Protein AF-0000000082408372 (afdb_homodimer)

Radius of gyration: 22.06 Å; Cα contacts (8 Å, |Δi|>4): 467; chains: 2; bounding box: 66×59×43 Å

Foldseek 3Di:
DPPLVAPPDALLDDDDLPDQLLLVLLLVQCLVQNLVRDDLCSSCVSSVHDSVRSCVVPVDSLSSLLVLLCSLLSSLVNSLVRQQVVQPDQLLSNLLSNLLSLQSSCQRCLSSLCNSVVCLVVHDPVSSVVSVVSVVVSLVSLLVSLVVCVVVPVFDAPDSSVLSVVSSVVRSCCSVPPDCPDDDHSVRVSVVSSVVSRVSRRD/DPPQVAPPDALLDDDDLPDQLLLVLLLVQCLVQNLVRDDLCSSCVSSVHDSVRSCVVPVDSLSSLLVLLCSLLSSLVNSLVRQQVVQPDQLLSNLLSNLLSLQSSCQRCLSSLCNNVVCLVVHDPVSSVVSVVSVVVSLVSLLVSLVVCVVVPVFDAPDSSVLSVVSSVVRSCCSVPPDCPDDDHSVRVSVVSSVVSRVSRRD

Organism: Rhodococcus erythropolis (NCBI:txid1833)

InterPro domains:
  IPR001647 DNA-binding HTH domain, TetR-type [PF00440] (23-66)
  IPR001647 DNA-binding HTH domain, TetR-type [PR00455] (22-35)
  IPR001647 DNA-binding HTH domain, TetR-type [PR00455] (43-66)
  IPR001647 DNA-binding HTH domain, TetR-type [PS50977] (16-76)
  IPR009057 Homedomain-like superfamily [SSF46689] (23-88)
  IPR036271 Tetracyclin repressor-like, C-terminal domain superfamily [SSF48498] (90-202)
  IPR041490 HTH-type transcriptional repressor KstR2, C-terminal [PF17932] (89-201)
  IPR050109 HTH-type, TetR-like transcriptional regulator [PTHR30055] (23-202)

Solvent-accessible surface area (backbone atoms only — not comparable to full-atom values): 21621 Å² total; per-residue (Å²): 131,84,82,62,80,68,75,79,70,55,69,82,61,81,68,84,84,73,62,55,54,60,48,46,21,39,50,55,41,32,70,68,49,32,68,66,58,44,49,67,62,56,29,13,60,66,39,75,39,51,60,70,58,41,39,73,80,33,81,40,69,65,47,44,54,52,52,50,36,47,54,50,49,50,50,51,52,50,33,31,51,50,27,28,62,73,40,54,84,48,38,68,46,23,46,53,32,28,53,43,35,44,38,50,45,19,60,77,36,16,67,59,51,43,50,45,65,72,43,46,80,75,41,54,70,69,60,33,51,54,52,51,50,51,54,48,50,55,51,48,54,49,32,50,37,45,48,51,18,40,77,71,62,62,21,62,42,96,51,41,61,59,33,32,51,45,43,51,49,43,27,58,49,37,25,74,72,64,50,94,85,46,92,59,52,72,69,56,47,44,54,55,51,47,53,36,43,34,30,32,34,39,86,130,83,82,62,79,68,75,78,70,55,69,84,60,81,69,83,85,74,63,55,54,60,48,46,21,38,49,55,42,32,70,68,50,32,68,67,57,43,49,68,63,56,29,14,59,67,40,76,38,51,59,71,58,40,39,73,79,34,80,39,70,64,47,45,53,50,51,48,33,47,54,51,50,50,50,52,52,52,32,31,50,49,27,29,62,74,40,55,83,48,38,68,44,22,45,53,32,29,52,45,36,44,37,49,45,19,60,78,37,16,70,60,50,42,50,44,66,72,44,46,78,77,41,54,70,71,60,33,52,53,52,50,50,50,53,48,50,54,50,47,54,48,31,51,36,44,48,50,16,40,75,72,63,63,21,63,41,94,51,41,61,60,34,33,50,45,44,51,48,43,27,58,50,36,27,75,71,64,49,93,84,47,91,60,52,72,69,56,47,44,56,56,51,49,54,36,44,33,30,32,36,38,85

Nearest PDB structures (foldseek):
  3him-assembly1_A  TM=9.476E-01  e=1.225E-09  Rhodococcus jostii
  5k7z-assembly2_C  TM=8.650E-01  e=1.843E-07  Myxococcus xanthus DK 1622
  3br5-assembly2_E  TM=7.770E-01  e=9.562E-06  Staphylococcus aureus
  1jt0-assembly1_A  TM=7.512E-01  e=3.783E-05  Staphylococcus aureus
  3bqz-assembly1_A  TM=6.783E-01  e=8.408E-05  Staphylococcus aureus

pLDDT: mean 93.51, std 11.53, range [26.06, 98.94]

Sequence (406 aa):
MTNELPVRGSWRDYEDLGLPKPLAAALEAFVEQGYHGTSIRDVASRSGLSVPGLYHHYPSKQALLIGLATVVMTELLERSRAAELDAGDDPSDRFDAVIESLLRFHMFRREQSFVASSEIRSMEPDSRAGYIAQRDEQQKQVDRIVLDGVASGVFDADHPEDASRAVVTMCVAVAVWYRPDGELSPDELVERYLEIARRMVGAMTNELPVRGSWRDYEDLGLPKPLAAALEAFVEQGYHGTSIRDVASRSGLSVPGLYHHYPSKQALLIGLATVVMTELLERSRAAELDAGDDPSDRFDAVIESLLRFHMFRREQSFVASSEIRSMEPDSRAGYIAQRDEQQKQVDRIVLDGVASGVFDADHPEDASRAVVTMCVAVAVWYRPDGELSPDELVERYLEIARRMVGA

Structure (mmCIF, N/CA/C/O backbone):
data_AF-0000000082408372-model_v1
#
loop_
_entity.id
_entity.type
_entity.pdbx_description
1 polymer 'TetR family transcriptional regulator'
#
loop_
_atom_site.group_PDB
_atom_site.id
_atom_site.type_symbol
_atom_site.label_atom_id
_atom_site.label_alt_id
_atom_site.label_comp_id
_atom_site.label_asym_id
_atom_site.label_entity_id
_atom_site.label_seq_id
_atom_site.pdbx_PDB_ins_code
_atom_site.Cartn_x
_atom_site.Cartn_y
_atom_site.Cartn_z
_atom_site.occupancy
_atom_site.B_iso_or_equiv
_atom_site.auth_seq_id
_atom_site.auth_comp_id
_atom_site.auth_asym_id
_atom_site.auth_atom_id
_atom_site.pdbx_PDB_model_num
ATOM 1 N N . MET A 1 1 ? -32.719 -1.641 14.367 1 26.06 1 MET A N 1
ATOM 2 C CA . MET A 1 1 ? -32.938 -1.71 12.93 1 26.06 1 MET A CA 1
ATOM 3 C C . MET A 1 1 ? -31.656 -1.478 12.156 1 26.06 1 MET A C 1
ATOM 5 O O . MET A 1 1 ? -31.062 -0.403 12.25 1 26.06 1 MET A O 1
ATOM 9 N N . THR A 1 2 ? -30.656 -2.391 12.023 1 32.66 2 THR A N 1
ATOM 10 C CA . THR A 1 2 ? -29.25 -2.328 11.617 1 32.66 2 THR A CA 1
ATOM 11 C C . THR A 1 2 ? -29.125 -1.729 10.219 1 32.66 2 THR A C 1
ATOM 13 O O . THR A 1 2 ? -29.688 -2.252 9.258 1 32.66 2 THR A O 1
ATOM 16 N N . ASN A 1 3 ? -29.312 -0.48 10.062 1 32.44 3 ASN A N 1
ATOM 17 C CA . ASN A 1 3 ? -29.391 0.326 8.844 1 32.44 3 ASN A CA 1
ATOM 18 C C . ASN A 1 3 ? -28.266 -0.008 7.875 1 32.44 3 ASN A C 1
ATOM 20 O O . ASN A 1 3 ? -27.188 0.6 7.93 1 32.44 3 ASN A O 1
ATOM 24 N N . GLU A 1 4 ? -28.047 -1.264 7.68 1 37.91 4 GLU A N 1
ATOM 25 C CA . GLU A 1 4 ? -27.141 -1.878 6.723 1 37.91 4 GLU A CA 1
ATOM 26 C C . GLU A 1 4 ? -27.359 -1.33 5.316 1 37.91 4 GLU A C 1
ATOM 28 O O . GLU A 1 4 ? -28.484 -1.265 4.84 1 37.91 4 GLU A O 1
ATOM 33 N N . LEU A 1 5 ? -26.859 -0.272 4.902 1 41.62 5 LEU A N 1
ATOM 34 C CA . LEU A 1 5 ? -27.016 0.112 3.504 1 41.62 5 LEU A CA 1
ATOM 35 C C . LEU A 1 5 ? -26.906 -1.105 2.592 1 41.62 5 LEU A C 1
ATOM 37 O O . LEU A 1 5 ? -25.875 -1.758 2.527 1 41.62 5 LEU A O 1
ATOM 41 N N . PRO A 1 6 ? -28.062 -1.708 2.25 1 48.16 6 PRO A N 1
ATOM 42 C CA . PRO A 1 6 ? -28.031 -2.908 1.41 1 48.16 6 PRO A CA 1
ATOM 43 C C . PRO A 1 6 ? -27.391 -2.664 0.05 1 48.16 6 PRO A C 1
ATOM 45 O O . PRO A 1 6 ? -27.391 -1.536 -0.448 1 48.16 6 PRO A O 1
ATOM 48 N N . VAL A 1 7 ? -26.266 -3.23 -0.247 1 53.41 7 VAL A N 1
ATOM 49 C CA . VAL A 1 7 ? -25.812 -3.291 -1.633 1 53.41 7 VAL A CA 1
ATOM 50 C C . VAL A 1 7 ? -27 -3.543 -2.555 1 53.41 7 VAL A C 1
ATOM 52 O O . VAL A 1 7 ? -27.641 -4.594 -2.475 1 53.41 7 VAL A O 1
ATOM 55 N N . ARG A 1 8 ? -27.75 -2.436 -2.9 1 50.69 8 ARG A N 1
ATOM 56 C CA . ARG A 1 8 ? -28.844 -2.502 -3.861 1 50.69 8 ARG A CA 1
ATOM 57 C C . ARG A 1 8 ? -28.359 -3.023 -5.211 1 50.69 8 ARG A C 1
ATOM 59 O O . ARG A 1 8 ? -27.516 -2.402 -5.852 1 50.69 8 ARG A O 1
ATOM 66 N N . GLY A 1 9 ? -28.656 -4.262 -5.5 1 67.81 9 GLY A N 1
ATOM 67 C CA . GLY A 1 9 ? -28.312 -4.953 -6.734 1 67.81 9 GLY A CA 1
ATOM 68 C C . GLY A 1 9 ? -27.062 -5.793 -6.621 1 67.81 9 GLY A C 1
ATOM 69 O O . GLY A 1 9 ? -26.75 -6.309 -5.547 1 67.81 9 GLY A O 1
ATOM 70 N N . SER A 1 10 ? -26.281 -5.992 -7.688 1 85.88 10 SER A N 1
ATOM 71 C CA . SER A 1 10 ? -25.078 -6.816 -7.723 1 85.88 10 SER A CA 1
ATOM 72 C C . SER A 1 10 ? -23.906 -6.121 -7.035 1 85.88 10 SER A C 1
ATOM 74 O O . SER A 1 10 ? -23.766 -4.902 -7.129 1 85.88 10 SER A O 1
ATOM 76 N N . TRP A 1 11 ? -23.203 -6.875 -6.129 1 94.12 11 TRP A N 1
ATOM 77 C CA . TRP A 1 11 ? -21.984 -6.359 -5.527 1 94.12 11 TRP A CA 1
ATOM 78 C C . TRP A 1 11 ? -21.016 -5.84 -6.594 1 94.12 11 TRP A C 1
ATOM 80 O O . TRP A 1 11 ? -20.047 -5.145 -6.285 1 94.12 11 TRP A O 1
ATOM 90 N N . ARG A 1 12 ? -21.328 -6.031 -7.836 1 95.62 12 ARG A N 1
ATOM 91 C CA . ARG A 1 12 ? -20.5 -5.566 -8.945 1 95.62 12 ARG A CA 1
ATOM 92 C C . ARG A 1 12 ? -20.906 -4.164 -9.383 1 95.62 12 ARG A C 1
ATOM 94 O O . ARG A 1 12 ? -20.188 -3.514 -10.141 1 95.62 12 ARG A O 1
ATOM 101 N N . ASP A 1 13 ? -22.031 -3.736 -8.945 1 94.31 13 ASP A N 1
ATOM 102 C CA . ASP A 1 13 ? -22.562 -2.453 -9.398 1 94.31 13 ASP A CA 1
ATOM 103 C C . ASP A 1 13 ? -22.172 -1.331 -8.438 1 94.31 13 ASP A C 1
ATOM 105 O O . ASP A 1 13 ? -22.438 -1.408 -7.238 1 94.31 13 ASP A O 1
ATOM 109 N N . TYR A 1 14 ? -21.547 -0.344 -9.016 1 94.25 14 TYR A N 1
ATOM 110 C CA . TYR A 1 14 ? -21.109 0.776 -8.18 1 94.25 14 TYR A CA 1
ATOM 111 C C . TYR A 1 14 ? -21.828 2.061 -8.586 1 94.25 14 TYR A C 1
ATOM 113 O O . TYR A 1 14 ? -21.766 2.482 -9.742 1 94.25 14 TYR A O 1
ATOM 121 N N . GLU A 1 15 ? -22.516 2.539 -7.68 1 90.56 15 GLU A N 1
ATOM 122 C CA . GLU A 1 15 ? -23.109 3.865 -7.793 1 90.56 15 GLU A CA 1
ATOM 123 C C . GLU A 1 15 ? -22.422 4.863 -6.859 1 90.56 15 GLU A C 1
ATOM 125 O O . GLU A 1 15 ? -21.531 4.496 -6.105 1 90.56 15 GLU A O 1
ATOM 130 N N . ASP A 1 16 ? -22.828 6.109 -7.043 1 90.19 16 ASP A N 1
ATOM 131 C CA . ASP A 1 16 ? -22.312 7.105 -6.105 1 90.19 16 ASP A CA 1
ATOM 132 C C . ASP A 1 16 ? -22.578 6.684 -4.66 1 90.19 16 ASP A C 1
ATOM 134 O O . ASP A 1 16 ? -23.656 6.176 -4.34 1 90.19 16 ASP A O 1
ATOM 138 N N . LEU A 1 17 ? -21.578 6.727 -3.902 1 87.31 17 LEU A N 1
ATOM 139 C CA . LEU A 1 17 ? -21.656 6.266 -2.521 1 87.31 17 LEU A CA 1
ATOM 140 C C . LEU A 1 17 ? -22.719 7.047 -1.743 1 87.31 17 LEU A C 1
ATOM 142 O O . LEU A 1 17 ? -23.188 6.598 -0.696 1 87.31 17 LEU A O 1
ATOM 146 N N . GLY A 1 18 ? -23.078 8.141 -2.199 1 89.94 18 GLY A N 1
ATOM 147 C CA . GLY A 1 18 ? -24.109 8.93 -1.56 1 89.94 18 GLY A CA 1
ATOM 148 C C . GLY A 1 18 ? -23.672 9.523 -0.229 1 89.94 18 GLY A C 1
ATOM 149 O O . GLY A 1 18 ? -24.453 9.539 0.729 1 89.94 18 GLY A O 1
ATOM 150 N N . LEU A 1 19 ? -22.438 9.961 -0.172 1 93.62 19 LEU A N 1
ATOM 151 C CA . LEU A 1 19 ? -21.953 10.578 1.057 1 93.62 19 LEU A CA 1
ATOM 152 C C . LEU A 1 19 ? -22.703 11.867 1.354 1 93.62 19 LEU A C 1
ATOM 154 O O . LEU A 1 19 ? -23 12.648 0.443 1 93.62 19 LEU A O 1
ATOM 158 N N . PRO A 1 20 ? -22.984 12.062 2.639 1 94.94 20 PRO A N 1
ATOM 159 C CA . PRO A 1 20 ? -23.484 13.398 2.988 1 94.94 20 PRO A CA 1
ATOM 160 C C . PRO A 1 20 ? -22.531 14.508 2.57 1 94.94 20 PRO A C 1
ATOM 162 O O . PRO A 1 20 ? -21.312 14.289 2.492 1 94.94 20 PRO A O 1
ATOM 165 N N . LYS A 1 21 ? -23.016 15.688 2.398 1 94.31 21 LYS A N 1
ATOM 166 C CA . LYS A 1 21 ? -22.25 16.812 1.87 1 94.31 21 LYS A CA 1
ATOM 167 C C . LYS A 1 21 ? -20.984 17.062 2.699 1 94.31 21 LYS A C 1
ATOM 169 O O . LYS A 1 21 ? -19.906 17.234 2.148 1 94.31 21 LYS A O 1
ATOM 174 N N . PRO A 1 22 ? -21.125 17.031 4.027 1 95.94 22 PRO A N 1
ATOM 175 C CA . PRO A 1 22 ? -19.922 17.281 4.82 1 95.94 22 PRO A CA 1
ATOM 176 C C . PRO A 1 22 ? -18.844 16.203 4.605 1 95.94 22 PRO A C 1
ATOM 178 O O . PRO A 1 22 ? -17.656 16.531 4.523 1 95.94 22 PRO A O 1
ATOM 181 N N . LEU A 1 23 ? -19.281 14.992 4.469 1 96.69 23 LEU A N 1
ATOM 182 C CA . LEU A 1 23 ? -18.312 13.914 4.289 1 96.69 23 LEU A CA 1
ATOM 183 C C . LEU A 1 23 ? -17.703 13.953 2.891 1 96.69 23 LEU A C 1
ATOM 185 O O . LEU A 1 23 ? -16.516 13.68 2.717 1 96.69 23 LEU A O 1
ATOM 189 N N . ALA A 1 24 ? -18.562 14.273 1.938 1 97.12 24 ALA A N 1
ATOM 190 C CA . ALA A 1 24 ? -18.047 14.414 0.578 1 97.12 24 ALA A CA 1
ATOM 191 C C . ALA A 1 24 ? -17.016 15.531 0.496 1 97.12 24 ALA A C 1
ATOM 193 O O . ALA A 1 24 ? -15.977 15.375 -0.144 1 97.12 24 ALA A O 1
ATOM 194 N N . ALA A 1 25 ? -17.297 16.594 1.142 1 97.38 25 ALA A N 1
ATOM 195 C CA . ALA A 1 25 ? -16.375 17.734 1.191 1 97.38 25 ALA A CA 1
ATOM 196 C C . ALA A 1 25 ? -15.086 17.359 1.919 1 97.38 25 ALA A C 1
ATOM 198 O O . ALA A 1 25 ? -13.992 17.719 1.484 1 97.38 25 ALA A O 1
ATOM 199 N N . ALA A 1 26 ? -15.25 16.672 3.02 1 97.25 26 ALA A N 1
ATOM 200 C CA . ALA A 1 26 ? -14.078 16.203 3.773 1 97.25 26 ALA A CA 1
ATOM 201 C C . ALA A 1 26 ? -13.203 15.297 2.924 1 97.25 26 ALA A C 1
ATOM 203 O O . ALA A 1 26 ? -11.977 15.438 2.92 1 97.25 26 ALA A O 1
ATOM 204 N N . LEU A 1 27 ? -13.812 14.375 2.219 1 96.94 27 LEU A N 1
ATOM 205 C CA . LEU A 1 27 ? -13.07 13.469 1.342 1 96.94 27 LEU A CA 1
ATOM 206 C C . LEU A 1 27 ? -12.242 14.258 0.329 1 96.94 27 LEU A C 1
ATOM 208 O O . LEU A 1 27 ? -11.047 14.008 0.178 1 96.94 27 LEU A O 1
ATOM 212 N N . GLU A 1 28 ? -12.867 15.18 -0.313 1 96.06 28 GLU A N 1
ATOM 213 C CA . GLU A 1 28 ? -12.172 16 -1.302 1 96.06 28 GLU A CA 1
ATOM 214 C C . GLU A 1 28 ? -10.977 16.719 -0.684 1 96.06 28 GLU A C 1
ATOM 216 O O . GLU A 1 28 ? -9.891 16.719 -1.259 1 96.06 28 GLU A O 1
ATOM 221 N N . ALA A 1 29 ? -11.195 17.281 0.452 1 94.69 29 ALA A N 1
ATOM 222 C CA . ALA A 1 29 ? -10.141 18.031 1.143 1 94.69 29 ALA A CA 1
ATOM 223 C C . ALA A 1 29 ? -9.008 17.094 1.578 1 94.69 29 ALA A C 1
ATOM 225 O O . ALA A 1 29 ? -7.832 17.422 1.397 1 94.69 29 ALA A O 1
ATOM 226 N N . PHE A 1 30 ? -9.391 15.938 2.137 1 93.69 30 PHE A N 1
ATOM 227 C CA . PHE A 1 30 ? -8.406 14.984 2.619 1 93.69 30 PHE A CA 1
ATOM 228 C C . PHE A 1 30 ? -7.578 14.43 1.464 1 93.69 30 PHE A C 1
ATOM 230 O O . PHE A 1 30 ? -6.379 14.18 1.611 1 93.69 30 PHE A O 1
ATOM 237 N N . VAL A 1 31 ? -8.18 14.188 0.364 1 92.25 31 VAL A N 1
ATOM 238 C CA . VAL A 1 31 ? -7.473 13.695 -0.811 1 92.25 31 VAL A CA 1
ATOM 239 C C . VAL A 1 31 ? -6.465 14.734 -1.285 1 92.25 31 VAL A C 1
ATOM 241 O O . VAL A 1 31 ? -5.324 14.398 -1.615 1 92.25 31 VAL A O 1
ATOM 244 N N . GLU A 1 32 ? -6.816 15.93 -1.265 1 88.12 32 GLU A N 1
ATOM 245 C CA . GLU A 1 32 ? -6.016 17.016 -1.832 1 88.12 32 GLU A CA 1
ATOM 246 C C . GLU A 1 32 ? -4.883 17.406 -0.893 1 88.12 32 GLU A C 1
ATOM 248 O O . GLU A 1 32 ? -3.746 17.609 -1.33 1 88.12 32 GLU A O 1
ATOM 253 N N . GLN A 1 33 ? -5.18 17.438 0.472 1 84.44 33 GLN A N 1
ATOM 254 C CA . GLN A 1 33 ? -4.223 18.094 1.361 1 84.44 33 GLN A CA 1
ATOM 255 C C . GLN A 1 33 ? -3.846 17.188 2.525 1 84.44 33 GLN A C 1
ATOM 257 O O . GLN A 1 33 ? -3.027 17.547 3.371 1 84.44 33 GLN A O 1
ATOM 262 N N . GLY A 1 34 ? -4.477 16.047 2.564 1 86.94 34 GLY A N 1
ATOM 263 C CA . GLY A 1 34 ? -4.281 15.203 3.732 1 86.94 34 GLY A CA 1
ATOM 264 C C . GLY A 1 34 ? -5.105 15.641 4.93 1 86.94 34 GLY A C 1
ATOM 265 O O . GLY A 1 34 ? -5.625 16.75 4.957 1 86.94 34 GLY A O 1
ATOM 266 N N . TYR A 1 35 ? -5.191 14.828 5.883 1 90.88 35 TYR A N 1
ATOM 267 C CA . TYR A 1 35 ? -6 15.07 7.074 1 90.88 35 TYR A CA 1
ATOM 268 C C . TYR A 1 35 ? -5.48 16.266 7.855 1 90.88 35 TYR A C 1
ATOM 270 O O . TYR A 1 35 ? -6.242 17.188 8.18 1 90.88 35 TYR A O 1
ATOM 278 N N . HIS A 1 36 ? -4.266 16.281 8.117 1 85.94 36 HIS A N 1
ATOM 279 C CA . HIS A 1 36 ? -3.711 17.344 8.945 1 85.94 36 HIS A CA 1
ATOM 280 C C . HIS A 1 36 ? -3.686 18.672 8.195 1 85.94 36 HIS A C 1
ATOM 282 O O . HIS A 1 36 ? -3.805 19.734 8.805 1 85.94 36 HIS A O 1
ATOM 288 N N . GLY A 1 37 ? -3.598 18.578 6.906 1 84.62 37 GLY A N 1
ATOM 289 C CA . GLY A 1 37 ? -3.57 19.797 6.102 1 84.62 37 GLY A CA 1
ATOM 290 C C . GLY A 1 37 ? -4.945 20.406 5.898 1 84.62 37 GLY A C 1
ATOM 291 O O . GLY A 1 37 ? -5.062 21.5 5.363 1 84.62 37 GLY A O 1
ATOM 292 N N . THR A 1 38 ? -5.902 19.688 6.301 1 92.25 38 THR A N 1
ATOM 293 C CA . THR A 1 38 ? -7.285 20.125 6.129 1 92.25 38 THR A CA 1
ATOM 294 C C . THR A 1 38 ? -7.805 20.797 7.398 1 92.25 38 THR A C 1
ATOM 296 O O . THR A 1 38 ? -7.555 20.312 8.508 1 92.25 38 THR A O 1
ATOM 299 N N . SER A 1 39 ? -8.477 21.922 7.23 1 93.38 39 SER A N 1
ATOM 300 C CA . SER A 1 39 ? -9.117 22.594 8.359 1 93.38 39 SER A CA 1
ATOM 301 C C . SER A 1 39 ? -10.633 22.438 8.305 1 93.38 39 SER A C 1
ATOM 303 O O . SER A 1 39 ? -11.195 22.141 7.246 1 93.38 39 SER A O 1
ATOM 305 N N . ILE A 1 40 ? -11.211 22.641 9.43 1 94.94 40 ILE A N 1
ATOM 306 C CA . ILE A 1 40 ? -12.664 22.594 9.5 1 94.94 40 ILE A CA 1
ATOM 307 C C . ILE A 1 40 ? -13.266 23.688 8.625 1 94.94 40 ILE A C 1
ATOM 309 O O . ILE A 1 40 ? -14.328 23.516 8.031 1 94.94 40 ILE A O 1
ATOM 313 N N . ARG A 1 41 ? -12.648 24.812 8.562 1 95.62 41 ARG A N 1
ATOM 314 C CA . ARG A 1 41 ? -13.117 25.922 7.734 1 95.62 41 ARG A CA 1
ATOM 315 C C . ARG A 1 41 ? -13.109 25.531 6.258 1 95.62 41 ARG A C 1
ATOM 317 O O . ARG A 1 41 ? -14.031 25.875 5.516 1 95.62 41 ARG A O 1
ATOM 324 N N . ASP A 1 42 ? -12.109 24.859 5.859 1 95.31 42 ASP A N 1
ATOM 325 C CA . ASP A 1 42 ? -12.008 24.375 4.484 1 95.31 42 ASP A CA 1
ATOM 326 C C . ASP A 1 42 ? -13.156 23.438 4.145 1 95.31 42 ASP A C 1
ATOM 328 O O . ASP A 1 42 ? -13.789 23.562 3.096 1 95.31 42 ASP A O 1
ATOM 332 N N . VAL A 1 43 ? -13.43 22.469 5.027 1 97.5 43 VAL A N 1
ATOM 333 C CA . VAL A 1 43 ? -14.492 21.5 4.816 1 97.5 43 VAL A CA 1
ATOM 334 C C . VAL A 1 43 ? -15.844 22.203 4.781 1 97.5 43 VAL A C 1
ATOM 336 O O . VAL A 1 43 ? -16.688 21.906 3.938 1 97.5 43 VAL A O 1
ATOM 339 N N . ALA A 1 44 ? -16.016 23.141 5.727 1 97.25 44 ALA A N 1
ATOM 340 C CA . ALA A 1 44 ? -17.25 23.906 5.762 1 97.25 44 ALA A CA 1
ATOM 341 C C . ALA A 1 44 ? -17.484 24.656 4.449 1 97.25 44 ALA A C 1
ATOM 343 O O . ALA A 1 44 ? -18.562 24.562 3.857 1 97.25 44 ALA A O 1
ATOM 344 N N . SER A 1 45 ? -16.5 25.328 3.977 1 96.81 45 SER A N 1
ATOM 345 C CA . SER A 1 45 ? -16.578 26.094 2.732 1 96.81 45 SER A CA 1
ATOM 346 C C . SER A 1 45 ? -16.922 25.188 1.555 1 96.81 45 SER A C 1
ATOM 348 O O . SER A 1 45 ? -17.797 25.5 0.757 1 96.81 45 SER A O 1
ATOM 350 N N . ARG A 1 46 ? -16.312 24.031 1.489 1 96.06 46 ARG A N 1
ATOM 351 C CA . ARG A 1 46 ? -16.516 23.094 0.397 1 96.06 46 ARG A CA 1
ATOM 352 C C . ARG A 1 46 ? -17.922 22.469 0.468 1 96.06 46 ARG A C 1
ATOM 354 O O . ARG A 1 46 ? -18.469 22.062 -0.553 1 96.06 46 ARG A O 1
ATOM 361 N N . SER A 1 47 ? -18.438 22.391 1.663 1 96.69 47 SER A N 1
ATOM 362 C CA . SER A 1 47 ? -19.719 21.734 1.856 1 96.69 47 SER A CA 1
ATOM 363 C C . SER A 1 47 ? -20.875 22.719 1.736 1 96.69 47 SER A C 1
ATOM 365 O O . SER A 1 47 ? -22.031 22.328 1.768 1 96.69 47 SER A O 1
ATOM 367 N N . GLY A 1 48 ? -20.547 23.953 1.67 1 96.38 48 GLY A N 1
ATOM 368 C CA . GLY A 1 48 ? -21.578 24.984 1.612 1 96.38 48 GLY A CA 1
ATOM 369 C C . GLY A 1 48 ? -22.234 25.234 2.955 1 96.38 48 GLY A C 1
ATOM 370 O O . GLY A 1 48 ? -23.375 25.719 3.014 1 96.38 48 GLY A O 1
ATOM 371 N N . LEU A 1 49 ? -21.609 24.859 3.971 1 96 49 LEU A N 1
ATOM 372 C CA . LEU A 1 49 ? -22.109 25.062 5.324 1 96 49 LEU A CA 1
ATOM 373 C C . LEU A 1 49 ? -21.25 26.078 6.07 1 96 49 LEU A C 1
ATOM 375 O O . LEU A 1 49 ? -20.094 26.312 5.707 1 96 49 LEU A O 1
ATOM 379 N N . SER A 1 50 ? -21.938 26.719 7.098 1 95.38 50 SER A N 1
ATOM 380 C CA . SER A 1 50 ? -21.141 27.453 8.07 1 95.38 50 SER A CA 1
ATOM 381 C C . SER A 1 50 ? -20.391 26.516 9.008 1 95.38 50 SER A C 1
ATOM 383 O O . SER A 1 50 ? -20.734 25.328 9.109 1 95.38 50 SER A O 1
ATOM 385 N N . VAL A 1 51 ? -19.359 27.031 9.586 1 95.31 51 VAL A N 1
ATOM 386 C CA . VAL A 1 51 ? -18.594 26.25 10.539 1 95.31 51 VAL A CA 1
ATOM 387 C C . VAL A 1 51 ? -19.516 25.719 11.641 1 95.31 51 VAL A C 1
ATOM 389 O O . VAL A 1 51 ? -19.516 24.516 11.922 1 95.31 51 VAL A O 1
ATOM 392 N N . PRO A 1 52 ? -20.422 26.531 12.234 1 95.06 52 PRO A N 1
ATOM 393 C CA . PRO A 1 52 ? -21.344 25.984 13.227 1 95.06 52 PRO A CA 1
ATOM 394 C C . PRO A 1 52 ? -22.297 24.938 12.641 1 95.06 52 PRO A C 1
ATOM 396 O O . PRO A 1 52 ? -22.609 23.953 13.305 1 95.06 52 PRO A O 1
ATOM 399 N N . GLY A 1 53 ? -22.656 25.156 11.461 1 94.75 53 GLY A N 1
ATOM 400 C CA . GLY A 1 53 ? -23.5 24.188 10.781 1 94.75 53 GLY A CA 1
ATOM 401 C C . GLY A 1 53 ? -22.828 22.828 10.609 1 94.75 53 GLY A C 1
ATOM 402 O O . GLY A 1 53 ? -23.484 21.797 10.742 1 94.75 53 GLY A O 1
ATOM 403 N N . LEU A 1 54 ? -21.578 22.828 10.242 1 95.81 54 LEU A N 1
ATOM 404 C CA . LEU A 1 54 ? -20.812 21.594 10.094 1 95.81 54 LEU A CA 1
ATOM 405 C C . LEU A 1 54 ? -20.703 20.859 11.43 1 95.81 54 LEU A C 1
ATOM 407 O O . LEU A 1 54 ? -20.859 19.641 11.484 1 95.81 54 LEU A O 1
ATOM 411 N N . TYR A 1 55 ? -20.484 21.594 12.461 1 93.94 55 TYR A N 1
ATOM 412 C CA . TYR A 1 55 ? -20.297 21.016 13.789 1 93.94 55 TYR A CA 1
ATOM 413 C C . TYR A 1 55 ? -21.594 20.391 14.297 1 93.94 55 TYR A C 1
ATOM 415 O O . TYR A 1 55 ? -21.562 19.516 15.164 1 93.94 55 TYR A O 1
ATOM 423 N N . HIS A 1 56 ? -22.672 20.875 13.805 1 93.81 56 HIS A N 1
ATOM 424 C CA . HIS A 1 56 ? -23.953 20.266 14.148 1 93.81 56 HIS A CA 1
ATOM 425 C C . HIS A 1 56 ? -24.016 18.812 13.711 1 93.81 56 HIS A C 1
ATOM 427 O O . HIS A 1 56 ? -24.594 17.969 14.398 1 93.81 56 HIS A O 1
ATOM 433 N N . HIS A 1 57 ? -23.344 18.5 12.641 1 93.56 57 HIS A N 1
ATOM 434 C CA . HIS A 1 57 ? -23.359 17.141 12.086 1 93.56 57 HIS A CA 1
ATOM 435 C C . HIS A 1 57 ? -22.156 16.344 12.555 1 93.56 57 HIS A C 1
ATOM 437 O O . HIS A 1 57 ? -22.266 15.148 12.844 1 93.56 57 HIS A O 1
ATOM 443 N N . TYR A 1 58 ? -21.016 17.031 12.586 1 96.44 58 TYR A N 1
ATOM 444 C CA . TYR A 1 58 ? -19.734 16.422 12.969 1 96.44 58 TYR A CA 1
ATOM 445 C C . TYR A 1 58 ? -18.984 17.312 13.938 1 96.44 58 TYR A C 1
ATOM 447 O O . TYR A 1 58 ? -18.375 18.297 13.531 1 96.44 58 TYR A O 1
ATOM 455 N N . PRO A 1 59 ? -18.906 16.859 15.102 1 94.69 59 PRO A N 1
ATOM 456 C CA . PRO A 1 59 ? -18.438 17.734 16.172 1 94.69 59 PRO A CA 1
ATOM 457 C C . PRO A 1 59 ? -16.938 18.031 16.078 1 94.69 59 PRO A C 1
ATOM 459 O O . PRO A 1 59 ? -16.422 18.906 16.781 1 94.69 59 PRO A O 1
ATOM 462 N N . SER A 1 60 ? -16.25 17.281 15.25 1 94.81 60 SER A N 1
ATOM 463 C CA . SER A 1 60 ? -14.82 17.484 15.109 1 94.81 60 SER A CA 1
ATOM 464 C C . SER A 1 60 ? -14.312 16.984 13.773 1 94.81 60 SER A C 1
ATOM 466 O O . SER A 1 60 ? -15.016 16.25 13.07 1 94.81 60 SER A O 1
ATOM 468 N N . LYS A 1 61 ? -13.141 17.344 13.461 1 94.69 61 LYS A N 1
ATOM 469 C CA . LYS A 1 61 ? -12.469 16.797 12.289 1 94.69 61 LYS A CA 1
ATOM 470 C C . LYS A 1 61 ? -12.297 15.289 12.398 1 94.69 61 LYS A C 1
ATOM 472 O O . LYS A 1 61 ? -12.406 14.57 11.406 1 94.69 61 LYS A O 1
ATOM 477 N N . GLN A 1 62 ? -12.008 14.836 13.594 1 95.94 62 GLN A N 1
ATOM 478 C CA . GLN A 1 62 ? -11.891 13.406 13.859 1 95.94 62 GLN A CA 1
ATOM 479 C C . GLN A 1 62 ? -13.188 12.68 13.523 1 95.94 62 GLN A C 1
ATOM 481 O O . GLN A 1 62 ? -13.164 11.594 12.945 1 95.94 62 GLN A O 1
ATOM 486 N N . ALA A 1 63 ? -14.211 13.289 13.859 1 96.75 63 ALA A N 1
ATOM 487 C CA . ALA A 1 63 ? -15.508 12.688 13.57 1 96.75 63 ALA A CA 1
ATOM 488 C C . ALA A 1 63 ? -15.727 12.539 12.07 1 96.75 63 ALA A C 1
ATOM 490 O O . ALA A 1 63 ? -16.328 11.57 11.609 1 96.75 63 ALA A O 1
ATOM 491 N N . LEU A 1 64 ? -15.281 13.508 11.297 1 97.12 64 LEU A N 1
ATOM 492 C CA . LEU A 1 64 ? -15.367 13.445 9.844 1 97.12 64 LEU A CA 1
ATOM 493 C C . LEU A 1 64 ? -14.523 12.289 9.305 1 97.12 64 LEU A C 1
ATOM 495 O O . LEU A 1 64 ? -14.984 11.523 8.461 1 97.12 64 LEU A O 1
ATOM 499 N N . LEU A 1 65 ? -13.32 12.172 9.82 1 96.81 65 LEU A N 1
ATOM 500 C CA . LEU A 1 65 ? -12.414 11.125 9.383 1 96.81 65 LEU A CA 1
ATOM 501 C C . LEU A 1 65 ? -12.984 9.742 9.695 1 96.81 65 LEU A C 1
ATOM 503 O O . LEU A 1 65 ? -13.016 8.867 8.828 1 96.81 65 LEU A O 1
ATOM 507 N N . ILE A 1 66 ? -13.477 9.594 10.898 1 96.56 66 ILE A N 1
ATOM 508 C CA . ILE A 1 66 ? -14 8.305 11.336 1 96.56 66 ILE A CA 1
ATOM 509 C C . ILE A 1 66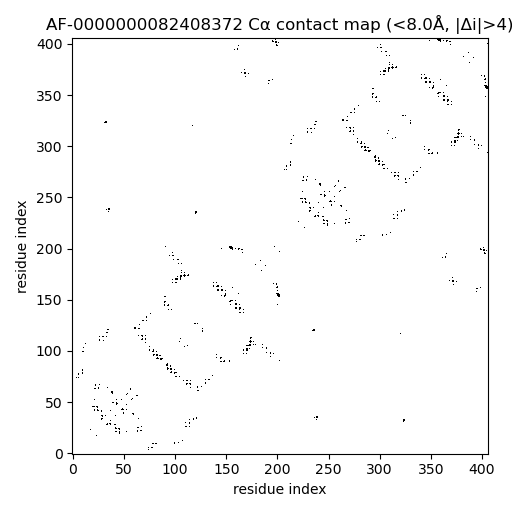 ? -15.289 7.984 10.586 1 96.56 66 ILE A C 1
ATOM 511 O O . ILE A 1 66 ? -15.531 6.836 10.211 1 96.56 66 ILE A O 1
ATOM 515 N N . GLY A 1 67 ? -16.078 9.016 10.445 1 95.62 67 GLY A N 1
ATOM 516 C CA . GLY A 1 67 ? -17.297 8.828 9.656 1 95.62 67 GLY A CA 1
ATOM 517 C C . GLY A 1 67 ? -17.016 8.336 8.25 1 95.62 67 GLY A C 1
ATOM 518 O O . GLY A 1 67 ? -17.656 7.395 7.777 1 95.62 67 GLY A O 1
ATOM 519 N N . LEU A 1 68 ? -16.078 8.922 7.562 1 96.44 68 LEU A N 1
ATOM 520 C CA . LEU A 1 68 ? -15.68 8.516 6.219 1 96.44 68 LEU A CA 1
ATOM 521 C C . LEU A 1 68 ? -15.125 7.102 6.219 1 96.44 68 LEU A C 1
ATOM 523 O O . LEU A 1 68 ? -15.539 6.266 5.414 1 96.44 68 LEU A O 1
ATOM 527 N N . ALA A 1 69 ? -14.195 6.797 7.125 1 96.62 69 ALA A N 1
ATOM 528 C CA . ALA A 1 69 ? -13.555 5.48 7.203 1 96.62 69 ALA A CA 1
ATOM 529 C C . ALA A 1 69 ? -14.586 4.391 7.469 1 96.62 69 ALA A C 1
ATOM 531 O O . ALA A 1 69 ? -14.516 3.303 6.891 1 96.62 69 ALA A O 1
ATOM 532 N N . THR A 1 70 ? -15.516 4.715 8.305 1 95.12 70 THR A N 1
ATOM 533 C CA . THR A 1 70 ? -16.547 3.754 8.672 1 95.12 70 THR A CA 1
ATOM 534 C C . THR A 1 70 ? -17.438 3.428 7.473 1 95.12 70 THR A C 1
ATOM 536 O O . THR A 1 70 ? -17.719 2.258 7.199 1 95.12 70 THR A O 1
ATOM 539 N N . VAL A 1 71 ? -17.844 4.43 6.766 1 95.5 71 VAL A N 1
ATOM 540 C CA . VAL A 1 71 ? -18.688 4.23 5.594 1 95.5 71 VAL A CA 1
ATOM 541 C C . VAL A 1 71 ? -17.953 3.371 4.566 1 95.5 71 VAL A C 1
ATOM 543 O O . VAL A 1 71 ? -18.531 2.426 4.02 1 95.5 71 VAL A O 1
ATOM 546 N N . VAL A 1 72 ? -16.75 3.668 4.344 1 96.5 72 VAL A N 1
ATOM 547 C CA . VAL A 1 72 ? -15.945 2.996 3.328 1 96.5 72 VAL A CA 1
ATOM 548 C C . VAL A 1 72 ? -15.734 1.535 3.719 1 96.5 72 VAL A C 1
ATOM 550 O O . VAL A 1 72 ? -15.969 0.631 2.912 1 96.5 72 VAL A O 1
ATOM 553 N N . MET A 1 73 ? -15.352 1.291 4.953 1 96.81 73 MET A N 1
ATOM 554 C CA . MET A 1 73 ? -15.062 -0.06 5.426 1 96.81 73 MET A CA 1
ATOM 555 C C . MET A 1 73 ? -16.328 -0.9 5.48 1 96.81 73 MET A C 1
ATOM 557 O O . MET A 1 73 ? -16.312 -2.088 5.156 1 96.81 73 MET A O 1
ATOM 561 N N . THR A 1 74 ? -17.359 -0.268 5.918 1 96.44 74 THR A N 1
ATOM 562 C CA . THR A 1 74 ? -18.641 -0.977 5.965 1 96.44 74 THR A CA 1
ATOM 563 C C . THR A 1 74 ? -19.047 -1.457 4.574 1 96.44 74 THR A C 1
ATOM 565 O O . THR A 1 74 ? -19.422 -2.617 4.398 1 96.44 74 THR A O 1
ATOM 568 N N . GLU A 1 75 ? -18.953 -0.576 3.6 1 97.12 75 GLU A N 1
ATOM 569 C CA . GLU A 1 75 ? -19.297 -0.978 2.238 1 97.12 75 GLU A CA 1
ATOM 570 C C . GLU A 1 75 ? -18.391 -2.092 1.742 1 97.12 75 GLU A C 1
ATOM 572 O O . GLU A 1 75 ? -18.844 -3.051 1.119 1 97.12 75 GLU A O 1
ATOM 577 N N . LEU A 1 76 ? -17.109 -1.965 1.991 1 97.94 76 LEU A N 1
ATOM 578 C CA . LEU A 1 76 ? -16.141 -2.979 1.584 1 97.94 76 LEU A CA 1
ATOM 579 C C . LEU A 1 76 ? -16.531 -4.348 2.131 1 97.94 76 LEU A C 1
ATOM 581 O O . LEU A 1 76 ? -16.578 -5.328 1.384 1 97.94 76 LEU A O 1
ATOM 585 N N . LEU A 1 77 ? -16.797 -4.383 3.422 1 98.06 77 LEU A N 1
ATOM 586 C CA . LEU A 1 77 ? -17.109 -5.645 4.082 1 98.06 77 LEU A CA 1
ATOM 587 C C . LEU A 1 77 ? -18.438 -6.215 3.564 1 98.06 77 LEU A C 1
ATOM 589 O O . LEU A 1 77 ? -18.547 -7.426 3.352 1 98.06 77 LEU A O 1
ATOM 593 N N . GLU A 1 78 ? -19.359 -5.34 3.355 1 97.25 78 GLU A N 1
ATOM 594 C CA . GLU A 1 78 ? -20.656 -5.785 2.855 1 97.25 78 GLU A CA 1
ATOM 595 C C . GLU A 1 78 ? -20.531 -6.379 1.455 1 97.25 78 GLU A C 1
ATOM 597 O O . GLU A 1 78 ? -21.094 -7.445 1.177 1 97.25 78 GLU A O 1
ATOM 602 N N . ARG A 1 79 ? -19.875 -5.734 0.607 1 97.88 79 ARG A N 1
ATOM 603 C CA . ARG A 1 79 ? -19.703 -6.215 -0.762 1 97.88 79 ARG A CA 1
ATOM 604 C C . ARG A 1 79 ? -18.906 -7.512 -0.796 1 97.88 79 ARG A C 1
ATOM 606 O O . ARG A 1 79 ? -19.25 -8.43 -1.551 1 97.88 79 ARG A O 1
ATOM 613 N N . SER A 1 80 ? -17.859 -7.605 -0.028 1 98.31 80 SER A N 1
ATOM 614 C CA . SER A 1 80 ? -17.047 -8.82 0.018 1 98.31 80 SER A CA 1
ATOM 615 C C . SER A 1 80 ? -17.859 -10 0.547 1 98.31 80 SER A C 1
ATOM 617 O O . SER A 1 80 ? -17.734 -11.117 0.036 1 98.31 80 SER A O 1
ATOM 619 N N . ARG A 1 81 ? -18.609 -9.719 1.558 1 97.94 81 ARG A N 1
ATOM 620 C CA . ARG A 1 81 ? -19.469 -10.766 2.107 1 97.94 81 ARG A CA 1
ATOM 621 C C . ARG A 1 81 ? -20.5 -11.227 1.078 1 97.94 81 ARG A C 1
ATOM 623 O O . ARG A 1 81 ? -20.734 -12.422 0.919 1 97.94 81 ARG A O 1
ATOM 630 N N . ALA A 1 82 ? -21.125 -10.273 0.43 1 98.12 82 ALA A N 1
ATOM 631 C CA . ALA A 1 82 ? -22.109 -10.586 -0.601 1 98.12 82 ALA A CA 1
ATOM 632 C C . ALA A 1 82 ? -21.484 -11.414 -1.721 1 98.12 82 ALA A C 1
ATOM 634 O O . ALA A 1 82 ? -22.109 -12.367 -2.217 1 98.12 82 ALA A O 1
ATOM 635 N N . ALA A 1 83 ? -20.328 -11.047 -2.129 1 98.56 83 ALA A N 1
ATOM 636 C CA . ALA A 1 83 ? -19.609 -11.773 -3.174 1 98.56 83 ALA A CA 1
ATOM 637 C C . ALA A 1 83 ? -19.359 -13.227 -2.766 1 98.56 83 ALA A C 1
ATOM 639 O O . ALA A 1 83 ? -19.562 -14.141 -3.564 1 98.56 83 ALA A O 1
ATOM 640 N N . GLU A 1 84 ? -18.906 -13.383 -1.535 1 98.38 84 GLU A N 1
ATOM 641 C CA . GLU A 1 84 ? -18.641 -14.734 -1.048 1 98.38 84 GLU A CA 1
ATOM 642 C C . GLU A 1 84 ? -19.922 -15.57 -1.02 1 98.38 84 GLU A C 1
ATOM 644 O O . GLU A 1 84 ? -19.922 -16.734 -1.445 1 98.38 84 GLU A O 1
ATOM 649 N N . LEU A 1 85 ? -20.953 -14.992 -0.531 1 97.25 85 LEU A N 1
ATOM 650 C CA . LEU A 1 85 ? -22.234 -15.68 -0.442 1 97.25 85 LEU A CA 1
ATOM 651 C C . LEU A 1 85 ? -22.734 -16.078 -1.826 1 97.25 85 LEU A C 1
ATOM 653 O O . LEU A 1 85 ? -23.219 -17.203 -2.02 1 97.25 85 LEU A O 1
ATOM 657 N N . ASP A 1 86 ? -22.594 -15.203 -2.748 1 97.25 86 ASP A N 1
ATOM 658 C CA . ASP A 1 86 ? -23.062 -15.422 -4.113 1 97.25 86 ASP A CA 1
ATOM 659 C C . ASP A 1 86 ? -22.281 -16.547 -4.785 1 97.25 86 ASP A C 1
ATOM 661 O O . ASP A 1 86 ? -22.781 -17.219 -5.684 1 97.25 86 ASP A O 1
ATOM 665 N N . ALA A 1 87 ? -21.047 -16.828 -4.379 1 97.62 87 ALA A N 1
ATOM 666 C CA . ALA A 1 87 ? -20.141 -17.766 -5.031 1 97.62 87 ALA A CA 1
ATOM 667 C C . ALA A 1 87 ? -20.453 -19.203 -4.613 1 97.62 87 ALA A C 1
ATOM 669 O O . ALA A 1 87 ? -20.047 -20.156 -5.289 1 97.62 87 ALA A O 1
ATOM 670 N N . GLY A 1 88 ? -21.156 -19.422 -3.428 1 95.69 88 GLY A N 1
ATOM 671 C CA . GLY A 1 88 ? -21.469 -20.766 -2.951 1 95.69 88 GLY A CA 1
ATOM 672 C C . GLY A 1 88 ? -20.344 -21.375 -2.117 1 95.69 88 GLY A C 1
ATOM 673 O O . GLY A 1 88 ? -19.641 -20.656 -1.402 1 95.69 88 GLY A O 1
ATOM 674 N N . ASP A 1 89 ? -20.125 -22.75 -2.203 1 95.44 89 ASP A N 1
ATOM 675 C CA . ASP A 1 89 ? -19.312 -23.406 -1.189 1 95.44 89 ASP A CA 1
ATOM 676 C C . ASP A 1 89 ? -17.922 -23.734 -1.73 1 95.44 89 ASP A C 1
ATOM 678 O O . ASP A 1 89 ? -17 -24 -0.96 1 95.44 89 ASP A O 1
ATOM 682 N N . ASP A 1 90 ? -17.75 -23.703 -3.023 1 97.81 90 ASP A N 1
ATOM 683 C CA . ASP A 1 90 ? -16.453 -24.062 -3.619 1 97.81 90 ASP A CA 1
ATOM 684 C C . ASP A 1 90 ? -15.398 -23.016 -3.303 1 97.81 90 ASP A C 1
ATOM 686 O O . ASP A 1 90 ? -15.57 -21.828 -3.613 1 97.81 90 ASP A O 1
ATOM 690 N N . PRO A 1 91 ? -14.312 -23.438 -2.666 1 98.38 91 PRO A N 1
ATOM 691 C CA . PRO A 1 91 ? -13.305 -22.453 -2.246 1 98.38 91 PRO A CA 1
ATOM 692 C C . PRO A 1 91 ? -12.734 -21.656 -3.416 1 98.38 91 PRO A C 1
ATOM 694 O O . PRO A 1 91 ? -12.43 -20.484 -3.268 1 98.38 91 PRO A O 1
ATOM 697 N N . SER A 1 92 ? -12.57 -22.281 -4.535 1 98.56 92 SER A N 1
ATOM 698 C CA . SER A 1 92 ? -12.047 -21.578 -5.703 1 98.56 92 SER A CA 1
ATOM 699 C C . SER A 1 92 ? -13.008 -20.484 -6.164 1 98.56 92 SER A C 1
ATOM 701 O O . SER A 1 92 ? -12.578 -19.359 -6.477 1 98.56 92 SER A O 1
ATOM 703 N N . ASP A 1 93 ? -14.297 -20.797 -6.223 1 98.62 93 ASP A N 1
ATOM 704 C CA . ASP A 1 93 ? -15.305 -19.812 -6.613 1 98.62 93 ASP A CA 1
ATOM 705 C C . ASP A 1 93 ? -15.391 -18.688 -5.594 1 98.62 93 ASP A C 1
ATOM 707 O O . ASP A 1 93 ? -15.508 -17.516 -5.961 1 98.62 93 ASP A O 1
ATOM 711 N N . ARG A 1 94 ? -15.352 -19.016 -4.305 1 98.75 94 ARG A N 1
ATOM 712 C CA . ARG A 1 94 ? -15.359 -18.016 -3.248 1 98.75 94 ARG A CA 1
ATOM 713 C C . ARG A 1 94 ? -14.156 -17.078 -3.363 1 98.75 94 ARG A C 1
ATOM 715 O O . ARG A 1 94 ? -14.289 -15.867 -3.221 1 98.75 94 ARG A O 1
ATOM 722 N N . PHE A 1 95 ? -13 -17.719 -3.609 1 98.88 95 PHE A N 1
ATOM 723 C CA . PHE A 1 95 ? -11.766 -16.969 -3.768 1 98.88 95 PHE A CA 1
ATOM 724 C C . PHE A 1 95 ? -11.891 -15.953 -4.902 1 98.88 95 PHE A C 1
ATOM 726 O O . PHE A 1 95 ? -11.672 -14.758 -4.707 1 98.88 95 PHE A O 1
ATOM 733 N N . ASP A 1 96 ? -12.32 -16.422 -6.039 1 98.88 96 ASP A N 1
ATOM 734 C CA . ASP A 1 96 ? -12.438 -15.555 -7.211 1 98.88 96 ASP A CA 1
ATOM 735 C C . ASP A 1 96 ? -13.43 -14.422 -6.957 1 98.88 96 ASP A C 1
ATOM 737 O O . ASP A 1 96 ? -13.156 -13.266 -7.297 1 98.88 96 ASP A O 1
ATOM 741 N N . ALA A 1 97 ? -14.531 -14.703 -6.336 1 98.81 97 ALA A N 1
ATOM 742 C CA . ALA A 1 97 ? -15.586 -13.711 -6.113 1 98.81 97 ALA A CA 1
ATOM 743 C C . ALA A 1 97 ? -15.117 -12.633 -5.141 1 98.81 97 ALA A C 1
ATOM 745 O O . ALA A 1 97 ? -15.312 -11.438 -5.387 1 98.81 97 ALA A O 1
ATOM 746 N N . VAL A 1 98 ? -14.523 -13.016 -4.09 1 98.88 98 VAL A N 1
ATOM 747 C CA . VAL A 1 98 ? -14.102 -12.07 -3.064 1 98.88 98 VAL A CA 1
ATOM 748 C C . VAL A 1 98 ? -12.938 -11.227 -3.584 1 98.88 98 VAL A C 1
ATOM 750 O O . VAL A 1 98 ? -12.891 -10.016 -3.363 1 98.88 98 VAL A O 1
ATOM 753 N N . ILE A 1 99 ? -11.992 -11.836 -4.316 1 98.94 99 ILE A N 1
ATOM 754 C CA . ILE A 1 99 ? -10.875 -11.086 -4.871 1 98.94 99 ILE A CA 1
ATOM 755 C C . ILE A 1 99 ? -11.383 -10.102 -5.918 1 98.94 99 ILE A C 1
ATOM 757 O O . ILE A 1 99 ? -10.953 -8.945 -5.953 1 98.94 99 ILE A O 1
ATOM 761 N N . GLU A 1 100 ? -12.297 -10.547 -6.75 1 98.88 100 GLU A N 1
ATOM 762 C CA . GLU A 1 100 ? -12.914 -9.609 -7.68 1 98.88 100 GLU A CA 1
ATOM 763 C C . GLU A 1 100 ? -13.562 -8.438 -6.938 1 98.88 100 GLU A C 1
ATOM 765 O O . GLU A 1 100 ? -13.406 -7.285 -7.336 1 98.88 100 GLU A O 1
ATOM 770 N N . SER A 1 101 ? -14.289 -8.742 -5.906 1 98.81 101 SER A N 1
ATOM 771 C CA . SER A 1 101 ? -14.945 -7.711 -5.113 1 98.81 101 SER A CA 1
ATOM 772 C C . SER A 1 101 ? -13.938 -6.707 -4.562 1 98.81 101 SER A C 1
ATOM 774 O O . SER A 1 101 ? -14.156 -5.496 -4.641 1 98.81 101 SER A O 1
ATOM 776 N N . LEU A 1 102 ? -12.844 -7.215 -4.02 1 98.75 102 LEU A N 1
ATOM 777 C CA . LEU A 1 102 ? -11.805 -6.352 -3.467 1 98.75 102 LEU A CA 1
ATOM 778 C C . LEU A 1 102 ? -11.18 -5.484 -4.555 1 98.75 102 LEU A C 1
ATOM 780 O O . LEU A 1 102 ? -10.984 -4.281 -4.359 1 98.75 102 LEU A O 1
ATOM 784 N N . LEU A 1 103 ? -10.922 -6.047 -5.695 1 98.75 103 LEU A N 1
ATOM 785 C CA . LEU A 1 103 ? -10.336 -5.309 -6.809 1 98.75 103 LEU A CA 1
ATOM 786 C C . LEU A 1 103 ? -11.273 -4.207 -7.281 1 98.75 103 LEU A C 1
ATOM 788 O O . LEU A 1 103 ? -10.867 -3.047 -7.402 1 98.75 103 LEU A O 1
ATOM 792 N N . ARG A 1 104 ? -12.492 -4.527 -7.504 1 98.56 104 ARG A N 1
ATOM 793 C CA . ARG A 1 104 ? -13.469 -3.545 -7.973 1 98.56 104 ARG A CA 1
ATOM 794 C C . ARG A 1 104 ? -13.648 -2.424 -6.953 1 98.56 104 ARG A C 1
ATOM 796 O O . ARG A 1 104 ? -13.695 -1.248 -7.32 1 98.56 104 ARG A O 1
ATOM 803 N N . PHE A 1 105 ? -13.742 -2.816 -5.773 1 98.5 105 PHE A N 1
ATOM 804 C CA . PHE A 1 105 ? -13.93 -1.818 -4.727 1 98.5 105 PHE A CA 1
ATOM 805 C C . PHE A 1 105 ? -12.797 -0.795 -4.746 1 98.5 105 PHE A C 1
ATOM 807 O O . PHE A 1 105 ? -13.047 0.411 -4.707 1 98.5 105 PHE A O 1
ATOM 814 N N . HIS A 1 106 ? -11.594 -1.242 -4.836 1 98.12 106 HIS A N 1
ATOM 815 C CA . HIS A 1 106 ? -10.445 -0.356 -4.746 1 98.12 106 HIS A CA 1
ATOM 816 C C . HIS A 1 106 ? -10.211 0.389 -6.055 1 98.12 106 HIS A C 1
ATOM 818 O O . HIS A 1 106 ? -9.422 1.332 -6.109 1 98.12 106 HIS A O 1
ATOM 824 N N . MET A 1 107 ? -10.906 -0.031 -7.082 1 97.75 107 MET A N 1
ATOM 825 C CA . MET A 1 107 ? -10.945 0.763 -8.305 1 97.75 107 MET A CA 1
ATOM 826 C C . MET A 1 107 ? -12 1.862 -8.203 1 97.75 107 MET A C 1
ATOM 828 O O . MET A 1 107 ? -11.711 3.031 -8.469 1 97.75 107 MET A O 1
ATOM 832 N N . PHE A 1 108 ? -13.172 1.521 -7.742 1 97.31 108 PHE A N 1
ATOM 833 C CA . PHE A 1 108 ? -14.328 2.408 -7.824 1 97.31 108 PHE A CA 1
ATOM 834 C C . PHE A 1 108 ? -14.406 3.305 -6.594 1 97.31 108 PHE A C 1
ATOM 836 O O . PHE A 1 108 ? -15.039 4.363 -6.633 1 97.31 108 PHE A O 1
ATOM 843 N N . ARG A 1 109 ? -13.828 2.846 -5.516 1 97.69 109 ARG A N 1
ATOM 844 C CA . ARG A 1 109 ? -13.75 3.633 -4.289 1 97.69 109 ARG A CA 1
ATOM 845 C C . ARG A 1 109 ? -12.312 4.039 -3.988 1 97.69 109 ARG A C 1
ATOM 847 O O . ARG A 1 109 ? -11.906 4.09 -2.824 1 97.69 109 ARG A O 1
ATOM 854 N N . ARG A 1 110 ? -11.609 4.297 -4.984 1 96.12 110 ARG A N 1
ATOM 855 C CA . ARG A 1 110 ? -10.172 4.492 -4.895 1 96.12 110 ARG A CA 1
ATOM 856 C C . ARG A 1 110 ? -9.828 5.625 -3.93 1 96.12 110 ARG A C 1
ATOM 858 O O . ARG A 1 110 ? -9 5.457 -3.033 1 96.12 110 ARG A O 1
ATOM 865 N N . GLU A 1 111 ? -10.5 6.805 -4.027 1 94.62 111 GLU A N 1
ATOM 866 C CA . GLU A 1 111 ? -10.188 7.957 -3.186 1 94.62 111 GLU A CA 1
ATOM 867 C C . GLU A 1 111 ? -10.617 7.715 -1.741 1 94.62 111 GLU A C 1
ATOM 869 O O . GLU A 1 111 ? -9.875 8.039 -0.807 1 94.62 111 GLU A O 1
ATOM 874 N N . GLN A 1 112 ? -11.797 7.129 -1.642 1 95.88 112 GLN A N 1
ATOM 875 C CA . GLN A 1 112 ? -12.328 6.828 -0.314 1 95.88 112 GLN A CA 1
ATOM 876 C C . GLN A 1 112 ? -11.43 5.84 0.424 1 95.88 112 GLN A C 1
ATOM 878 O O . GLN A 1 112 ? -11.086 6.055 1.588 1 95.88 112 GLN A O 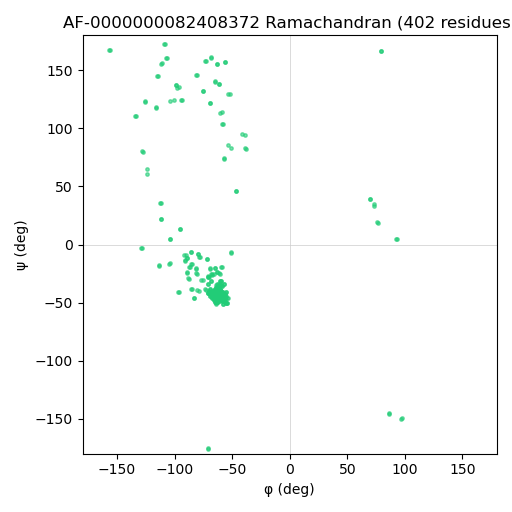1
ATOM 883 N N . SER A 1 113 ? -11.055 4.836 -0.325 1 95.69 113 SER A N 1
ATOM 884 C CA . SER A 1 113 ? -10.211 3.797 0.258 1 95.69 113 SER A CA 1
ATOM 885 C C . SER A 1 113 ? -8.82 4.332 0.589 1 95.69 113 SER A C 1
ATOM 887 O O . SER A 1 113 ? -8.266 4.016 1.641 1 95.69 113 SER A O 1
ATOM 889 N N . PHE A 1 114 ? -8.328 5.105 -0.275 1 91.75 114 PHE A N 1
ATOM 890 C CA . PHE A 1 114 ? -7.004 5.684 -0.083 1 91.75 114 PHE A CA 1
ATOM 891 C C . PHE A 1 114 ? -6.965 6.539 1.179 1 91.75 114 PHE A C 1
ATOM 893 O O . PHE A 1 114 ? -6.062 6.391 2.008 1 91.75 114 PHE A O 1
ATOM 900 N N . VAL A 1 115 ? -7.91 7.379 1.376 1 92.06 115 VAL A N 1
ATOM 901 C CA . VAL A 1 115 ? -7.957 8.258 2.539 1 92.06 115 VAL A CA 1
ATOM 902 C C . VAL A 1 115 ? -8.086 7.43 3.812 1 92.06 115 VAL A C 1
ATOM 904 O O . VAL A 1 115 ? -7.375 7.668 4.793 1 92.06 115 VAL A O 1
ATOM 907 N N . ALA A 1 116 ? -8.953 6.469 3.777 1 92.12 116 ALA A N 1
ATOM 908 C CA . ALA A 1 116 ? -9.188 5.641 4.957 1 92.12 116 ALA A CA 1
ATOM 909 C C . ALA A 1 116 ? -7.914 4.898 5.363 1 92.12 116 ALA A C 1
ATOM 911 O O . ALA A 1 116 ? -7.605 4.785 6.551 1 92.12 116 ALA A O 1
ATOM 912 N N . SER A 1 117 ? -7.137 4.492 4.379 1 89.12 117 SER A N 1
ATOM 913 C CA . SER A 1 117 ? -5.969 3.666 4.66 1 89.12 117 SER A CA 1
ATOM 914 C C . SER A 1 117 ? -4.742 4.523 4.961 1 89.12 117 SER A C 1
ATOM 916 O O . SER A 1 117 ? -3.867 4.117 5.73 1 89.12 117 SER A O 1
ATOM 918 N N . SER A 1 118 ? -4.668 5.684 4.406 1 87.25 118 SER A N 1
ATOM 919 C CA . SER A 1 118 ? -3.482 6.516 4.551 1 87.25 118 SER A CA 1
ATOM 920 C C . SER A 1 118 ? -3.537 7.34 5.836 1 87.25 118 SER A C 1
ATOM 922 O O . SER A 1 118 ? -2.504 7.781 6.34 1 87.25 118 SER A O 1
ATOM 924 N N . GLU A 1 119 ? -4.75 7.457 6.434 1 88.94 119 GLU A N 1
ATOM 925 C CA . GLU A 1 119 ? -4.879 8.383 7.555 1 88.94 119 GLU A CA 1
ATOM 926 C C . GLU A 1 119 ? -5.113 7.637 8.859 1 88.94 119 GLU A C 1
ATOM 928 O O . GLU A 1 119 ? -5.609 8.211 9.836 1 88.94 119 GLU A O 1
ATOM 933 N N . ILE A 1 120 ? -4.75 6.434 8.914 1 89.06 120 ILE A N 1
ATOM 934 C CA . ILE A 1 120 ? -4.965 5.598 10.086 1 89.06 120 ILE A CA 1
ATOM 935 C C . ILE A 1 120 ? -4.211 6.184 11.281 1 89.06 120 ILE A C 1
ATOM 937 O O . ILE A 1 120 ? -4.746 6.242 12.391 1 89.06 120 ILE A O 1
ATOM 941 N N . ARG A 1 121 ? -3.066 6.711 11.109 1 83.62 121 ARG A N 1
ATOM 942 C CA . ARG A 1 121 ? -2.238 7.242 12.188 1 83.62 121 ARG A CA 1
ATOM 943 C C . ARG A 1 121 ? -2.848 8.508 12.773 1 83.62 121 ARG A C 1
ATOM 945 O O . ARG A 1 121 ? -2.471 8.938 13.867 1 83.62 121 ARG A O 1
ATOM 952 N N . SER A 1 122 ? -3.686 9.102 12.008 1 89.69 122 SER A N 1
ATOM 953 C CA . SER A 1 122 ? -4.309 10.344 12.445 1 89.69 122 SER A CA 1
ATOM 954 C C . SER A 1 122 ? -5.547 10.07 13.297 1 89.69 122 SER A C 1
ATOM 956 O O . SER A 1 122 ? -6.113 10.984 13.891 1 89.69 122 SER A O 1
ATOM 958 N N . MET A 1 123 ? -5.934 8.836 13.391 1 93.25 123 MET A N 1
ATOM 959 C CA . MET A 1 123 ? -7.129 8.469 14.141 1 93.25 123 MET A CA 1
ATOM 960 C C . MET A 1 123 ? -6.828 8.398 15.641 1 93.25 123 MET A C 1
ATOM 962 O O . MET A 1 123 ? -5.75 7.961 16.047 1 93.25 123 MET A O 1
ATOM 966 N N . GLU A 1 124 ? -7.816 8.773 16.344 1 93.75 124 GLU A N 1
ATOM 967 C CA . GLU A 1 124 ? -7.727 8.555 17.781 1 93.75 124 GLU A CA 1
ATOM 968 C C . GLU A 1 124 ? -7.645 7.066 18.109 1 93.75 124 GLU A C 1
ATOM 970 O O . GLU A 1 124 ? -8.156 6.23 17.359 1 93.75 124 GLU A O 1
ATOM 975 N N . PRO A 1 125 ? -7.086 6.727 19.25 1 94 125 PRO A N 1
ATOM 976 C CA . PRO A 1 125 ? -6.738 5.336 19.562 1 94 125 PRO A CA 1
ATOM 977 C C . PRO A 1 125 ? -7.938 4.395 19.469 1 94 125 PRO A C 1
ATOM 979 O O . PRO A 1 125 ? -7.852 3.336 18.844 1 94 125 PRO A O 1
ATOM 982 N N . ASP A 1 126 ? -9.031 4.781 20.016 1 94.31 126 ASP A N 1
ATOM 983 C CA . ASP A 1 126 ? -10.195 3.896 20.016 1 94.31 126 ASP A CA 1
ATOM 984 C C . ASP A 1 126 ? -10.75 3.717 18.609 1 94.31 126 ASP A C 1
ATOM 986 O O . ASP A 1 126 ? -11.094 2.605 18.203 1 94.31 126 ASP A O 1
ATOM 990 N N . SER A 1 127 ? -10.836 4.82 17.891 1 94.62 127 SER A N 1
ATOM 991 C CA . SER A 1 127 ? -11.305 4.766 16.5 1 94.62 127 SER A CA 1
ATOM 992 C C . SER A 1 127 ? -10.344 3.973 15.625 1 94.62 127 SER A C 1
ATOM 994 O O . SER A 1 127 ? -10.781 3.197 14.766 1 94.62 127 SER A O 1
ATOM 996 N N . ARG A 1 128 ? -9.109 4.172 15.875 1 95.19 128 ARG A N 1
ATOM 997 C CA . ARG A 1 128 ? -8.078 3.432 15.156 1 95.19 128 ARG A CA 1
ATOM 998 C C . ARG A 1 128 ? -8.211 1.931 15.398 1 95.19 128 ARG A C 1
ATOM 1000 O O . ARG A 1 128 ? -8.148 1.14 14.453 1 95.19 128 ARG A O 1
ATOM 1007 N N . ALA A 1 129 ? -8.438 1.51 16.609 1 95.94 129 ALA A N 1
ATOM 1008 C CA . ALA A 1 129 ? -8.594 0.099 16.969 1 95.94 129 ALA A CA 1
ATOM 1009 C C . ALA A 1 129 ? -9.797 -0.515 16.25 1 95.94 129 ALA A C 1
ATOM 1011 O O . ALA A 1 129 ? -9.727 -1.646 15.766 1 95.94 129 ALA A O 1
ATOM 1012 N N . GLY A 1 130 ? -10.859 0.269 16.25 1 95.88 130 GLY A N 1
ATOM 1013 C CA . GLY A 1 130 ? -12.047 -0.191 15.547 1 95.88 130 GLY A CA 1
ATOM 1014 C C . GLY A 1 130 ? -11.82 -0.376 14.055 1 95.88 130 GLY A C 1
ATOM 1015 O O . GLY A 1 130 ? -12.242 -1.377 13.477 1 95.88 130 GLY A O 1
ATOM 1016 N N . TYR A 1 131 ? -11.156 0.538 13.477 1 95.56 131 TYR A N 1
ATOM 1017 C CA . TYR A 1 131 ? -10.844 0.469 12.055 1 95.56 131 TYR A CA 1
ATOM 1018 C C . TYR A 1 131 ? -9.938 -0.72 11.75 1 95.56 131 TYR A C 1
ATOM 1020 O O . TYR A 1 131 ? -10.195 -1.475 10.805 1 95.56 131 TYR A O 1
ATOM 1028 N N . ILE A 1 132 ? -8.961 -0.924 12.555 1 94.69 132 ILE A N 1
ATOM 1029 C CA . ILE A 1 132 ? -8.016 -2.023 12.398 1 94.69 132 ILE A CA 1
ATOM 1030 C C . ILE A 1 132 ? -8.742 -3.357 12.539 1 94.69 132 ILE A C 1
ATOM 1032 O O . ILE A 1 132 ? -8.469 -4.305 11.797 1 94.69 132 ILE A O 1
ATOM 1036 N N . ALA A 1 133 ? -9.641 -3.414 13.422 1 96.56 133 ALA A N 1
ATOM 1037 C CA . ALA A 1 133 ? -10.422 -4.637 13.625 1 96.56 133 ALA A CA 1
ATOM 1038 C C . ALA A 1 133 ? -11.219 -4.988 12.375 1 96.56 133 ALA A C 1
ATOM 1040 O O . ALA A 1 133 ? -11.352 -6.164 12.023 1 96.56 133 ALA A O 1
ATOM 1041 N N . GLN A 1 134 ? -11.719 -3.979 11.719 1 96.75 134 GLN A N 1
ATOM 1042 C CA . GLN A 1 134 ? -12.469 -4.207 10.492 1 96.75 134 GLN A CA 1
ATOM 1043 C C . GLN A 1 134 ? -11.547 -4.656 9.359 1 96.75 134 GLN A C 1
ATOM 1045 O O . GLN A 1 134 ? -11.906 -5.531 8.57 1 96.75 134 GLN A O 1
ATOM 1050 N N . ARG A 1 135 ? -10.445 -4.059 9.266 1 95.94 135 ARG A N 1
ATOM 1051 C CA . ARG A 1 135 ? -9.445 -4.488 8.297 1 95.94 135 ARG A CA 1
ATOM 1052 C C . ARG A 1 135 ? -9.031 -5.938 8.531 1 95.94 135 ARG A C 1
ATOM 1054 O O . ARG A 1 135 ? -8.906 -6.719 7.59 1 95.94 135 ARG A O 1
ATOM 1061 N N . ASP A 1 136 ? -8.875 -6.293 9.789 1 96.88 136 ASP A N 1
ATOM 1062 C CA . ASP A 1 136 ? -8.539 -7.664 10.156 1 96.88 136 ASP A CA 1
ATOM 1063 C C . ASP A 1 136 ? -9.656 -8.633 9.758 1 96.88 136 ASP A C 1
ATOM 1065 O O . ASP A 1 136 ? -9.383 -9.75 9.312 1 96.88 136 ASP A O 1
ATOM 1069 N N . GLU A 1 137 ? -10.812 -8.141 9.977 1 97.69 137 GLU A N 1
ATOM 1070 C CA . GLU A 1 137 ? -11.953 -8.953 9.578 1 97.69 137 GLU A CA 1
ATOM 1071 C C . GLU A 1 137 ? -11.922 -9.258 8.078 1 97.69 137 GLU A C 1
ATOM 1073 O O . GLU A 1 137 ? -12.164 -10.391 7.664 1 97.69 137 GLU A O 1
ATOM 1078 N N . GLN A 1 138 ? -11.68 -8.281 7.352 1 97.94 138 GLN A N 1
ATOM 1079 C CA . GLN A 1 138 ? -11.586 -8.453 5.906 1 97.94 138 GLN A CA 1
ATOM 1080 C C . GLN A 1 138 ? -10.453 -9.422 5.543 1 97.94 138 GLN A C 1
ATOM 1082 O O . GLN A 1 138 ? -10.641 -10.32 4.727 1 97.94 138 GLN A O 1
ATOM 1087 N N . GLN A 1 139 ? -9.297 -9.297 6.129 1 98.06 139 GLN A N 1
ATOM 1088 C CA . GLN A 1 139 ? -8.172 -10.203 5.918 1 98.06 139 GLN A CA 1
ATOM 1089 C C . GLN A 1 139 ? -8.539 -11.633 6.305 1 98.06 139 GLN A C 1
ATOM 1091 O O . GLN A 1 139 ? -8.219 -12.578 5.578 1 98.06 139 GLN A O 1
ATOM 1096 N N . LYS A 1 140 ? -9.172 -11.797 7.406 1 98.5 140 LYS A N 1
ATOM 1097 C CA . LYS A 1 140 ? -9.531 -13.117 7.914 1 98.5 140 LYS A CA 1
ATOM 1098 C C . LYS A 1 140 ? -10.492 -13.828 6.961 1 98.5 140 LYS A C 1
ATOM 1100 O O . LYS A 1 140 ? -10.461 -15.055 6.844 1 98.5 140 LYS A O 1
ATOM 1105 N N . GLN A 1 141 ? -11.344 -13.055 6.316 1 98.69 141 GLN A N 1
ATOM 1106 C CA . GLN A 1 141 ? -12.219 -13.641 5.309 1 98.69 141 GLN A CA 1
ATOM 1107 C C . GLN A 1 141 ? -11.414 -14.328 4.211 1 98.69 141 GLN A C 1
ATOM 1109 O O . GLN A 1 141 ? -11.664 -15.484 3.873 1 98.69 141 GLN A O 1
ATOM 1114 N N . VAL A 1 142 ? -10.43 -13.672 3.668 1 98.81 142 VAL A N 1
ATOM 1115 C CA . VAL A 1 142 ? -9.609 -14.242 2.605 1 98.81 142 VAL A CA 1
ATOM 1116 C C . VAL A 1 142 ? -8.75 -15.375 3.168 1 98.81 142 VAL A C 1
ATOM 1118 O O . VAL A 1 142 ? -8.562 -16.406 2.516 1 98.81 142 VAL A O 1
ATOM 1121 N N . ASP A 1 143 ? -8.242 -15.18 4.422 1 98.75 143 ASP A N 1
ATOM 1122 C CA . ASP A 1 143 ? -7.484 -16.234 5.074 1 98.75 143 ASP A CA 1
ATOM 1123 C C . ASP A 1 143 ? -8.289 -17.531 5.121 1 98.75 143 ASP A C 1
ATOM 1125 O O . ASP A 1 143 ? -7.785 -18.594 4.742 1 98.75 143 ASP A O 1
ATOM 1129 N N . ARG A 1 144 ? -9.469 -17.406 5.57 1 98.69 144 ARG A N 1
ATOM 1130 C CA . ARG A 1 144 ? -10.32 -18.594 5.707 1 98.69 144 ARG A CA 1
ATOM 1131 C C . ARG A 1 144 ? -10.547 -19.266 4.359 1 98.69 144 ARG A C 1
ATOM 1133 O O . ARG A 1 144 ? -10.477 -20.5 4.258 1 98.69 144 ARG A O 1
ATOM 1140 N N . ILE A 1 145 ? -10.789 -18.547 3.377 1 98.81 145 ILE A N 1
ATOM 1141 C CA . ILE A 1 145 ? -11.039 -19.078 2.043 1 98.81 145 ILE A CA 1
ATOM 1142 C C . ILE A 1 145 ? -9.797 -19.797 1.532 1 98.81 145 ILE A C 1
ATOM 1144 O O . ILE A 1 145 ? -9.898 -20.906 0.993 1 98.81 145 ILE A O 1
ATOM 1148 N N . VAL A 1 146 ? -8.633 -19.188 1.679 1 98.88 146 VAL A N 1
ATOM 1149 C CA . VAL A 1 146 ? -7.387 -19.781 1.202 1 98.88 146 VAL A CA 1
ATOM 1150 C C . VAL A 1 146 ? -7.082 -21.047 1.979 1 98.88 146 VAL A C 1
ATOM 1152 O O . VAL A 1 146 ? -6.691 -22.062 1.394 1 98.88 146 VAL A O 1
ATOM 1155 N N . LEU A 1 147 ? -7.285 -21 3.309 1 98.75 147 LEU A N 1
ATOM 1156 C CA . LEU A 1 147 ? -7.066 -22.188 4.137 1 98.75 147 LEU A CA 1
ATOM 1157 C C . LEU A 1 147 ? -8.008 -23.312 3.736 1 98.75 147 LEU A C 1
ATOM 1159 O O . LEU A 1 147 ? -7.605 -24.469 3.67 1 98.75 147 LEU A O 1
ATOM 1163 N N . ASP A 1 148 ? -9.266 -23.016 3.475 1 98.62 148 ASP A N 1
ATOM 1164 C CA . ASP A 1 148 ? -10.227 -24 2.984 1 98.62 148 ASP A CA 1
ATOM 1165 C C . ASP A 1 148 ? -9.758 -24.609 1.666 1 98.62 148 ASP A C 1
ATOM 1167 O O . ASP A 1 148 ? -9.898 -25.812 1.449 1 98.62 148 ASP A O 1
ATOM 1171 N N . GLY A 1 149 ? -9.281 -23.734 0.771 1 98.75 149 GLY A N 1
ATOM 1172 C CA . GLY A 1 149 ? -8.766 -24.219 -0.502 1 98.75 149 GLY A CA 1
ATOM 1173 C C . GLY A 1 149 ? -7.586 -25.156 -0.351 1 98.75 149 GLY A C 1
ATOM 1174 O O . GLY A 1 149 ? -7.488 -26.156 -1.064 1 98.75 149 GLY A O 1
ATOM 1175 N N . VAL A 1 150 ? -6.684 -24.891 0.547 1 98.69 150 VAL A N 1
ATOM 1176 C CA . VAL A 1 150 ? -5.539 -25.75 0.808 1 98.69 150 VAL A CA 1
ATOM 1177 C C . VAL A 1 150 ? -6.012 -27.078 1.41 1 98.69 150 VAL A C 1
ATOM 1179 O O . VAL A 1 150 ? -5.574 -28.141 0.994 1 98.69 150 VAL A O 1
ATOM 1182 N N . ALA A 1 151 ? -6.914 -26.984 2.357 1 98.31 151 ALA A N 1
ATOM 1183 C CA . ALA A 1 151 ? -7.441 -28.172 3.025 1 98.31 151 ALA A CA 1
ATOM 1184 C C . ALA A 1 151 ? -8.125 -29.094 2.031 1 98.31 151 ALA A C 1
ATOM 1186 O O . ALA A 1 151 ? -8.039 -30.328 2.154 1 98.31 151 ALA A O 1
ATOM 1187 N N . SER A 1 152 ? -8.766 -28.547 1.039 1 97.94 152 SER A N 1
ATOM 1188 C CA . SER A 1 152 ? -9.508 -29.344 0.065 1 97.94 152 SER A CA 1
ATOM 1189 C C . SER A 1 152 ? -8.625 -29.75 -1.103 1 97.94 152 SER A C 1
ATOM 1191 O O . SER A 1 152 ? -9.047 -30.531 -1.966 1 97.94 152 SER A O 1
ATOM 1193 N N . GLY A 1 153 ? -7.438 -29.172 -1.223 1 98.06 153 GLY A N 1
ATOM 1194 C CA . GLY A 1 153 ? -6.461 -29.594 -2.221 1 98.06 153 GLY A CA 1
ATOM 1195 C C . GLY A 1 153 ? -6.555 -28.797 -3.508 1 98.06 153 GLY A C 1
ATOM 1196 O O . GLY A 1 153 ? -5.797 -29.031 -4.449 1 98.06 153 GLY A O 1
ATOM 1197 N N . VAL A 1 154 ? -7.426 -27.766 -3.541 1 98.25 154 VAL A N 1
ATOM 1198 C CA . VAL A 1 154 ? -7.586 -27 -4.773 1 98.25 154 VAL A CA 1
ATOM 1199 C C . VAL A 1 154 ? -6.559 -25.875 -4.816 1 98.25 154 VAL A C 1
ATOM 1201 O O . VAL A 1 154 ? -6.324 -25.281 -5.871 1 98.25 154 VAL A O 1
ATOM 1204 N N . PHE A 1 155 ? -6.016 -25.531 -3.691 1 98.56 155 PHE A N 1
ATOM 1205 C CA . PHE A 1 155 ? -4.887 -24.609 -3.611 1 98.56 155 PHE A CA 1
ATOM 1206 C C . PHE A 1 155 ? -3.648 -25.312 -3.07 1 98.56 155 PHE A C 1
ATOM 1208 O O . PHE A 1 155 ? -3.758 -26.219 -2.24 1 98.56 155 PHE A O 1
ATOM 1215 N N . ASP A 1 156 ? -2.461 -24.906 -3.582 1 98.06 156 ASP A N 1
ATOM 1216 C CA . ASP A 1 156 ? -1.188 -25.484 -3.176 1 98.06 156 ASP A CA 1
ATOM 1217 C C . ASP A 1 156 ? -0.228 -24.422 -2.664 1 98.06 156 ASP A C 1
ATOM 1219 O O . ASP A 1 156 ? 0.865 -24.25 -3.207 1 98.06 156 ASP A O 1
ATOM 1223 N N . ALA A 1 157 ? -0.645 -23.766 -1.629 1 97.06 157 ALA A N 1
ATOM 1224 C CA . ALA A 1 157 ? 0.201 -22.75 -1.01 1 97.06 157 ALA A CA 1
ATOM 1225 C C . ALA A 1 157 ? 0.884 -23.297 0.242 1 97.06 157 ALA A C 1
ATOM 1227 O O . ALA A 1 157 ? 0.216 -23.734 1.18 1 97.06 157 ALA A O 1
ATOM 1228 N N . ASP A 1 158 ? 2.256 -23.219 0.287 1 96.38 158 ASP A N 1
ATOM 1229 C CA . ASP A 1 158 ? 3.018 -23.703 1.436 1 96.38 158 ASP A CA 1
ATOM 1230 C C . ASP A 1 158 ? 2.775 -22.828 2.662 1 96.38 158 ASP A C 1
ATOM 1232 O O . ASP A 1 158 ? 2.824 -23.312 3.795 1 96.38 158 ASP A O 1
ATOM 1236 N N . HIS A 1 159 ? 2.533 -21.594 2.461 1 97.69 159 HIS A N 1
ATOM 1237 C CA . HIS A 1 159 ? 2.248 -20.625 3.508 1 97.69 159 HIS A CA 1
ATOM 1238 C C . HIS A 1 159 ? 0.966 -19.844 3.211 1 97.69 159 HIS A C 1
ATOM 1240 O O . HIS A 1 159 ? 1.015 -18.688 2.801 1 97.69 159 HIS A O 1
ATOM 1246 N N . PRO A 1 160 ? -0.176 -20.469 3.506 1 98.25 160 PRO A N 1
ATOM 1247 C CA . PRO A 1 160 ? -1.468 -19.953 3.045 1 98.25 160 PRO A CA 1
ATOM 1248 C C . PRO A 1 160 ? -1.771 -18.562 3.582 1 98.25 160 PRO A C 1
ATOM 1250 O O . PRO A 1 160 ? -2.311 -17.719 2.857 1 98.25 160 PRO A O 1
ATOM 1253 N N . GLU A 1 161 ? -1.439 -18.281 4.812 1 97.44 161 GLU A N 1
ATOM 1254 C CA . GLU A 1 161 ? -1.757 -16.984 5.383 1 97.44 161 GLU A CA 1
ATOM 1255 C C . GLU A 1 161 ? -0.889 -15.883 4.77 1 97.44 161 GLU A C 1
ATOM 1257 O O . GLU A 1 161 ? -1.343 -14.75 4.59 1 97.44 161 GLU A O 1
ATOM 1262 N N . ASP A 1 162 ? 0.371 -16.203 4.434 1 97.75 162 ASP A N 1
ATOM 1263 C CA . ASP A 1 162 ? 1.229 -15.25 3.738 1 97.75 162 ASP A CA 1
ATOM 1264 C C . ASP A 1 162 ? 0.719 -14.977 2.326 1 97.75 162 ASP A C 1
ATOM 1266 O O . ASP A 1 162 ? 0.693 -13.828 1.882 1 97.75 162 ASP A O 1
ATOM 1270 N N . ALA A 1 163 ? 0.365 -16.062 1.671 1 98.56 163 ALA A N 1
ATOM 1271 C CA . ALA A 1 163 ? -0.205 -15.906 0.336 1 98.56 163 ALA A CA 1
ATOM 1272 C C . ALA A 1 163 ? -1.475 -15.062 0.38 1 98.56 163 ALA A C 1
ATOM 1274 O O . ALA A 1 163 ? -1.667 -14.172 -0.456 1 98.56 163 ALA A O 1
ATOM 1275 N N . SER A 1 164 ? -2.311 -15.352 1.394 1 98.75 164 SER A N 1
ATOM 1276 C CA . SER A 1 164 ? -3.543 -14.594 1.591 1 98.75 164 SER A CA 1
ATOM 1277 C C . SER A 1 164 ? -3.254 -13.109 1.808 1 98.75 164 SER A C 1
ATOM 1279 O O . SER A 1 164 ? -3.883 -12.258 1.188 1 98.75 164 SER A O 1
ATOM 1281 N N . ARG A 1 165 ? -2.311 -12.773 2.604 1 98 165 ARG A N 1
ATOM 1282 C CA . ARG A 1 165 ? -1.923 -11.391 2.863 1 98 165 ARG A CA 1
ATOM 1283 C C . ARG A 1 165 ? -1.421 -10.711 1.592 1 98 165 ARG A C 1
ATOM 1285 O O . ARG A 1 165 ? -1.769 -9.562 1.314 1 98 165 ARG A O 1
ATOM 1292 N N . ALA A 1 166 ? -0.59 -11.438 0.875 1 98.31 166 ALA A N 1
ATOM 1293 C CA . ALA A 1 166 ? -0.049 -10.898 -0.371 1 98.31 166 ALA A CA 1
ATOM 1294 C C . ALA A 1 166 ? -1.166 -10.578 -1.359 1 98.31 166 ALA A C 1
ATOM 1296 O O . ALA A 1 166 ? -1.13 -9.539 -2.029 1 98.31 166 ALA A O 1
ATOM 1297 N N . VAL A 1 167 ? -2.15 -11.43 -1.427 1 98.81 167 VAL A N 1
ATOM 1298 C CA . VAL A 1 167 ? -3.279 -11.234 -2.332 1 98.81 167 VAL A CA 1
ATOM 1299 C C . VAL A 1 167 ? -4.059 -9.984 -1.926 1 98.81 167 VAL A C 1
ATOM 1301 O O . VAL A 1 167 ? -4.352 -9.125 -2.764 1 98.81 167 VAL A O 1
ATOM 1304 N N . VAL A 1 168 ? -4.379 -9.883 -0.666 1 98.5 168 VAL A N 1
ATOM 1305 C CA . VAL A 1 168 ? -5.16 -8.75 -0.186 1 98.5 168 VAL A CA 1
ATOM 1306 C C . VAL A 1 168 ? -4.375 -7.457 -0.396 1 98.5 168 VAL A C 1
ATOM 13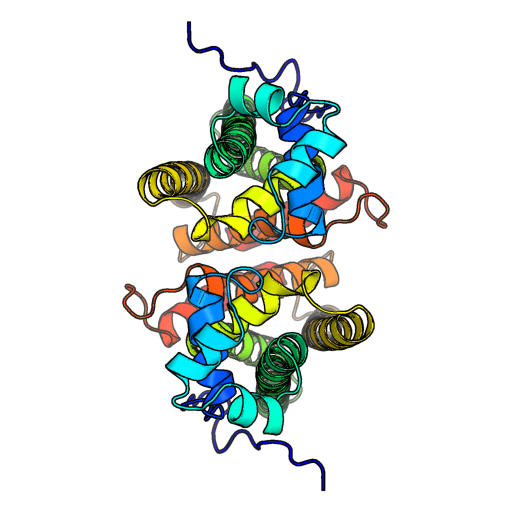08 O O . VAL A 1 168 ? -4.93 -6.457 -0.859 1 98.5 168 VAL A O 1
ATOM 1311 N N . THR A 1 169 ? -3.145 -7.539 -0.095 1 96.88 169 THR A N 1
ATOM 1312 C CA . THR A 1 169 ? -2.275 -6.383 -0.283 1 96.88 169 THR A CA 1
ATOM 1313 C C . THR A 1 169 ? -2.287 -5.93 -1.74 1 96.88 169 THR A C 1
ATOM 1315 O O . THR A 1 169 ? -2.396 -4.734 -2.021 1 96.88 169 THR A O 1
ATOM 1318 N N . MET A 1 170 ? -2.148 -6.84 -2.596 1 97.62 170 MET A N 1
ATOM 1319 C CA . MET A 1 170 ? -2.197 -6.555 -4.027 1 97.62 170 MET A CA 1
ATOM 1320 C C . MET A 1 170 ? -3.5 -5.855 -4.398 1 97.62 170 MET A C 1
ATOM 1322 O O . MET A 1 170 ? -3.494 -4.887 -5.164 1 97.62 170 MET A O 1
ATOM 1326 N N . CYS A 1 171 ? -4.602 -6.27 -3.877 1 98.31 171 CYS A N 1
ATOM 1327 C CA . CYS A 1 171 ? -5.902 -5.691 -4.195 1 98.31 171 CYS A CA 1
ATOM 1328 C C . CYS A 1 171 ? -6.027 -4.281 -3.639 1 98.31 171 CYS A C 1
ATOM 1330 O O . CYS A 1 171 ? -6.5 -3.375 -4.328 1 98.31 171 CYS A O 1
ATOM 1332 N N . VAL A 1 172 ? -5.609 -4.102 -2.432 1 96.81 172 VAL A N 1
ATOM 1333 C CA . VAL A 1 172 ? -5.715 -2.809 -1.765 1 96.81 172 VAL A CA 1
ATOM 1334 C C . VAL A 1 172 ? -4.859 -1.777 -2.498 1 96.81 172 VAL A C 1
ATOM 1336 O O . VAL A 1 172 ? -5.262 -0.621 -2.646 1 96.81 172 VAL A O 1
ATOM 1339 N N . ALA A 1 173 ? -3.74 -2.201 -2.986 1 95.62 173 ALA A N 1
ATOM 1340 C CA . ALA A 1 173 ? -2.793 -1.299 -3.635 1 95.62 173 ALA A CA 1
ATOM 1341 C C . ALA A 1 173 ? -3.379 -0.713 -4.914 1 95.62 173 ALA A C 1
ATOM 1343 O O . ALA A 1 173 ? -2.887 0.295 -5.426 1 95.62 173 ALA A O 1
ATOM 1344 N N . VAL A 1 174 ? -4.363 -1.322 -5.469 1 96.94 174 VAL A N 1
ATOM 1345 C CA . VAL A 1 174 ? -5 -0.854 -6.699 1 96.94 174 VAL A CA 1
ATOM 1346 C C . VAL A 1 174 ? -5.504 0.574 -6.508 1 96.94 174 VAL A C 1
ATOM 1348 O O . VAL A 1 174 ? -5.445 1.389 -7.43 1 96.94 174 VAL A O 1
ATOM 1351 N N . ALA A 1 175 ? -5.934 0.9 -5.316 1 95.81 175 ALA A N 1
ATOM 1352 C CA . ALA A 1 175 ? -6.469 2.23 -5.031 1 95.81 175 ALA A CA 1
ATOM 1353 C C . ALA A 1 175 ? -5.402 3.303 -5.23 1 95.81 175 ALA A C 1
ATOM 1355 O O . ALA A 1 175 ? -5.723 4.473 -5.461 1 95.81 175 ALA A O 1
ATOM 1356 N N . VAL A 1 176 ? -4.176 2.912 -5.129 1 91.88 176 VAL A N 1
ATOM 1357 C CA . VAL A 1 176 ? -3.066 3.859 -5.168 1 91.88 176 VAL A CA 1
ATOM 1358 C C . VAL A 1 176 ? -2.678 4.145 -6.617 1 91.88 176 VAL A C 1
ATOM 1360 O O . VAL A 1 176 ? -2.424 5.293 -6.984 1 91.88 176 VAL A O 1
ATOM 1363 N N . TRP A 1 177 ? -2.682 3.18 -7.527 1 92.19 177 TRP A N 1
ATOM 1364 C CA . TRP A 1 177 ? -2.07 3.383 -8.836 1 92.19 177 TRP A CA 1
ATOM 1365 C C . TRP A 1 177 ? -3.125 3.369 -9.938 1 92.19 177 TRP A C 1
ATOM 1367 O O . TRP A 1 177 ? -2.857 3.789 -11.062 1 92.19 177 TRP A O 1
ATOM 1377 N N . TYR A 1 178 ? -4.254 2.844 -9.672 1 95.38 178 TYR A N 1
ATOM 1378 C CA . TYR A 1 178 ? -5.281 2.697 -10.695 1 95.38 178 TYR A CA 1
ATOM 1379 C C . TYR A 1 178 ? -5.707 4.055 -11.242 1 95.38 178 TYR A C 1
ATOM 1381 O O . TYR A 1 178 ? -5.883 5.008 -10.477 1 95.38 178 TYR A O 1
ATOM 1389 N N . ARG A 1 179 ? -5.863 4.07 -12.492 1 93.5 179 ARG A N 1
ATOM 1390 C CA . ARG A 1 179 ? -6.387 5.23 -13.203 1 93.5 179 ARG A CA 1
ATOM 1391 C C . ARG A 1 179 ? -7.586 4.852 -14.07 1 93.5 179 ARG A C 1
ATOM 1393 O O . ARG A 1 179 ? -7.465 4.031 -14.984 1 93.5 179 ARG A O 1
ATOM 1400 N N . PRO A 1 180 ? -8.703 5.539 -13.828 1 92.94 180 PRO A N 1
ATOM 1401 C CA . PRO A 1 180 ? -9.906 5.207 -14.594 1 92.94 180 PRO A CA 1
ATOM 1402 C C . PRO A 1 180 ? -9.727 5.418 -16.094 1 92.94 180 PRO A C 1
ATOM 1404 O O . PRO A 1 180 ? -10.391 4.758 -16.906 1 92.94 180 PRO A O 1
ATOM 1407 N N . ASP A 1 181 ? -8.82 6.281 -16.422 1 92.31 181 ASP A N 1
ATOM 1408 C CA . ASP A 1 181 ? -8.586 6.586 -17.828 1 92.31 181 ASP A CA 1
ATOM 1409 C C . ASP A 1 181 ? -7.43 5.754 -18.391 1 92.31 181 ASP A C 1
ATOM 1411 O O . ASP A 1 181 ? -6.93 6.035 -19.484 1 92.31 181 ASP A O 1
ATOM 1415 N N . GLY A 1 182 ? -7.078 4.789 -17.625 1 92 182 GLY A N 1
ATOM 1416 C CA . GLY A 1 182 ? -5.996 3.926 -18.078 1 92 182 GLY A CA 1
ATOM 1417 C C . GLY A 1 182 ? -6.395 3.027 -19.234 1 92 182 GLY A C 1
ATOM 1418 O O . GLY A 1 182 ? -7.527 3.084 -19.703 1 92 182 GLY A O 1
ATOM 1419 N N . GLU A 1 183 ? -5.48 2.197 -19.609 1 90.75 183 GLU A N 1
ATOM 1420 C CA . GLU A 1 183 ? -5.621 1.398 -20.812 1 90.75 183 GLU A CA 1
ATOM 1421 C C . GLU A 1 183 ? -6.598 0.243 -20.609 1 90.75 183 GLU A C 1
ATOM 1423 O O . GLU A 1 183 ? -7.324 -0.137 -21.531 1 90.75 183 GLU A O 1
ATOM 1428 N N . LEU A 1 184 ? -6.66 -0.236 -19.406 1 95 184 LEU A N 1
ATOM 1429 C CA . LEU A 1 184 ? -7.469 -1.422 -19.141 1 95 184 LEU A CA 1
ATOM 1430 C C . LEU A 1 184 ? -8.828 -1.039 -18.562 1 95 184 LEU A C 1
ATOM 1432 O O . LEU A 1 184 ? -8.914 -0.162 -17.703 1 95 184 LEU A O 1
ATOM 1436 N N . SER A 1 185 ? -9.859 -1.719 -19.078 1 96.81 185 SER A N 1
ATOM 1437 C CA . SER A 1 185 ? -11.156 -1.635 -18.406 1 96.81 185 SER A CA 1
ATOM 1438 C C . SER A 1 185 ? -11.117 -2.33 -17.047 1 96.81 185 SER A C 1
ATOM 1440 O O . SER A 1 185 ? -10.242 -3.16 -16.797 1 96.81 185 SER A O 1
ATOM 1442 N N . PRO A 1 186 ? -12.086 -1.99 -16.172 1 97.12 186 PRO A N 1
ATOM 1443 C CA . PRO A 1 186 ? -12.156 -2.695 -14.891 1 97.12 186 PRO A CA 1
ATOM 1444 C C . PRO A 1 186 ? -12.25 -4.211 -15.055 1 97.12 186 PRO A C 1
ATOM 1446 O O . PRO A 1 186 ? -11.594 -4.953 -14.32 1 97.12 186 PRO A O 1
ATOM 1449 N N . ASP A 1 187 ? -13.039 -4.684 -16.031 1 97.62 187 ASP A N 1
ATOM 1450 C CA . ASP A 1 187 ? -13.188 -6.117 -16.25 1 97.62 187 ASP A CA 1
ATOM 1451 C C . ASP A 1 187 ? -11.875 -6.754 -16.672 1 97.62 187 ASP A C 1
ATOM 1453 O O . ASP A 1 187 ? -11.523 -7.848 -16.219 1 97.62 187 ASP A O 1
ATOM 1457 N N . GLU A 1 188 ? -11.164 -6.078 -17.516 1 97.69 188 GLU A N 1
ATOM 1458 C CA . GLU A 1 188 ? -9.875 -6.586 -17.969 1 97.69 188 GLU A CA 1
ATOM 1459 C C . GLU A 1 188 ? -8.875 -6.648 -16.828 1 97.69 188 GLU A C 1
ATOM 1461 O O . GLU A 1 188 ? -8.133 -7.629 -16.688 1 97.69 188 GLU A O 1
ATOM 1466 N N . LEU A 1 189 ? -8.859 -5.617 -16.016 1 97.94 189 LEU A N 1
ATOM 1467 C CA . LEU A 1 189 ? -7.949 -5.59 -14.867 1 97.94 189 LEU A CA 1
ATOM 1468 C C . LEU A 1 189 ? -8.273 -6.715 -13.891 1 97.94 189 LEU A C 1
ATOM 1470 O O . LEU A 1 189 ? -7.371 -7.398 -13.398 1 97.94 189 LEU A O 1
ATOM 1474 N N . VAL A 1 190 ? -9.547 -6.871 -13.648 1 98.44 190 VAL A N 1
ATOM 1475 C CA . VAL A 1 190 ? -9.977 -7.93 -12.742 1 98.44 190 VAL A CA 1
ATOM 1476 C C . VAL A 1 190 ? -9.508 -9.281 -13.266 1 98.44 190 VAL A C 1
ATOM 1478 O O . VAL A 1 190 ? -8.961 -10.094 -12.516 1 98.44 190 VAL A O 1
ATOM 1481 N N . GLU A 1 191 ? -9.68 -9.531 -14.523 1 98.25 191 GLU A N 1
ATOM 1482 C CA . GLU A 1 191 ? -9.281 -10.805 -15.117 1 98.25 191 GLU A CA 1
ATOM 1483 C C . GLU A 1 191 ? -7.785 -11.047 -14.961 1 98.25 191 GLU A C 1
ATOM 1485 O O . GLU A 1 191 ? -7.367 -12.133 -14.547 1 98.25 191 GLU A O 1
ATOM 1490 N N . ARG A 1 192 ? -7.004 -10.062 -15.219 1 98.06 192 ARG A N 1
ATOM 1491 C CA . ARG A 1 192 ? -5.551 -10.195 -15.141 1 98.06 192 ARG A CA 1
ATOM 1492 C C . ARG A 1 192 ? -5.102 -10.414 -13.695 1 98.06 192 ARG A C 1
ATOM 1494 O O . ARG A 1 192 ? -4.262 -11.273 -13.43 1 98.06 192 ARG A O 1
ATOM 1501 N N . TYR A 1 193 ? -5.676 -9.719 -12.766 1 98.56 193 TYR A N 1
ATOM 1502 C CA . TYR A 1 193 ? -5.215 -9.781 -11.383 1 98.56 193 TYR A CA 1
ATOM 1503 C C . TYR A 1 193 ? -5.773 -11.016 -10.68 1 98.56 193 TYR A C 1
ATOM 1505 O O . TYR A 1 193 ? -5.172 -11.523 -9.734 1 98.56 193 TYR A O 1
ATOM 1513 N N . LEU A 1 194 ? -6.918 -11.508 -11.172 1 98.69 194 LEU A N 1
ATOM 1514 C CA . LEU A 1 194 ? -7.379 -12.805 -10.68 1 98.69 194 LEU A CA 1
ATOM 1515 C C . LEU A 1 194 ? -6.402 -13.906 -11.055 1 98.69 194 LEU A C 1
ATOM 1517 O O . LEU A 1 194 ? -6.133 -14.812 -10.258 1 98.69 194 LEU A O 1
ATOM 1521 N N . GLU A 1 195 ? -5.91 -13.859 -12.273 1 98.25 195 GLU A N 1
ATOM 1522 C CA . GLU A 1 195 ? -4.918 -14.836 -12.703 1 98.25 195 GLU A CA 1
ATOM 1523 C C . GLU A 1 195 ? -3.678 -14.797 -11.812 1 98.25 195 GLU A C 1
ATOM 1525 O O . GLU A 1 195 ? -3.174 -15.844 -11.398 1 98.25 195 GLU A O 1
ATOM 1530 N N . ILE A 1 196 ? -3.219 -13.617 -11.5 1 98.56 196 ILE A N 1
ATOM 1531 C CA . ILE A 1 196 ? -2.051 -13.43 -10.648 1 98.56 196 ILE A CA 1
ATOM 1532 C C . ILE A 1 196 ? -2.357 -13.945 -9.242 1 98.56 196 ILE A C 1
ATOM 1534 O O . ILE A 1 196 ? -1.542 -14.648 -8.641 1 98.56 196 ILE A O 1
ATOM 1538 N N . ALA A 1 197 ? -3.521 -13.602 -8.711 1 98.81 197 ALA A N 1
ATOM 1539 C CA . ALA A 1 197 ? -3.922 -14.039 -7.375 1 98.81 197 ALA A CA 1
ATOM 1540 C C . ALA A 1 197 ? -3.998 -15.555 -7.293 1 98.81 197 ALA A C 1
ATOM 1542 O O . ALA A 1 197 ? -3.568 -16.156 -6.301 1 98.81 197 ALA A O 1
ATOM 1543 N N . ARG A 1 198 ? -4.562 -16.203 -8.328 1 98.69 198 ARG A N 1
ATOM 1544 C CA . ARG A 1 198 ? -4.656 -17.656 -8.375 1 98.69 198 ARG A CA 1
ATOM 1545 C C . ARG A 1 198 ? -3.271 -18.297 -8.312 1 98.69 198 ARG A C 1
ATOM 1547 O O . ARG A 1 198 ? -3.072 -19.297 -7.613 1 98.69 198 ARG A O 1
ATOM 1554 N N . ARG A 1 199 ? -2.354 -17.703 -8.984 1 98.12 199 ARG A N 1
ATOM 1555 C CA . ARG A 1 199 ? -0.986 -18.219 -8.945 1 98.12 199 ARG A CA 1
ATOM 1556 C C . ARG A 1 199 ? -0.402 -18.125 -7.543 1 98.12 199 ARG A C 1
ATOM 1558 O O . ARG A 1 199 ? 0.295 -19.031 -7.094 1 98.12 199 ARG A O 1
ATOM 1565 N N . MET A 1 200 ? -0.67 -17.047 -6.805 1 98.38 200 MET A N 1
ATOM 1566 C CA . MET A 1 200 ? -0.135 -16.828 -5.461 1 98.38 200 MET A CA 1
ATOM 1567 C C . MET A 1 200 ? -0.569 -17.938 -4.516 1 98.38 200 MET A C 1
ATOM 1569 O O . MET A 1 200 ? 0.179 -18.328 -3.613 1 98.38 200 MET A O 1
ATOM 1573 N N . VAL A 1 201 ? -1.767 -18.469 -4.797 1 98.38 201 VAL A N 1
ATOM 1574 C CA . VAL A 1 201 ? -2.283 -19.469 -3.855 1 98.38 201 VAL A CA 1
ATOM 1575 C C . VAL A 1 201 ? -2.141 -20.859 -4.449 1 98.38 201 VAL A C 1
ATOM 1577 O O . VAL A 1 201 ? -2.604 -21.844 -3.859 1 98.38 201 VAL A O 1
ATOM 1580 N N . GLY A 1 202 ? -1.534 -21 -5.578 1 97.06 202 GLY A N 1
ATOM 1581 C CA . GLY A 1 202 ? -1.282 -22.297 -6.184 1 97.06 202 GLY A CA 1
ATOM 1582 C C . GLY A 1 202 ? -2.529 -22.938 -6.762 1 97.06 202 GLY A C 1
ATOM 1583 O O . GLY A 1 202 ? -2.736 -24.141 -6.621 1 97.06 202 GLY A O 1
ATOM 1584 N N . ALA A 1 203 ? -3.432 -22.094 -7.27 1 94.44 203 ALA A N 1
ATOM 1585 C CA . ALA A 1 203 ? -4.645 -22.578 -7.918 1 94.44 203 ALA A CA 1
ATOM 1586 C C . ALA A 1 203 ? -4.391 -22.922 -9.383 1 94.44 203 ALA A C 1
ATOM 1588 O O . ALA A 1 203 ? -3.521 -22.312 -10.023 1 94.44 203 ALA A O 1
ATOM 1589 N N . MET B 1 1 ? 32.219 14.367 -8.383 1 26.62 1 MET B N 1
ATOM 1590 C CA . MET B 1 1 ? 32.562 13.25 -7.504 1 26.62 1 MET B CA 1
ATOM 1591 C C . MET B 1 1 ? 31.297 12.656 -6.887 1 26.62 1 MET B C 1
ATOM 1593 O O . MET B 1 1 ? 30.578 13.336 -6.141 1 26.62 1 MET B O 1
ATOM 1597 N N . THR B 1 2 ? 30.422 11.852 -7.562 1 32.41 2 THR B N 1
ATOM 1598 C CA . THR B 1 2 ? 29.062 11.406 -7.332 1 32.41 2 THR B CA 1
ATOM 1599 C C . THR B 1 2 ? 28.938 10.688 -5.992 1 32.41 2 THR B C 1
ATOM 1601 O O . THR B 1 2 ? 29.641 9.703 -5.75 1 32.41 2 THR B O 1
ATOM 1604 N N . ASN B 1 3 ? 28.953 11.367 -4.922 1 32.41 3 ASN B N 1
ATOM 1605 C CA . ASN B 1 3 ? 29.016 10.953 -3.525 1 32.41 3 ASN B CA 1
ATOM 1606 C C . ASN B 1 3 ? 28.016 9.828 -3.236 1 32.41 3 ASN B C 1
ATOM 1608 O O . ASN B 1 3 ? 26.875 10.094 -2.85 1 32.41 3 ASN B O 1
ATOM 1612 N N . GLU B 1 4 ? 28 8.875 -4.082 1 37.84 4 GLU B N 1
ATOM 1613 C CA . GLU B 1 4 ? 27.234 7.629 -4 1 37.84 4 GLU B CA 1
ATOM 1614 C C . GLU B 1 4 ? 27.5 6.914 -2.68 1 37.84 4 GLU B C 1
ATOM 1616 O O . GLU B 1 4 ? 28.641 6.715 -2.289 1 37.84 4 GLU B O 1
ATOM 1621 N N . LEU B 1 5 ? 26.875 7.18 -1.633 1 40.5 5 LEU B N 1
ATOM 1622 C CA . LEU B 1 5 ? 27.109 6.344 -0.457 1 40.5 5 LEU B CA 1
ATOM 1623 C C . LEU B 1 5 ? 27.203 4.871 -0.847 1 40.5 5 LEU B C 1
ATOM 1625 O O . LEU B 1 5 ? 26.25 4.289 -1.347 1 40.5 5 LEU B O 1
ATOM 1629 N N . PRO B 1 6 ? 28.453 4.391 -1.058 1 47.97 6 PRO B N 1
ATOM 1630 C CA . PRO B 1 6 ? 28.625 3 -1.475 1 47.97 6 PRO B CA 1
ATOM 1631 C C . PRO B 1 6 ? 28.047 2.006 -0.472 1 47.97 6 PRO B C 1
ATOM 1633 O O . PRO B 1 6 ? 27.938 2.312 0.718 1 47.97 6 PRO B O 1
ATOM 1636 N N . VAL B 1 7 ? 27.031 1.263 -0.803 1 53.34 7 VAL B N 1
ATOM 1637 C CA . VAL B 1 7 ? 26.688 0.094 -0.003 1 53.34 7 VAL B CA 1
ATOM 1638 C C . VAL B 1 7 ? 27.953 -0.615 0.463 1 53.34 7 VAL B C 1
ATOM 1640 O O . VAL B 1 7 ? 28.719 -1.122 -0.355 1 53.34 7 VAL B O 1
ATOM 1643 N N . ARG B 1 8 ? 28.547 -0.107 1.584 1 50.62 8 ARG B N 1
ATOM 1644 C CA . ARG B 1 8 ? 29.703 -0.751 2.203 1 50.62 8 ARG B CA 1
ATOM 1645 C C . ARG B 1 8 ? 29.375 -2.184 2.611 1 50.62 8 ARG B C 1
ATOM 1647 O O . ARG B 1 8 ? 28.5 -2.412 3.445 1 50.62 8 ARG B O 1
ATOM 1654 N N . GLY B 1 9 ? 29.828 -3.123 1.86 1 67.81 9 GLY B N 1
ATOM 1655 C CA . GLY B 1 9 ? 29.672 -4.551 2.078 1 67.81 9 GLY B CA 1
ATOM 1656 C C . GLY B 1 9 ? 28.516 -5.145 1.279 1 67.81 9 GLY B C 1
ATOM 1657 O O . GLY B 1 9 ? 28.234 -4.691 0.171 1 67.81 9 GLY B O 1
ATOM 1658 N N . SER B 1 10 ? 27.844 -6.18 1.753 1 86 10 SER B N 1
ATOM 1659 C CA . SER B 1 10 ? 26.766 -6.875 1.062 1 86 10 SER B CA 1
ATOM 1660 C C . SER B 1 10 ? 25.469 -6.066 1.092 1 86 10 SER B C 1
ATOM 1662 O O . SER B 1 10 ? 25.172 -5.402 2.086 1 86 10 SER B O 1
ATOM 1664 N N . TRP B 1 11 ? 24.812 -5.934 -0.101 1 94 11 TRP B N 1
ATOM 1665 C CA . TRP B 1 11 ? 23.484 -5.309 -0.16 1 94 11 TRP B CA 1
ATOM 1666 C C . TRP B 1 11 ? 22.547 -5.934 0.858 1 94 11 TRP B C 1
ATOM 1668 O O . TRP B 1 11 ? 21.469 -5.391 1.139 1 94 11 TRP B O 1
ATOM 1678 N N . ARG B 1 12 ? 22.953 -6.973 1.516 1 95.62 12 ARG B N 1
ATOM 1679 C CA . ARG B 1 12 ? 22.141 -7.648 2.521 1 95.62 12 ARG B CA 1
ATOM 1680 C C . ARG B 1 12 ? 22.391 -7.066 3.908 1 95.62 12 ARG B C 1
ATOM 1682 O O . ARG B 1 12 ? 21.641 -7.34 4.844 1 95.62 12 ARG B O 1
ATOM 1689 N N . ASP B 1 13 ? 23.406 -6.312 4.035 1 94.25 13 ASP B N 1
ATOM 1690 C CA . ASP B 1 13 ? 23.797 -5.793 5.344 1 94.25 13 ASP B CA 1
ATOM 1691 C C . ASP B 1 13 ? 23.203 -4.406 5.582 1 94.25 13 ASP B C 1
ATOM 1693 O O . ASP B 1 13 ? 23.406 -3.49 4.781 1 94.25 13 ASP B O 1
ATOM 1697 N N . TYR B 1 14 ? 22.5 -4.32 6.672 1 94.25 14 TYR B N 1
ATOM 1698 C CA . TYR B 1 14 ? 21.875 -3.039 6.984 1 94.25 14 TYR B CA 1
ATOM 1699 C C . TYR B 1 14 ? 22.438 -2.459 8.273 1 94.25 14 TYR B C 1
ATOM 1701 O O . TYR B 1 14 ? 22.375 -3.092 9.336 1 94.25 14 TYR B O 1
ATOM 1709 N N . GLU B 1 15 ? 23.016 -1.38 8.102 1 90.56 15 GLU B N 1
ATOM 1710 C CA . GLU B 1 15 ? 23.438 -0.568 9.242 1 90.56 15 GLU B CA 1
ATOM 1711 C C . GLU B 1 15 ? 22.578 0.682 9.383 1 90.56 15 GLU B C 1
ATOM 1713 O O . GLU B 1 15 ? 21.672 0.917 8.57 1 90.56 15 GLU B O 1
ATOM 1718 N N . ASP B 1 16 ? 22.812 1.363 10.492 1 90.25 16 ASP B N 1
ATOM 1719 C CA . ASP B 1 16 ? 22.125 2.639 10.641 1 90.25 16 ASP B CA 1
ATOM 1720 C C . A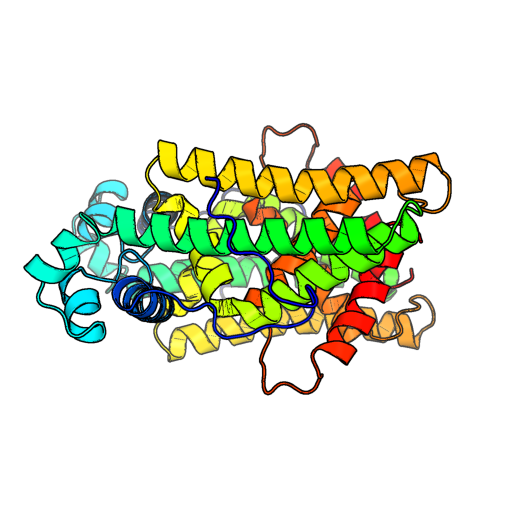SP B 1 16 ? 22.344 3.531 9.422 1 90.25 16 ASP B C 1
ATOM 1722 O O . ASP B 1 16 ? 23.453 3.609 8.891 1 90.25 16 ASP B O 1
ATOM 1726 N N . LEU B 1 17 ? 21.312 4.02 8.922 1 87.31 17 LEU B N 1
ATOM 1727 C CA . LEU B 1 17 ? 21.359 4.812 7.695 1 87.31 17 LEU B CA 1
ATOM 1728 C C . LEU B 1 17 ? 22.25 6.039 7.875 1 87.31 17 LEU B C 1
ATOM 1730 O O . LEU B 1 17 ? 22.703 6.633 6.891 1 87.31 17 LEU B O 1
ATOM 1734 N N . GLY B 1 18 ? 22.5 6.406 9.023 1 89.94 18 GLY B N 1
ATOM 1735 C CA . GLY B 1 18 ? 23.391 7.531 9.297 1 89.94 18 GLY B CA 1
ATOM 1736 C C . GLY B 1 18 ? 22.797 8.867 8.883 1 89.94 18 GLY B C 1
A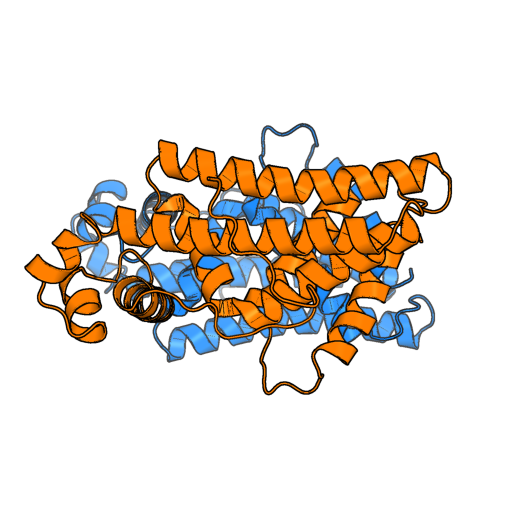TOM 1737 O O . GLY B 1 18 ? 23.5 9.719 8.344 1 89.94 18 GLY B O 1
ATOM 1738 N N . LEU B 1 19 ? 21.516 9.023 9.117 1 93.56 19 LEU B N 1
ATOM 1739 C CA . LEU B 1 19 ? 20.875 10.289 8.789 1 93.56 19 LEU B CA 1
ATOM 1740 C C . LEU B 1 19 ? 21.438 11.422 9.648 1 93.56 19 LEU B C 1
ATOM 1742 O O . LEU B 1 19 ? 21.672 11.234 10.844 1 93.56 19 LEU B O 1
ATOM 1746 N N . PRO B 1 20 ? 21.625 12.562 8.992 1 94.88 20 PRO B N 1
ATOM 1747 C CA . PRO B 1 20 ? 21.922 13.727 9.836 1 94.88 20 PRO B CA 1
ATOM 1748 C C . PRO B 1 20 ? 20.844 13.977 10.898 1 94.88 20 PRO B C 1
ATOM 1750 O O . PRO B 1 20 ? 19.688 13.625 10.695 1 94.88 20 PRO B O 1
ATOM 1753 N N . LYS B 1 21 ? 21.172 14.633 11.938 1 94.25 21 LYS B N 1
ATOM 1754 C CA . LYS B 1 21 ? 20.312 14.828 13.102 1 94.25 21 LYS B CA 1
ATOM 1755 C C . LYS B 1 21 ? 18.984 15.469 12.688 1 94.25 21 LYS B C 1
ATOM 1757 O O . LYS B 1 21 ? 17.922 15.016 13.109 1 94.25 21 LYS B O 1
ATOM 1762 N N . PRO B 1 22 ? 19.047 16.484 11.828 1 95.88 22 PRO B N 1
ATOM 1763 C CA . PRO B 1 22 ? 17.766 17.094 11.438 1 95.88 22 PRO B CA 1
ATOM 1764 C C . PRO B 1 22 ? 16.859 16.125 10.688 1 95.88 22 PRO B C 1
ATOM 1766 O O . PRO B 1 22 ? 15.648 16.109 10.914 1 95.88 22 PRO B O 1
ATOM 1769 N N . LEU B 1 23 ? 17.438 15.328 9.867 1 96.69 23 LEU B N 1
ATOM 1770 C CA . LEU B 1 23 ? 16.641 14.391 9.086 1 96.69 23 LEU B CA 1
ATOM 1771 C C . LEU B 1 23 ? 16.125 13.266 9.969 1 96.69 23 LEU B C 1
ATOM 1773 O O . LEU B 1 23 ? 14.984 12.805 9.789 1 96.69 23 LEU B O 1
ATOM 1777 N N . ALA B 1 24 ? 16.984 12.836 10.859 1 97.06 24 ALA B N 1
ATOM 1778 C CA . ALA B 1 24 ? 16.547 11.812 11.805 1 97.06 24 ALA B CA 1
ATOM 1779 C C . ALA B 1 24 ? 15.383 12.305 12.656 1 97.06 24 ALA B C 1
ATOM 1781 O O . ALA B 1 24 ? 14.406 11.586 12.867 1 97.06 24 ALA B O 1
ATOM 1782 N N . ALA B 1 25 ? 15.477 13.508 13.078 1 97.31 25 ALA B N 1
ATOM 1783 C CA . ALA B 1 25 ? 14.422 14.133 13.867 1 97.31 25 ALA B CA 1
ATOM 1784 C C . ALA B 1 25 ? 13.148 14.297 13.039 1 97.31 25 ALA B C 1
ATOM 1786 O O . ALA B 1 25 ? 12.047 14.047 13.531 1 97.31 25 ALA B O 1
ATOM 1787 N N . ALA B 1 26 ? 13.328 14.727 11.82 1 97.31 26 ALA B N 1
ATOM 1788 C CA . ALA B 1 26 ? 12.188 14.875 10.914 1 97.31 26 ALA B CA 1
ATOM 1789 C C . ALA B 1 26 ? 11.484 13.539 10.695 1 97.31 26 ALA B C 1
ATOM 1791 O O . ALA B 1 26 ? 10.258 13.469 10.727 1 97.31 26 ALA B O 1
ATOM 1792 N N . LEU B 1 27 ? 12.25 12.508 10.469 1 96.88 27 LEU B N 1
ATOM 1793 C CA . LEU B 1 27 ? 11.688 11.172 10.281 1 96.88 27 LEU B CA 1
ATOM 1794 C C . LEU B 1 27 ? 10.828 10.766 11.477 1 96.88 27 LEU B C 1
ATOM 1796 O O . LEU B 1 27 ? 9.688 10.344 11.305 1 96.88 27 LEU B O 1
ATOM 1800 N N . GLU B 1 28 ? 11.367 10.93 12.625 1 96.06 28 GLU B N 1
ATOM 1801 C CA . GLU B 1 28 ? 10.633 10.586 13.844 1 96.06 28 GLU B CA 1
ATOM 1802 C C . GLU B 1 28 ? 9.32 11.352 13.938 1 96.06 28 GLU B C 1
ATOM 1804 O O . GLU B 1 28 ? 8.273 10.773 14.234 1 96.06 28 GLU B O 1
ATOM 1809 N N . ALA B 1 29 ? 9.391 12.617 13.664 1 94.62 29 ALA B N 1
ATOM 1810 C CA . ALA B 1 29 ? 8.211 13.477 13.742 1 94.62 29 ALA B CA 1
ATOM 1811 C C . ALA B 1 29 ? 7.188 13.094 12.68 1 94.62 29 ALA B C 1
ATOM 1813 O O . ALA B 1 29 ? 5.992 13 12.969 1 94.62 29 ALA B O 1
ATOM 1814 N N . PHE B 1 30 ? 7.684 12.852 11.453 1 93.62 30 PHE B N 1
ATOM 1815 C CA . PHE B 1 30 ? 6.797 12.5 10.352 1 93.62 30 PHE B CA 1
ATOM 1816 C C . PHE B 1 30 ? 6.121 11.164 10.602 1 93.62 30 PHE B C 1
ATOM 1818 O O . PHE B 1 30 ? 4.953 10.969 10.242 1 93.62 30 PHE B O 1
ATOM 1825 N N . VAL B 1 31 ? 6.824 10.242 11.156 1 92.12 31 VAL B N 1
ATOM 1826 C CA . VAL B 1 31 ? 6.262 8.938 11.469 1 92.12 31 VAL B CA 1
ATOM 1827 C C . VAL B 1 31 ? 5.152 9.086 12.516 1 92.12 31 VAL B C 1
ATOM 1829 O O . VAL B 1 31 ? 4.09 8.477 12.391 1 92.12 31 VAL B O 1
ATOM 1832 N N . GLU B 1 32 ? 5.34 9.898 13.438 1 87.94 32 GLU B N 1
ATOM 1833 C CA . GLU B 1 32 ? 4.441 10.023 14.586 1 87.94 32 GLU B CA 1
ATOM 1834 C C . GLU B 1 32 ? 3.213 10.859 14.227 1 87.94 32 GLU B C 1
ATOM 1836 O O . GLU B 1 32 ? 2.088 10.5 14.578 1 87.94 32 GLU B O 1
ATOM 1841 N N . GLN B 1 33 ? 3.42 11.969 13.406 1 84.38 33 GLN B N 1
ATOM 1842 C CA . GLN B 1 33 ? 2.336 12.938 13.289 1 84.38 33 GLN B CA 1
ATOM 1843 C C . GLN B 1 33 ? 2.018 13.234 11.828 1 84.38 33 GLN B C 1
ATOM 1845 O O . GLN B 1 33 ? 1.107 14.008 11.531 1 84.38 33 GLN B O 1
ATOM 1850 N N . GLY B 1 34 ? 2.783 12.633 10.961 1 86.94 34 GLY B N 1
ATOM 1851 C CA . GLY B 1 34 ? 2.627 12.977 9.555 1 86.94 34 GLY B CA 1
ATOM 1852 C C . GLY B 1 34 ? 3.316 14.281 9.188 1 86.94 34 GLY B C 1
ATOM 1853 O O . GLY B 1 34 ? 3.688 15.062 10.062 1 86.94 34 GLY B O 1
ATOM 1854 N N . TYR B 1 35 ? 3.445 14.516 7.977 1 90.81 35 TYR B N 1
ATOM 1855 C CA . TYR B 1 35 ? 4.141 15.688 7.457 1 90.81 35 TYR B CA 1
ATOM 1856 C C . TYR B 1 35 ? 3.422 16.969 7.852 1 90.81 35 TYR B C 1
ATOM 1858 O O . TYR B 1 35 ? 4.035 17.891 8.398 1 90.81 35 TYR B O 1
ATOM 1866 N N . HIS B 1 36 ? 2.209 17.016 7.613 1 85.88 36 HIS B N 1
ATOM 1867 C CA . HIS B 1 36 ? 1.471 18.25 7.879 1 85.88 36 HIS B CA 1
ATOM 1868 C C . HIS B 1 36 ? 1.32 18.5 9.375 1 85.88 36 HIS B C 1
ATOM 1870 O O . HIS B 1 36 ? 1.263 19.641 9.82 1 85.88 36 HIS B O 1
ATOM 1876 N N . GLY B 1 37 ? 1.32 17.438 10.117 1 84.56 37 GLY B N 1
ATOM 1877 C CA . GLY B 1 37 ? 1.184 17.562 11.555 1 84.56 37 GLY B CA 1
ATOM 1878 C C . GLY B 1 37 ? 2.477 17.953 12.25 1 84.56 37 GLY B C 1
ATOM 1879 O O . GLY B 1 37 ? 2.484 18.25 13.445 1 84.56 37 GLY B O 1
ATOM 1880 N N . THR B 1 38 ? 3.492 17.953 11.5 1 92.19 38 THR B N 1
ATOM 1881 C CA . THR B 1 38 ? 4.812 18.266 12.031 1 92.19 38 THR B CA 1
ATOM 1882 C C . THR B 1 38 ? 5.168 19.734 11.773 1 92.19 38 THR B C 1
ATOM 1884 O O . THR B 1 38 ? 4.926 20.25 10.688 1 92.19 38 THR B O 1
ATOM 1887 N N . SER B 1 39 ? 5.699 20.391 12.797 1 93.38 39 SER B N 1
ATOM 1888 C CA . SER B 1 39 ? 6.18 21.75 12.641 1 93.38 39 SER B CA 1
ATOM 1889 C C . SER B 1 39 ? 7.707 21.812 12.648 1 93.38 39 SER B C 1
ATOM 1891 O O . SER B 1 39 ? 8.359 20.875 13.133 1 93.38 39 SER B O 1
ATOM 1893 N N . ILE B 1 40 ? 8.18 22.875 12.133 1 94.94 40 ILE B N 1
ATOM 1894 C CA . ILE B 1 40 ? 9.625 23.094 12.148 1 94.94 40 ILE B CA 1
ATOM 1895 C C . ILE B 1 40 ? 10.125 23.172 13.586 1 94.94 40 ILE B C 1
ATOM 1897 O O . ILE B 1 40 ? 11.234 22.734 13.891 1 94.94 40 ILE B O 1
ATOM 1901 N N . ARG B 1 41 ? 9.375 23.75 14.453 1 95.56 41 ARG B N 1
ATOM 1902 C CA . ARG B 1 41 ? 9.742 23.859 15.867 1 95.56 41 ARG B CA 1
ATOM 1903 C C . ARG B 1 41 ? 9.875 22.469 16.5 1 95.56 41 ARG B C 1
ATOM 1905 O O . ARG B 1 41 ? 10.781 22.234 17.297 1 95.56 41 ARG B O 1
ATOM 1912 N N . ASP B 1 42 ? 8.992 21.609 16.172 1 95.31 42 ASP B N 1
ATOM 1913 C CA . ASP B 1 42 ? 9.031 20.234 16.656 1 95.31 42 ASP B CA 1
ATOM 1914 C C . ASP B 1 42 ? 10.312 19.547 16.219 1 95.31 42 ASP B C 1
ATOM 1916 O O . ASP B 1 42 ? 10.984 18.891 17.016 1 95.31 42 ASP B O 1
ATOM 1920 N N . VAL B 1 43 ? 10.664 19.656 14.93 1 97.44 43 VAL B N 1
ATOM 1921 C CA . VAL B 1 43 ? 11.852 19.031 14.375 1 97.44 43 VAL B CA 1
ATOM 1922 C C . VAL B 1 43 ? 13.102 19.609 15.031 1 97.44 43 VAL B C 1
ATOM 1924 O O . VAL B 1 43 ? 14.031 18.891 15.383 1 97.44 43 VAL B O 1
ATOM 1927 N N . ALA B 1 44 ? 13.086 20.953 15.164 1 97.25 44 ALA B N 1
ATOM 1928 C CA . ALA B 1 44 ? 14.219 21.625 15.812 1 97.25 44 ALA B CA 1
ATOM 1929 C C . ALA B 1 44 ? 14.422 21.094 17.234 1 97.25 44 ALA B C 1
ATOM 1931 O O . ALA B 1 44 ? 15.539 20.719 17.609 1 97.25 44 ALA B O 1
ATOM 1932 N N . SER B 1 45 ? 13.391 21.016 18 1 96.75 45 SER B N 1
ATOM 1933 C CA . SER B 1 45 ? 13.453 20.531 19.375 1 96.75 45 SER B CA 1
ATOM 1934 C C . SER B 1 45 ? 13.977 19.109 19.438 1 96.75 45 SER B C 1
ATOM 1936 O O . SER B 1 45 ? 14.859 18.797 20.234 1 96.75 45 SER B O 1
ATOM 1938 N N . ARG B 1 46 ? 13.523 18.266 18.547 1 96 46 ARG B N 1
ATOM 1939 C CA . ARG B 1 46 ? 13.914 16.859 18.531 1 96 46 ARG B CA 1
ATOM 1940 C C . ARG B 1 46 ? 15.367 16.703 18.094 1 96 46 ARG B C 1
ATOM 1942 O O . ARG B 1 46 ? 16.031 15.734 18.453 1 96 46 ARG B O 1
ATOM 1949 N N . SER B 1 47 ? 15.82 17.656 17.312 1 96.62 47 SER B N 1
ATOM 1950 C CA . SER B 1 47 ? 17.172 17.547 16.75 1 96.62 47 SER B CA 1
ATOM 1951 C C . SER B 1 47 ? 18.188 18.219 17.656 1 96.62 47 SER B C 1
ATOM 1953 O O . SER B 1 47 ? 19.406 18.141 17.406 1 96.62 47 SER B O 1
ATOM 1955 N N . GLY B 1 48 ? 17.719 18.906 18.641 1 96.31 48 GLY B N 1
ATOM 1956 C CA . GLY B 1 48 ? 18.609 19.625 19.531 1 96.31 48 GLY B CA 1
ATOM 1957 C C . GLY B 1 48 ? 19.156 20.906 18.922 1 96.31 48 GLY B C 1
ATOM 1958 O O . GLY B 1 48 ? 20.219 21.391 19.328 1 96.31 48 GLY B O 1
ATOM 1959 N N . LEU B 1 49 ? 18.531 21.375 17.938 1 95.94 49 LEU B N 1
ATOM 1960 C CA . LEU B 1 49 ? 18.922 22.609 17.281 1 95.94 49 LEU B CA 1
ATOM 1961 C C . LEU B 1 49 ? 17.891 23.719 17.547 1 95.94 49 LEU B C 1
ATOM 1963 O O . LEU B 1 49 ? 16.734 23.422 17.875 1 95.94 49 LEU B O 1
ATOM 1967 N N . SER B 1 50 ? 18.438 24.984 17.422 1 95.31 50 SER B N 1
ATOM 1968 C CA . SER B 1 50 ? 17.5 26.094 17.328 1 95.31 50 SER B CA 1
ATOM 1969 C C . SER B 1 50 ? 16.812 26.141 15.969 1 95.31 50 SER B C 1
ATOM 1971 O O . SER B 1 50 ? 17.297 25.531 15.016 1 95.31 50 SER B O 1
ATOM 1973 N N . VAL B 1 51 ? 15.688 26.766 15.945 1 95.25 51 VAL B N 1
ATOM 1974 C CA . VAL B 1 51 ? 14.969 26.922 14.68 1 95.25 51 VAL B CA 1
ATOM 1975 C C . VAL B 1 51 ? 15.875 27.547 13.633 1 95.25 51 VAL B C 1
ATOM 1977 O O . VAL B 1 51 ? 16.016 27.031 12.531 1 95.25 51 VAL B O 1
ATOM 1980 N N . PRO B 1 52 ? 16.641 28.641 13.945 1 95.06 52 PRO B N 1
ATOM 1981 C CA . PRO B 1 52 ? 17.562 29.188 12.953 1 95.06 52 PRO B CA 1
ATOM 1982 C C . PRO B 1 52 ? 18.656 28.203 12.57 1 95.06 52 PRO B C 1
ATOM 1984 O O . PRO B 1 52 ? 19.062 28.141 11.398 1 95.06 52 PRO B O 1
ATOM 1987 N N . GLY B 1 53 ? 19.094 27.469 13.492 1 94.75 53 GLY B N 1
ATOM 1988 C CA . GLY B 1 53 ? 20.094 26.453 13.227 1 94.75 53 GLY B CA 1
ATOM 1989 C C . GLY B 1 53 ? 19.609 25.391 12.25 1 94.75 53 GLY B C 1
ATOM 1990 O O . GLY B 1 53 ? 20.359 24.938 11.398 1 94.75 53 GLY B O 1
ATOM 1991 N N . LEU B 1 54 ? 18.391 24.938 12.406 1 95.75 54 LEU B N 1
ATOM 1992 C CA . LEU B 1 54 ? 17.781 23.969 11.5 1 95.75 54 LEU B CA 1
ATOM 1993 C C . LEU B 1 54 ? 17.688 24.531 10.086 1 95.75 54 LEU B C 1
ATOM 1995 O O . LEU B 1 54 ? 18 23.828 9.117 1 95.75 54 LEU B O 1
ATOM 1999 N N . TYR B 1 55 ? 17.312 25.766 9.992 1 93.81 55 TYR B N 1
ATOM 2000 C CA . TYR B 1 55 ? 17.125 26.406 8.695 1 93.81 55 TYR B CA 1
ATOM 2001 C C . TYR B 1 55 ? 18.469 26.578 7.973 1 93.81 55 TYR B C 1
ATOM 2003 O O . TYR B 1 55 ? 18.5 26.688 6.746 1 93.81 55 TYR B O 1
ATOM 2011 N N . HIS B 1 56 ? 19.5 26.641 8.719 1 93.69 56 HIS B N 1
ATOM 2012 C CA . HIS B 1 56 ? 20.828 26.688 8.117 1 93.69 56 HIS B CA 1
ATOM 2013 C C . HIS B 1 56 ? 21.094 25.438 7.277 1 93.69 56 HIS B C 1
ATOM 2015 O O . HIS B 1 56 ? 21.734 25.531 6.227 1 93.69 56 HIS B O 1
ATOM 2021 N N . HIS B 1 57 ? 20.531 24.344 7.664 1 93.56 57 HIS B N 1
ATOM 2022 C CA . HIS B 1 57 ? 20.75 23.078 6.973 1 93.56 57 HIS B CA 1
ATOM 2023 C C . HIS B 1 57 ? 19.641 22.781 5.977 1 93.56 57 HIS B C 1
ATOM 2025 O O . HIS B 1 57 ? 19.891 22.281 4.879 1 93.56 57 HIS B O 1
ATOM 2031 N N . TYR B 1 58 ? 18.422 23.078 6.418 1 96.38 58 TYR B N 1
ATOM 2032 C CA . TYR B 1 58 ? 17.219 22.844 5.625 1 96.38 58 TYR B CA 1
ATOM 2033 C C . TYR B 1 58 ? 16.297 24.047 5.652 1 96.38 58 TYR B C 1
ATOM 2035 O O . TYR B 1 58 ? 15.594 24.281 6.641 1 96.38 58 TYR B O 1
ATOM 2043 N N . PRO B 1 59 ? 16.203 24.672 4.559 1 94.62 59 PRO B N 1
ATOM 2044 C CA . PRO B 1 59 ? 15.555 25.984 4.539 1 94.62 59 PRO B CA 1
ATOM 2045 C C . PRO B 1 59 ? 14.047 25.891 4.73 1 94.62 59 PRO B C 1
ATOM 2047 O O . PRO B 1 59 ? 13.383 26.922 4.938 1 94.62 59 PRO B O 1
ATOM 2050 N N . SER B 1 60 ? 13.523 24.688 4.629 1 94.69 60 SER B N 1
ATOM 2051 C CA . SER B 1 60 ? 12.078 24.547 4.793 1 94.69 60 SER B CA 1
ATOM 2052 C C . SER B 1 60 ? 11.719 23.109 5.211 1 94.69 60 SER B C 1
ATOM 2054 O O . SER B 1 60 ? 12.555 22.219 5.129 1 94.69 60 SER B O 1
ATOM 2056 N N . LYS B 1 61 ? 10.531 22.953 5.621 1 94.62 61 LYS B N 1
ATOM 2057 C CA . LYS B 1 61 ? 10.008 21.625 5.902 1 94.62 61 LYS B CA 1
ATOM 2058 C C . LYS B 1 61 ? 10.023 20.75 4.652 1 94.62 61 LYS B C 1
ATOM 2060 O O . LYS B 1 61 ? 10.289 19.547 4.73 1 94.62 61 LYS B O 1
ATOM 2065 N N . GLN B 1 62 ? 9.719 21.344 3.529 1 95.88 62 GLN B N 1
ATOM 2066 C CA . GLN B 1 62 ? 9.773 20.656 2.248 1 95.88 62 GLN B CA 1
ATOM 2067 C C . GLN B 1 62 ? 11.172 20.109 1.979 1 95.88 62 GLN B C 1
ATOM 2069 O O . GLN B 1 62 ? 11.32 18.969 1.502 1 95.88 62 GLN B O 1
ATOM 2074 N N . ALA B 1 63 ? 12.086 20.875 2.299 1 96.69 63 ALA B N 1
ATOM 2075 C CA . ALA B 1 63 ? 13.469 20.438 2.092 1 96.69 63 ALA B CA 1
ATOM 2076 C C . ALA B 1 63 ? 13.797 19.219 2.943 1 96.69 63 ALA B C 1
ATOM 2078 O O . ALA B 1 63 ? 14.555 18.344 2.516 1 96.69 63 ALA B O 1
ATOM 2079 N N . LEU B 1 64 ? 13.281 19.172 4.152 1 97.06 64 LEU B N 1
ATOM 2080 C CA . LEU B 1 64 ? 13.461 18.016 5.023 1 97.06 64 LEU B CA 1
ATOM 2081 C C . LEU B 1 64 ? 12.805 16.781 4.422 1 97.06 64 LEU B C 1
ATOM 2083 O O . LEU B 1 64 ? 13.414 15.703 4.391 1 97.06 64 LEU B O 1
ATOM 2087 N N . LEU B 1 65 ? 11.602 16.953 3.934 1 96.81 65 LEU B N 1
ATOM 2088 C CA . LEU B 1 65 ? 10.859 15.844 3.34 1 96.81 65 LEU B CA 1
ATOM 2089 C C . LEU B 1 65 ? 11.578 15.297 2.111 1 96.81 65 LEU B C 1
ATOM 2091 O O . LEU B 1 65 ? 11.773 14.086 1.985 1 96.81 65 LEU B O 1
ATOM 2095 N N . ILE B 1 66 ? 12.016 16.203 1.271 1 96.56 66 ILE B N 1
ATOM 2096 C CA . ILE B 1 66 ? 12.672 15.805 0.029 1 96.56 66 ILE B CA 1
ATOM 2097 C C . ILE B 1 66 ? 14.031 15.188 0.337 1 96.56 66 ILE B C 1
ATOM 2099 O O . ILE B 1 66 ? 14.438 14.219 -0.301 1 96.56 66 ILE B O 1
ATOM 2103 N N . GLY B 1 67 ? 14.703 15.828 1.263 1 95.56 67 GLY B N 1
ATOM 2104 C CA . GLY B 1 67 ? 15.969 15.258 1.691 1 95.56 67 GLY B CA 1
ATOM 2105 C C . GLY B 1 67 ? 15.844 13.828 2.184 1 95.56 67 GLY B C 1
ATOM 2106 O O . GLY B 1 67 ? 16.625 12.953 1.794 1 95.56 67 GLY B O 1
ATOM 2107 N N . LEU B 1 68 ? 14.883 13.539 3.016 1 96.5 68 LEU B N 1
ATOM 2108 C CA . LEU B 1 68 ? 14.625 12.195 3.531 1 96.5 68 LEU B CA 1
ATOM 2109 C C . LEU B 1 68 ? 14.25 11.242 2.404 1 96.5 68 LEU B C 1
ATOM 2111 O O . LEU B 1 68 ? 14.82 10.156 2.289 1 96.5 68 LEU B O 1
ATOM 2115 N N . ALA B 1 69 ? 13.312 11.633 1.543 1 96.62 69 ALA B N 1
ATOM 2116 C CA . ALA B 1 69 ? 12.852 10.797 0.439 1 96.62 69 ALA B CA 1
ATOM 2117 C C . ALA B 1 69 ? 14 10.461 -0.51 1 96.62 69 ALA B C 1
ATOM 2119 O O . ALA B 1 69 ? 14.102 9.328 -0.988 1 96.62 69 ALA B O 1
ATOM 2120 N N . THR B 1 70 ? 14.82 11.43 -0.731 1 95.12 70 THR B N 1
ATOM 2121 C CA . THR B 1 70 ? 15.945 11.242 -1.642 1 95.12 70 THR B CA 1
ATOM 2122 C C . THR B 1 70 ? 16.938 10.227 -1.08 1 95.12 70 THR B C 1
ATOM 2124 O O . THR B 1 70 ? 17.391 9.328 -1.796 1 95.12 70 THR B O 1
ATOM 2127 N N . VAL B 1 71 ? 17.25 10.359 0.159 1 95.5 71 VAL B N 1
ATOM 2128 C CA . VAL B 1 71 ? 18.188 9.438 0.797 1 95.5 71 VAL B CA 1
ATOM 2129 C C . VAL B 1 71 ? 17.641 8.016 0.736 1 95.5 71 VAL B C 1
ATOM 2131 O O . VAL B 1 71 ? 18.359 7.078 0.391 1 95.5 71 VAL B O 1
ATOM 2134 N N . VAL B 1 72 ? 16.422 7.871 1.035 1 96.5 72 VAL B N 1
ATOM 2135 C CA . VAL B 1 72 ? 15.773 6.566 1.109 1 96.5 72 VAL B CA 1
ATOM 2136 C C . VAL B 1 72 ? 15.727 5.934 -0.279 1 96.5 72 VAL B C 1
ATOM 2138 O O . VAL B 1 72 ? 16.125 4.777 -0.454 1 96.5 72 VAL B O 1
ATOM 2141 N N . MET B 1 73 ? 15.305 6.688 -1.271 1 96.81 73 MET B N 1
ATOM 2142 C CA . MET B 1 73 ? 15.164 6.176 -2.631 1 96.81 73 MET B CA 1
ATOM 2143 C C . MET B 1 73 ? 16.531 5.859 -3.234 1 96.81 73 MET B C 1
ATOM 2145 O O . MET B 1 73 ? 16.688 4.863 -3.945 1 96.81 73 MET B O 1
ATOM 2149 N N . THR B 1 74 ? 17.438 6.727 -2.959 1 96.44 74 THR B N 1
ATOM 2150 C CA . THR B 1 74 ? 18.797 6.484 -3.455 1 96.44 74 THR B CA 1
ATOM 2151 C C . THR B 1 74 ? 19.328 5.16 -2.922 1 96.44 74 THR B C 1
ATOM 2153 O O . THR B 1 74 ? 19.859 4.352 -3.682 1 96.44 74 THR B O 1
ATOM 2156 N N . GLU B 1 75 ? 19.188 4.941 -1.63 1 97.19 75 GLU B N 1
ATOM 2157 C CA . GLU B 1 75 ? 19.672 3.684 -1.059 1 97.19 75 GLU B CA 1
ATOM 2158 C C . GLU B 1 75 ? 18.938 2.49 -1.663 1 97.19 75 GLU B C 1
ATOM 2160 O O . GLU B 1 75 ? 19.547 1.473 -1.984 1 97.19 75 GLU B O 1
ATOM 2165 N N . LEU B 1 76 ? 17.641 2.594 -1.806 1 97.94 76 LEU B N 1
ATOM 2166 C CA . LEU B 1 76 ? 16.844 1.524 -2.391 1 97.94 76 LEU B CA 1
ATOM 2167 C C . LEU B 1 76 ? 17.359 1.145 -3.77 1 97.94 76 LEU B C 1
ATOM 2169 O O . LEU B 1 76 ? 17.578 -0.036 -4.055 1 97.94 76 LEU B O 1
ATOM 2173 N N . LEU B 1 77 ? 17.547 2.158 -4.598 1 98.12 77 LEU B N 1
ATOM 2174 C CA . LEU B 1 77 ? 17.984 1.926 -5.969 1 98.12 77 LEU B CA 1
ATOM 2175 C C . LEU B 1 77 ? 19.391 1.339 -6.004 1 98.12 77 LEU B C 1
ATOM 2177 O O . LEU B 1 77 ? 19.672 0.437 -6.797 1 98.12 77 LEU B O 1
ATOM 2181 N N . GLU B 1 78 ? 20.219 1.846 -5.141 1 97.25 78 GLU B N 1
ATOM 2182 C CA . GLU B 1 78 ? 21.594 1.35 -5.09 1 97.25 78 GLU B CA 1
ATOM 2183 C C . GLU B 1 78 ? 21.641 -0.118 -4.672 1 97.25 78 GLU B C 1
ATOM 2185 O O . GLU B 1 78 ? 22.344 -0.922 -5.281 1 97.25 78 GLU B O 1
ATOM 2190 N N . ARG B 1 79 ? 20.938 -0.458 -3.678 1 97.88 79 ARG B N 1
ATOM 2191 C CA . ARG B 1 79 ? 20.922 -1.835 -3.193 1 97.88 79 ARG B CA 1
ATOM 2192 C C . ARG B 1 79 ? 20.312 -2.771 -4.227 1 97.88 79 ARG B C 1
ATOM 2194 O O . ARG B 1 79 ? 20.812 -3.881 -4.441 1 97.88 79 ARG B O 1
ATOM 2201 N N . SER B 1 80 ? 19.219 -2.369 -4.844 1 98.31 80 SER B N 1
ATOM 2202 C CA . SER B 1 80 ? 18.578 -3.191 -5.863 1 98.31 80 SER B CA 1
ATOM 2203 C C . SER B 1 80 ? 19.5 -3.41 -7.059 1 98.31 80 SER B C 1
ATOM 2205 O O . SER B 1 80 ? 19.562 -4.516 -7.605 1 98.31 80 SER B O 1
ATOM 2207 N N . ARG B 1 81 ? 20.141 -2.355 -7.441 1 97.94 81 ARG B N 1
ATOM 2208 C CA . ARG B 1 81 ? 21.094 -2.467 -8.539 1 97.94 81 ARG B CA 1
ATOM 2209 C C . ARG B 1 81 ? 22.234 -3.416 -8.188 1 97.94 81 ARG B C 1
ATOM 2211 O O . ARG B 1 81 ? 22.641 -4.254 -9 1 97.94 81 ARG B O 1
ATOM 2218 N N . ALA B 1 82 ? 22.781 -3.24 -6.992 1 98.12 82 ALA B N 1
ATOM 2219 C CA . ALA B 1 82 ? 23.859 -4.105 -6.527 1 98.12 82 ALA B CA 1
ATOM 2220 C C . ALA B 1 82 ? 23.422 -5.566 -6.496 1 98.12 82 ALA B C 1
ATOM 2222 O O . ALA B 1 82 ? 24.172 -6.461 -6.875 1 98.12 82 ALA B O 1
ATOM 2223 N N . ALA B 1 83 ? 22.234 -5.816 -6.031 1 98.56 83 ALA B N 1
ATOM 2224 C CA . ALA B 1 83 ? 21.688 -7.168 -5.977 1 98.56 83 ALA B CA 1
ATOM 2225 C C . ALA B 1 83 ? 21.609 -7.785 -7.367 1 98.56 83 ALA B C 1
ATOM 2227 O O . ALA B 1 83 ? 21.969 -8.945 -7.562 1 98.56 83 ALA B O 1
ATOM 2228 N N . GLU B 1 84 ? 21.109 -6.988 -8.297 1 98.38 84 GLU B N 1
ATOM 2229 C CA . GLU B 1 84 ? 21 -7.484 -9.664 1 98.38 84 GLU B CA 1
ATOM 2230 C C . GLU B 1 84 ? 22.375 -7.82 -10.25 1 98.38 84 GLU B C 1
ATOM 2232 O O . GLU B 1 84 ? 22.547 -8.867 -10.867 1 98.38 84 GLU B O 1
ATOM 2237 N N . LEU B 1 85 ? 23.297 -6.938 -10.047 1 97.25 85 LEU B N 1
ATOM 2238 C CA . LEU B 1 85 ? 24.641 -7.129 -10.555 1 97.25 85 LEU B CA 1
ATOM 2239 C C . LEU B 1 85 ? 25.281 -8.383 -9.961 1 97.25 85 LEU B C 1
ATOM 2241 O O . LEU B 1 85 ? 25.906 -9.164 -10.68 1 97.25 85 LEU B O 1
ATOM 2245 N N . ASP B 1 86 ? 25.062 -8.578 -8.719 1 97.25 86 ASP B N 1
ATOM 2246 C CA . ASP B 1 86 ? 25.641 -9.711 -7.996 1 97.25 86 ASP B CA 1
ATOM 2247 C C . ASP B 1 86 ? 25.047 -11.031 -8.492 1 97.25 86 ASP B C 1
ATOM 2249 O O . ASP B 1 86 ? 25.703 -12.07 -8.406 1 97.25 86 ASP B O 1
ATOM 2253 N N . ALA B 1 87 ? 23.844 -11.055 -9.031 1 97.56 87 ALA B N 1
ATOM 2254 C CA . ALA B 1 87 ? 23.109 -12.266 -9.398 1 97.56 87 ALA B CA 1
ATOM 2255 C C . ALA B 1 87 ? 23.578 -12.797 -10.758 1 97.56 87 ALA B C 1
ATOM 2257 O O . ALA B 1 87 ? 23.328 -13.953 -11.086 1 97.56 87 ALA B O 1
ATOM 2258 N N . GLY B 1 88 ? 24.234 -11.93 -11.633 1 95.56 88 GLY B N 1
ATOM 2259 C CA . GLY B 1 88 ? 24.688 -12.359 -12.953 1 95.56 88 GLY B CA 1
ATOM 2260 C C . GLY B 1 88 ? 23.609 -12.234 -14.016 1 95.56 88 GLY B C 1
ATOM 2261 O O . GLY B 1 88 ? 22.766 -11.328 -13.961 1 95.56 88 GLY B O 1
ATOM 2262 N N . ASP B 1 89 ? 23.562 -13.18 -15.023 1 95.31 89 ASP B N 1
ATOM 2263 C CA . ASP B 1 89 ? 22.781 -12.914 -16.234 1 95.31 89 ASP B CA 1
ATOM 2264 C C . ASP B 1 89 ? 21.484 -13.719 -16.219 1 95.31 89 ASP B C 1
ATOM 2266 O O . ASP B 1 89 ? 20.562 -13.406 -16.984 1 95.31 89 ASP B O 1
ATOM 2270 N N . ASP B 1 90 ? 21.391 -14.719 -15.391 1 97.81 90 ASP B N 1
ATOM 2271 C CA . ASP B 1 90 ? 20.203 -15.562 -15.367 1 97.81 90 ASP B CA 1
ATOM 2272 C C . ASP B 1 90 ? 19 -14.797 -14.828 1 97.81 90 ASP B C 1
ATOM 2274 O O . ASP B 1 90 ? 19.031 -14.273 -13.711 1 97.81 90 ASP B O 1
ATOM 2278 N N . PRO B 1 91 ? 17.938 -14.711 -15.625 1 98.38 91 PRO B N 1
ATOM 2279 C CA . PRO B 1 91 ? 16.781 -13.906 -15.195 1 98.38 91 PRO B CA 1
ATOM 2280 C C . PRO B 1 91 ? 16.188 -14.383 -13.875 1 98.38 91 PRO B C 1
ATOM 2282 O O . PRO B 1 91 ? 15.719 -13.57 -13.078 1 98.38 91 PRO B O 1
ATOM 2285 N N . SER B 1 92 ? 16.188 -15.656 -13.641 1 98.56 92 SER B N 1
ATOM 2286 C CA . SER B 1 92 ? 15.641 -16.188 -12.391 1 98.56 92 SER B CA 1
ATOM 2287 C C . SER B 1 92 ? 16.484 -15.742 -11.195 1 98.56 92 SER B C 1
ATOM 2289 O O . SER B 1 92 ? 15.938 -15.344 -10.164 1 98.56 92 SER B O 1
ATOM 2291 N N . ASP B 1 93 ? 17.797 -15.812 -11.328 1 98.56 93 ASP B N 1
ATOM 2292 C CA . ASP B 1 93 ? 18.688 -15.375 -10.258 1 98.56 93 ASP B CA 1
ATOM 2293 C C . ASP B 1 93 ? 18.562 -13.867 -10.023 1 98.56 93 ASP B C 1
ATOM 2295 O O . ASP B 1 93 ? 18.562 -13.406 -8.883 1 98.56 93 ASP B O 1
ATOM 2299 N N . ARG B 1 94 ? 18.5 -13.078 -11.102 1 98.75 94 ARG B N 1
ATOM 2300 C CA . ARG B 1 94 ? 18.312 -11.641 -10.992 1 98.75 94 ARG B CA 1
ATOM 2301 C C . ARG B 1 94 ? 17 -11.305 -10.281 1 98.75 94 ARG B C 1
ATOM 2303 O O . ARG B 1 94 ? 16.969 -10.422 -9.422 1 98.75 94 ARG B O 1
ATOM 2310 N N . PHE B 1 95 ? 15.961 -12.047 -10.688 1 98.88 95 PHE B N 1
ATOM 2311 C CA . PHE B 1 95 ? 14.648 -11.859 -10.078 1 98.88 95 PHE B CA 1
ATOM 2312 C C . PHE B 1 95 ? 14.719 -12.094 -8.57 1 98.88 95 PHE B C 1
ATOM 2314 O O . PHE B 1 95 ? 14.336 -11.227 -7.789 1 98.88 95 PHE B O 1
ATOM 2321 N N . ASP B 1 96 ? 15.266 -13.203 -8.188 1 98.88 96 ASP B N 1
ATOM 2322 C CA . ASP B 1 96 ? 15.344 -13.555 -6.773 1 98.88 96 ASP B CA 1
ATOM 2323 C C . ASP B 1 96 ? 16.156 -12.531 -5.996 1 98.88 96 ASP B C 1
ATOM 2325 O O . ASP B 1 96 ? 15.766 -12.109 -4.902 1 98.88 96 ASP B O 1
ATOM 2329 N N . ALA B 1 97 ? 17.25 -12.086 -6.539 1 98.81 97 ALA B N 1
ATOM 2330 C CA . ALA B 1 97 ? 18.156 -11.156 -5.848 1 98.81 97 ALA B CA 1
ATOM 2331 C C . ALA B 1 97 ? 17.484 -9.797 -5.66 1 98.81 97 ALA B C 1
ATOM 2333 O O . ALA B 1 97 ? 17.547 -9.227 -4.566 1 98.81 97 ALA B O 1
ATOM 2334 N N . VAL B 1 98 ? 16.875 -9.297 -6.66 1 98.88 98 VAL B N 1
ATOM 2335 C CA . VAL B 1 98 ? 16.266 -7.969 -6.598 1 98.88 98 VAL B CA 1
ATOM 2336 C C . VAL B 1 98 ? 15.039 -8 -5.691 1 98.88 98 VAL B C 1
ATOM 2338 O O . VAL B 1 98 ? 14.82 -7.082 -4.898 1 98.88 98 VAL B O 1
ATOM 2341 N N . ILE B 1 99 ? 14.234 -9.062 -5.762 1 98.94 99 ILE B N 1
ATOM 2342 C CA . ILE B 1 99 ? 13.062 -9.172 -4.898 1 98.94 99 ILE B CA 1
ATOM 2343 C C . ILE B 1 99 ? 13.508 -9.305 -3.443 1 98.94 99 ILE B C 1
ATOM 2345 O O . ILE B 1 99 ? 12.93 -8.664 -2.557 1 98.94 99 ILE B O 1
ATOM 2349 N N . GLU B 1 100 ? 14.523 -10.102 -3.211 1 98.88 100 GLU B N 1
ATOM 2350 C CA . GLU B 1 100 ? 15.07 -10.164 -1.857 1 98.88 100 GLU B CA 1
ATOM 2351 C C . GLU B 1 100 ? 15.508 -8.781 -1.384 1 98.88 100 GLU B C 1
ATOM 2353 O O . GLU B 1 100 ? 15.234 -8.391 -0.247 1 98.88 100 GLU B O 1
ATOM 2358 N N . SER B 1 101 ? 16.203 -8.078 -2.227 1 98.81 101 SER B N 1
ATOM 2359 C CA . SER B 1 101 ? 16.688 -6.738 -1.885 1 98.81 101 SER B CA 1
ATOM 2360 C C . SER B 1 101 ? 15.523 -5.82 -1.519 1 98.81 101 SER B C 1
ATOM 2362 O O . SER B 1 101 ? 15.578 -5.102 -0.52 1 98.81 101 SER B O 1
ATOM 2364 N N . LEU B 1 102 ? 14.461 -5.859 -2.318 1 98.75 102 LEU B N 1
ATOM 2365 C CA . LEU B 1 102 ? 13.289 -5.031 -2.064 1 98.75 102 LEU B CA 1
ATOM 2366 C C . LEU B 1 102 ? 12.625 -5.414 -0.743 1 98.75 102 LEU B C 1
ATOM 2368 O O . LEU B 1 102 ? 12.273 -4.543 0.053 1 98.75 102 LEU B O 1
ATOM 2372 N N . LEU B 1 103 ? 12.516 -6.68 -0.482 1 98.75 103 LEU B N 1
ATOM 2373 C CA . LEU B 1 103 ? 11.906 -7.156 0.755 1 98.75 103 LEU B CA 1
ATOM 2374 C C . LEU B 1 103 ? 12.719 -6.715 1.967 1 98.75 103 LEU B C 1
ATOM 2376 O O . LEU B 1 103 ? 12.18 -6.141 2.912 1 98.75 103 LEU B O 1
ATOM 2380 N N . ARG B 1 104 ? 13.977 -6.93 1.937 1 98.56 104 ARG B N 1
ATOM 2381 C CA . ARG B 1 104 ? 14.844 -6.559 3.051 1 98.56 104 ARG B CA 1
ATOM 2382 C C . ARG B 1 104 ? 14.812 -5.051 3.285 1 98.56 104 ARG B C 1
ATOM 2384 O O . ARG B 1 104 ? 14.734 -4.598 4.43 1 98.56 104 ARG B O 1
ATOM 2391 N N . PHE B 1 105 ? 14.891 -4.367 2.24 1 98.5 105 PHE B N 1
ATOM 2392 C CA . PHE B 1 105 ? 14.883 -2.916 2.361 1 98.5 105 PHE B CA 1
ATOM 2393 C C . PHE B 1 105 ? 13.633 -2.443 3.096 1 98.5 105 PHE B C 1
ATOM 2395 O O . PHE B 1 105 ? 13.719 -1.626 4.016 1 98.5 105 PHE B O 1
ATOM 2402 N N . HIS B 1 106 ? 12.5 -2.939 2.732 1 98.12 106 HIS B N 1
ATOM 2403 C CA . HIS B 1 106 ? 11.242 -2.467 3.289 1 98.12 106 HIS B CA 1
ATOM 2404 C C . HIS B 1 106 ? 11 -3.047 4.68 1 98.12 106 HIS B C 1
ATOM 2406 O O . HIS B 1 106 ? 10.094 -2.605 5.391 1 98.12 106 HIS B O 1
ATOM 2412 N N . MET B 1 107 ? 11.805 -4.016 5.043 1 97.75 107 MET B N 1
ATOM 2413 C CA . MET B 1 107 ? 11.82 -4.461 6.434 1 97.75 107 MET B CA 1
ATOM 2414 C C . MET B 1 107 ? 12.719 -3.559 7.281 1 97.75 107 MET B C 1
ATOM 2416 O O . MET B 1 107 ? 12.297 -3.072 8.336 1 97.75 107 MET B O 1
ATOM 2420 N N . PHE B 1 108 ? 13.891 -3.266 6.801 1 97.31 108 PHE B N 1
ATOM 2421 C CA . PHE B 1 108 ? 14.922 -2.629 7.609 1 97.31 108 PHE B CA 1
ATOM 2422 C C . PHE B 1 108 ? 14.812 -1.11 7.527 1 97.31 108 PHE B C 1
ATOM 2424 O O . PHE B 1 108 ? 15.305 -0.399 8.406 1 97.31 108 PHE B O 1
ATOM 2431 N N . ARG B 1 109 ? 14.219 -0.631 6.461 1 97.62 109 ARG B N 1
ATOM 2432 C CA . ARG B 1 109 ? 13.969 0.796 6.293 1 97.62 109 ARG B CA 1
ATOM 2433 C C . ARG B 1 109 ? 12.477 1.096 6.324 1 97.62 109 ARG B C 1
ATOM 2435 O O . ARG B 1 109 ? 12 1.978 5.605 1 97.62 109 ARG B O 1
ATOM 2442 N N . ARG B 1 110 ? 11.812 0.397 7.109 1 96.12 110 ARG B N 1
ATOM 2443 C CA . ARG B 1 110 ? 10.359 0.404 7.113 1 96.12 110 ARG B CA 1
ATOM 2444 C C . ARG B 1 110 ? 9.812 1.809 7.355 1 96.12 110 ARG B C 1
ATOM 2446 O O . ARG B 1 110 ? 8.961 2.289 6.609 1 96.12 110 ARG B O 1
ATOM 2453 N N . GLU B 1 111 ? 10.328 2.551 8.367 1 94.62 111 GLU B N 1
ATOM 2454 C CA . GLU B 1 111 ? 9.82 3.875 8.703 1 94.62 111 GLU B CA 1
ATOM 2455 C C . GLU B 1 111 ? 10.188 4.898 7.637 1 94.62 111 GLU B C 1
ATOM 2457 O O . GLU B 1 111 ? 9.359 5.727 7.246 1 94.62 111 GLU B O 1
ATOM 2462 N N . GLN B 1 112 ? 11.43 4.766 7.188 1 95.81 112 GLN B N 1
ATOM 2463 C CA . GLN B 1 112 ? 11.906 5.676 6.148 1 95.81 112 GLN B CA 1
ATOM 2464 C C . GLN B 1 112 ? 11.102 5.512 4.863 1 95.81 112 GLN B C 1
ATOM 2466 O O . GLN B 1 112 ? 10.664 6.5 4.27 1 95.81 112 GLN B O 1
ATOM 2471 N N . SER B 1 113 ? 10.906 4.258 4.539 1 95.75 113 SER B N 1
ATOM 2472 C CA . SER B 1 113 ? 10.172 3.951 3.318 1 95.75 113 SER B CA 1
ATOM 2473 C C . SER B 1 113 ? 8.711 4.363 3.439 1 95.75 113 SER B C 1
ATOM 2475 O O . SER B 1 113 ? 8.125 4.902 2.494 1 95.75 113 SER B O 1
ATOM 2477 N N . PHE B 1 114 ? 8.172 4.113 4.543 1 91.62 114 PHE B N 1
ATOM 2478 C CA . PHE B 1 114 ? 6.773 4.449 4.785 1 91.62 114 PHE B CA 1
ATOM 2479 C C . PHE B 1 114 ? 6.547 5.949 4.645 1 91.62 114 PHE B C 1
ATOM 2481 O O . PHE B 1 114 ? 5.625 6.383 3.951 1 91.62 114 PHE B O 1
ATOM 2488 N N . VAL B 1 115 ? 7.367 6.75 5.234 1 92 115 VAL B N 1
ATOM 2489 C CA . VAL B 1 115 ? 7.227 8.203 5.18 1 92 115 VAL B CA 1
ATOM 2490 C C . VAL B 1 115 ? 7.383 8.68 3.74 1 92 115 VAL B C 1
ATOM 2492 O O . VAL B 1 115 ? 6.59 9.492 3.26 1 92 115 VAL B O 1
ATOM 2495 N N . ALA B 1 116 ? 8.375 8.164 3.076 1 92.19 116 ALA B N 1
ATOM 2496 C CA . ALA B 1 116 ? 8.633 8.594 1.703 1 92.19 116 ALA B CA 1
ATOM 2497 C C . ALA B 1 116 ? 7.445 8.273 0.797 1 92.19 116 ALA B C 1
ATOM 2499 O O . ALA B 1 116 ? 7.082 9.078 -0.065 1 92.19 116 ALA B O 1
ATOM 2500 N N . SER B 1 117 ? 6.789 7.168 1.061 1 89.12 117 SER B N 1
ATOM 2501 C CA . SER B 1 117 ? 5.727 6.719 0.167 1 89.12 117 SER B CA 1
ATOM 2502 C C . SER B 1 117 ? 4.383 7.316 0.563 1 89.12 117 SER B C 1
ATOM 2504 O O . SER B 1 117 ? 3.512 7.52 -0.287 1 89.12 117 SER B O 1
ATOM 2506 N N . SER B 1 118 ? 4.199 7.609 1.803 1 87.31 118 SER B N 1
ATOM 2507 C CA . SER B 1 118 ? 2.906 8.086 2.281 1 87.31 118 SER B CA 1
ATOM 2508 C C . SER B 1 118 ? 2.773 9.594 2.109 1 87.31 118 SER B C 1
ATOM 2510 O O . SER B 1 118 ? 1.662 10.125 2.064 1 87.31 118 SER B O 1
ATOM 2512 N N . GLU B 1 119 ? 3.912 10.297 1.893 1 88.94 119 GLU B N 1
ATOM 2513 C CA . GLU B 1 119 ? 3.854 11.75 1.908 1 88.94 119 GLU B CA 1
ATOM 2514 C C . GLU B 1 119 ? 4.105 12.328 0.518 1 88.94 119 GLU B C 1
ATOM 2516 O O . GLU B 1 119 ? 4.465 13.5 0.382 1 88.94 119 GLU B O 1
ATOM 2521 N N . ILE B 1 120 ? 3.898 11.57 -0.467 1 89.06 120 ILE B N 1
ATOM 2522 C CA . ILE B 1 120 ? 4.148 11.984 -1.843 1 89.06 120 ILE B CA 1
ATOM 2523 C C . ILE B 1 120 ? 3.26 13.18 -2.191 1 89.06 120 ILE B C 1
ATOM 2525 O O . ILE B 1 120 ? 3.719 14.141 -2.807 1 89.06 120 ILE B O 1
ATOM 2529 N N . ARG B 1 121 ? 2.062 13.227 -1.755 1 83.62 121 ARG B N 1
ATOM 2530 C CA . ARG B 1 121 ? 1.11 14.289 -2.078 1 83.62 121 ARG B CA 1
ATOM 2531 C C . ARG B 1 121 ? 1.519 15.609 -1.431 1 83.62 121 ARG B C 1
ATOM 2533 O O . ARG B 1 121 ? 1.033 16.672 -1.819 1 83.62 121 ARG B O 1
ATOM 2540 N N . SER B 1 122 ? 2.318 15.477 -0.433 1 89.62 122 SER B N 1
ATOM 2541 C CA . SER B 1 122 ? 2.748 16.672 0.288 1 89.62 122 SER B CA 1
ATOM 2542 C C . SER B 1 122 ? 3.959 17.312 -0.38 1 89.62 122 SER B C 1
ATOM 2544 O O . SER B 1 122 ? 4.363 18.422 -0.012 1 89.62 122 SER B O 1
ATOM 2546 N N . MET B 1 123 ? 4.488 16.672 -1.364 1 93.31 123 MET B N 1
ATOM 2547 C CA . MET B 1 123 ? 5.672 17.188 -2.051 1 93.31 123 MET B CA 1
ATOM 2548 C C . MET B 1 123 ? 5.297 18.25 -3.066 1 93.31 123 MET B C 1
ATOM 2550 O O . MET B 1 123 ? 4.266 18.156 -3.73 1 93.31 123 MET B O 1
ATOM 2554 N N . GLU B 1 124 ? 6.184 19.156 -3.154 1 93.81 124 GLU B N 1
ATOM 2555 C CA . GLU B 1 124 ? 6.039 20.125 -4.242 1 93.81 124 GLU B CA 1
ATOM 2556 C C . GLU B 1 124 ? 6.133 19.438 -5.602 1 93.81 124 GLU B C 1
ATOM 2558 O O . GLU B 1 124 ? 6.793 18.406 -5.738 1 93.81 124 GLU B O 1
ATOM 2563 N N . PRO B 1 125 ? 5.547 20.047 -6.617 1 94.06 125 PRO B N 1
ATOM 2564 C CA . PRO B 1 125 ? 5.367 19.359 -7.906 1 94.06 125 PRO B CA 1
ATOM 2565 C C . PRO B 1 125 ? 6.68 18.859 -8.5 1 94.06 125 PRO B C 1
ATOM 2567 O O . PRO B 1 125 ? 6.77 17.719 -8.93 1 94.06 125 PRO B O 1
ATOM 2570 N N . ASP B 1 126 ? 7.695 19.688 -8.484 1 94.31 126 ASP B N 1
ATOM 2571 C CA . ASP B 1 126 ? 8.961 19.281 -9.094 1 94.31 126 ASP B CA 1
ATOM 2572 C C . ASP B 1 126 ? 9.609 18.141 -8.305 1 94.31 126 ASP B C 1
ATOM 2574 O O . ASP B 1 126 ? 10.125 17.188 -8.891 1 94.31 126 ASP B O 1
ATOM 2578 N N . SER B 1 127 ? 9.602 18.281 -6.996 1 94.69 127 SER B N 1
ATOM 2579 C CA . SER B 1 127 ? 10.156 17.234 -6.137 1 94.69 127 SER B CA 1
ATOM 2580 C C . SER B 1 127 ? 9.359 15.945 -6.254 1 94.69 127 SER B C 1
ATOM 2582 O O . SER B 1 127 ? 9.938 14.852 -6.285 1 94.69 127 SER B O 1
ATOM 2584 N N . ARG B 1 128 ? 8.094 16.109 -6.336 1 95.25 128 ARG B N 1
ATOM 2585 C CA . ARG B 1 128 ? 7.211 14.961 -6.516 1 95.25 128 ARG B CA 1
ATOM 2586 C C . ARG B 1 128 ? 7.523 14.227 -7.816 1 95.25 128 ARG B C 1
ATOM 2588 O O . ARG B 1 128 ? 7.625 13 -7.836 1 95.25 128 ARG B O 1
ATOM 2595 N N . ALA B 1 129 ? 7.73 14.938 -8.891 1 96 129 ALA B N 1
ATOM 2596 C CA . ALA B 1 129 ? 8.039 14.352 -10.195 1 96 129 ALA B CA 1
ATOM 2597 C C . ALA B 1 129 ? 9.352 13.57 -10.141 1 96 129 ALA B C 1
ATOM 2599 O O . ALA B 1 129 ? 9.461 12.484 -10.711 1 96 129 ALA B O 1
ATOM 2600 N N . GLY B 1 130 ? 10.312 14.203 -9.469 1 95.88 130 GLY B N 1
ATOM 2601 C CA . GLY B 1 130 ? 11.586 13.516 -9.305 1 95.88 130 GLY B CA 1
ATOM 2602 C C . GLY B 1 130 ? 11.469 12.227 -8.523 1 95.88 130 GLY B C 1
ATOM 2603 O O . GLY B 1 130 ? 12.062 11.211 -8.898 1 95.88 130 GLY B O 1
ATOM 2604 N N . TYR B 1 131 ? 10.734 12.258 -7.496 1 95.62 131 TYR B N 1
ATOM 2605 C CA . TYR B 1 131 ? 10.523 11.07 -6.668 1 95.62 131 TYR B CA 1
ATOM 2606 C C . TYR B 1 131 ? 9.797 9.984 -7.449 1 95.62 131 TYR B C 1
ATOM 2608 O O . TYR B 1 131 ? 10.203 8.82 -7.422 1 95.62 131 TYR B O 1
ATOM 2616 N N . ILE B 1 132 ? 8.805 10.359 -8.18 1 94.75 132 ILE B N 1
ATOM 2617 C CA . ILE B 1 132 ? 8.023 9.43 -8.984 1 94.75 132 ILE B CA 1
ATOM 2618 C C . ILE B 1 132 ? 8.906 8.805 -10.062 1 94.75 132 ILE B C 1
ATOM 2620 O O . ILE B 1 132 ? 8.805 7.609 -10.344 1 94.75 132 ILE B O 1
ATOM 2624 N N . ALA B 1 133 ? 9.75 9.57 -10.609 1 96.56 133 ALA B N 1
ATOM 2625 C CA . ALA B 1 133 ? 10.664 9.062 -11.625 1 96.56 133 ALA B CA 1
ATOM 2626 C C . ALA B 1 133 ? 11.578 7.98 -11.055 1 96.56 133 ALA B C 1
ATOM 2628 O O . ALA B 1 133 ? 11.875 6.996 -11.734 1 96.56 133 ALA B O 1
ATOM 2629 N N . GLN B 1 134 ? 11.984 8.172 -9.836 1 96.81 134 GLN B N 1
ATOM 2630 C CA . GLN B 1 134 ? 12.828 7.172 -9.188 1 96.81 134 GLN B CA 1
ATOM 2631 C C . GLN B 1 134 ? 12.047 5.902 -8.875 1 96.81 134 GLN B C 1
ATOM 2633 O O . GLN B 1 134 ? 12.562 4.793 -9.031 1 96.81 134 GLN B O 1
ATOM 2638 N N . ARG B 1 135 ? 10.883 6.055 -8.43 1 96.06 135 ARG B N 1
ATOM 2639 C CA . ARG B 1 135 ? 10.008 4.906 -8.211 1 96.06 135 ARG B CA 1
ATOM 2640 C C . ARG B 1 135 ? 9.773 4.141 -9.508 1 96.06 135 ARG B C 1
ATOM 2642 O O . ARG B 1 135 ? 9.805 2.908 -9.523 1 96.06 135 ARG B O 1
ATOM 2649 N N . ASP B 1 136 ? 9.586 4.871 -10.586 1 96.88 136 ASP B N 1
ATOM 2650 C CA . ASP B 1 136 ? 9.406 4.262 -11.898 1 96.88 136 ASP B CA 1
ATOM 2651 C C . ASP B 1 136 ? 10.656 3.496 -12.328 1 96.88 136 ASP B C 1
ATOM 2653 O O . ASP B 1 136 ? 10.562 2.424 -12.922 1 96.88 136 ASP B O 1
ATOM 2657 N N . GLU B 1 137 ? 11.727 4.117 -12.016 1 97.75 137 GLU B N 1
ATOM 2658 C CA . GLU B 1 137 ? 12.984 3.449 -12.32 1 97.75 137 GLU B CA 1
ATOM 2659 C C . GLU B 1 137 ? 13.086 2.104 -11.609 1 97.75 137 GLU B C 1
ATOM 2661 O O . GLU B 1 137 ? 13.492 1.107 -12.211 1 97.75 137 GLU B O 1
ATOM 2666 N N . GLN B 1 138 ? 12.766 2.115 -10.406 1 97.94 138 GLN B N 1
ATOM 2667 C CA . GLN B 1 138 ? 12.781 0.875 -9.633 1 97.94 138 GLN B CA 1
ATOM 2668 C C . GLN B 1 138 ? 11.812 -0.149 -10.219 1 97.94 138 GLN B C 1
ATOM 2670 O O . GLN B 1 138 ? 12.164 -1.319 -10.383 1 97.94 138 GLN B O 1
ATOM 2675 N N . GLN B 1 139 ? 10.625 0.23 -10.562 1 98.06 139 GLN B N 1
ATOM 2676 C CA . GLN B 1 139 ? 9.641 -0.642 -11.195 1 98.06 139 GLN B CA 1
ATOM 2677 C C . GLN B 1 139 ? 10.156 -1.188 -12.523 1 98.06 139 GLN B C 1
ATOM 2679 O O . GLN B 1 139 ? 10.008 -2.375 -12.812 1 98.06 139 GLN B O 1
ATOM 2684 N N . LYS B 1 140 ? 10.727 -0.354 -13.305 1 98.5 140 LYS B N 1
ATOM 2685 C CA . LYS B 1 140 ? 11.227 -0.738 -14.625 1 98.5 140 LYS B CA 1
ATOM 2686 C C . LYS B 1 140 ? 12.32 -1.793 -14.516 1 98.5 140 LYS B C 1
ATOM 2688 O O . LYS B 1 140 ? 12.461 -2.65 -15.391 1 98.5 140 LYS B O 1
ATOM 2693 N N . GLN B 1 141 ? 13.109 -1.696 -13.453 1 98.69 141 GLN B N 1
ATOM 2694 C CA . GLN B 1 141 ? 14.109 -2.729 -13.211 1 98.69 141 GLN B CA 1
ATOM 2695 C C . GLN B 1 141 ? 13.469 -4.105 -13.094 1 98.69 141 GLN B C 1
ATOM 2697 O O . GLN B 1 141 ? 13.891 -5.055 -13.766 1 98.69 141 GLN B O 1
ATOM 2702 N N . VAL B 1 142 ? 12.445 -4.246 -12.32 1 98.81 142 VAL B N 1
ATOM 2703 C CA . VAL B 1 142 ? 11.766 -5.527 -12.141 1 98.81 142 VAL B CA 1
ATOM 2704 C C . VAL B 1 142 ? 11.031 -5.906 -13.422 1 98.81 142 VAL B C 1
ATOM 2706 O O . VAL B 1 142 ? 11.016 -7.074 -13.812 1 98.81 142 VAL B O 1
ATOM 2709 N N . ASP B 1 143 ? 10.438 -4.879 -14.086 1 98.75 143 ASP B N 1
ATOM 2710 C CA . ASP B 1 143 ? 9.781 -5.133 -15.367 1 98.75 143 ASP B CA 1
ATOM 2711 C C . ASP B 1 143 ? 10.742 -5.805 -16.344 1 98.75 143 ASP B C 1
ATOM 2713 O O . ASP B 1 143 ? 10.406 -6.82 -16.969 1 98.75 143 ASP B O 1
ATOM 2717 N N . ARG B 1 144 ? 11.875 -5.23 -16.469 1 98.69 144 ARG B N 1
ATOM 2718 C CA . ARG B 1 144 ? 12.859 -5.746 -17.406 1 98.69 144 ARG B CA 1
ATOM 2719 C C . ARG B 1 144 ? 13.25 -7.18 -17.062 1 98.69 144 ARG B C 1
ATOM 2721 O O . ARG B 1 144 ? 13.344 -8.031 -17.953 1 98.69 144 ARG B O 1
ATOM 2728 N N . ILE B 1 145 ? 13.453 -7.453 -15.875 1 98.81 145 ILE B N 1
ATOM 2729 C CA . ILE B 1 145 ? 13.852 -8.781 -15.43 1 98.81 145 ILE B CA 1
ATOM 2730 C C . ILE B 1 145 ? 12.75 -9.789 -15.742 1 98.81 145 ILE B C 1
ATOM 2732 O O . ILE B 1 145 ? 13.023 -10.883 -16.25 1 98.81 145 ILE B O 1
ATOM 2736 N N . VAL B 1 146 ? 11.508 -9.445 -15.438 1 98.88 146 VAL B N 1
ATOM 2737 C CA . VAL B 1 146 ? 10.375 -10.336 -15.664 1 98.88 146 VAL B CA 1
ATOM 2738 C C . VAL B 1 146 ? 10.195 -10.57 -17.156 1 98.88 146 VAL B C 1
ATOM 2740 O O . VAL B 1 146 ? 9.969 -11.703 -17.594 1 98.88 146 VAL B O 1
ATOM 2743 N N . LEU B 1 147 ? 10.305 -9.477 -17.953 1 98.75 147 LEU B N 1
ATOM 2744 C CA . LEU B 1 147 ? 10.188 -9.602 -19.391 1 98.75 147 LEU B CA 1
ATOM 2745 C C . LEU B 1 147 ? 11.297 -10.492 -19.953 1 98.75 147 LEU B C 1
ATOM 2747 O O . LEU B 1 147 ? 11.047 -11.32 -20.844 1 98.75 147 LEU B O 1
ATOM 2751 N N . ASP B 1 148 ? 12.516 -10.344 -19.484 1 98.62 148 ASP B N 1
ATOM 2752 C CA . ASP B 1 148 ? 13.617 -11.211 -19.875 1 98.62 148 ASP B CA 1
ATOM 2753 C C . ASP B 1 148 ? 13.312 -12.672 -19.547 1 98.62 148 ASP B C 1
ATOM 2755 O O . ASP B 1 148 ? 13.625 -13.57 -20.328 1 98.62 148 ASP B O 1
ATOM 2759 N N . GLY B 1 149 ? 12.789 -12.891 -18.344 1 98.75 149 GLY B N 1
ATOM 2760 C CA . GLY B 1 149 ? 12.414 -14.242 -17.938 1 98.75 149 GLY B CA 1
ATOM 2761 C C . GLY B 1 149 ? 11.359 -14.859 -18.828 1 98.75 149 GLY B C 1
ATOM 2762 O O . GLY B 1 149 ? 11.438 -16.047 -19.156 1 98.75 149 GLY B O 1
ATOM 2763 N N . VAL B 1 150 ? 10.383 -14.102 -19.25 1 98.69 150 VAL B N 1
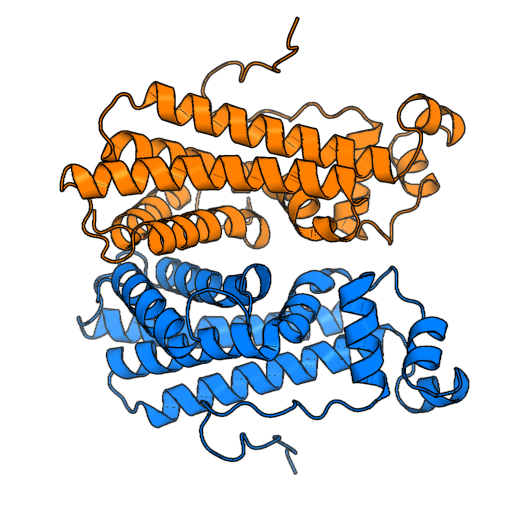ATOM 2764 C CA . VAL B 1 150 ? 9.344 -14.586 -20.156 1 98.69 150 VAL B CA 1
ATOM 2765 C C . VAL B 1 150 ? 9.953 -14.883 -21.516 1 98.69 150 VAL B C 1
ATOM 2767 O O . VAL B 1 150 ? 9.688 -15.93 -22.125 1 98.69 150 VAL B O 1
ATOM 2770 N N . ALA B 1 151 ? 10.773 -13.977 -22 1 98.31 151 ALA B N 1
ATOM 2771 C CA . ALA B 1 151 ? 11.414 -14.125 -23.297 1 98.31 151 ALA B CA 1
ATOM 2772 C C . ALA B 1 151 ? 12.273 -15.391 -23.344 1 98.31 151 ALA B C 1
ATOM 2774 O O . ALA B 1 151 ? 12.344 -16.062 -24.375 1 98.31 151 ALA B O 1
ATOM 2775 N N . SER B 1 152 ? 12.891 -15.742 -22.25 1 97.88 152 SER B N 1
ATOM 2776 C CA . SER B 1 152 ? 13.789 -16.891 -22.188 1 97.88 152 SER B CA 1
ATOM 2777 C C . SER B 1 152 ? 13.039 -18.156 -21.828 1 97.88 152 SER B C 1
ATOM 2779 O O . SER B 1 152 ? 13.609 -19.25 -21.859 1 97.88 152 SER B O 1
ATOM 2781 N N . GLY B 1 153 ? 11.781 -18.047 -21.391 1 98.06 153 GLY B N 1
ATOM 2782 C CA . GLY B 1 153 ? 10.93 -19.203 -21.141 1 98.06 153 GLY B CA 1
ATOM 2783 C C . GLY B 1 153 ? 11 -19.688 -19.703 1 98.06 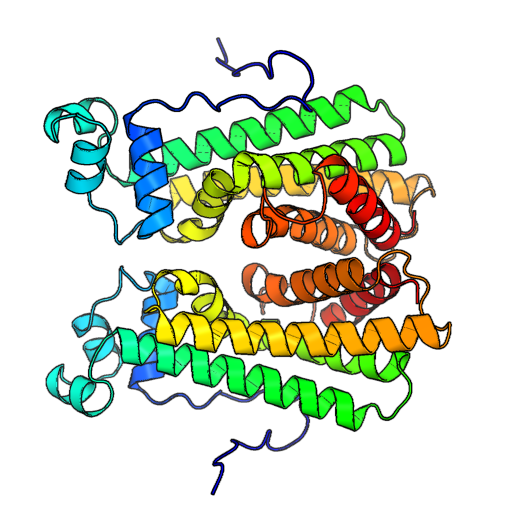153 GLY B C 1
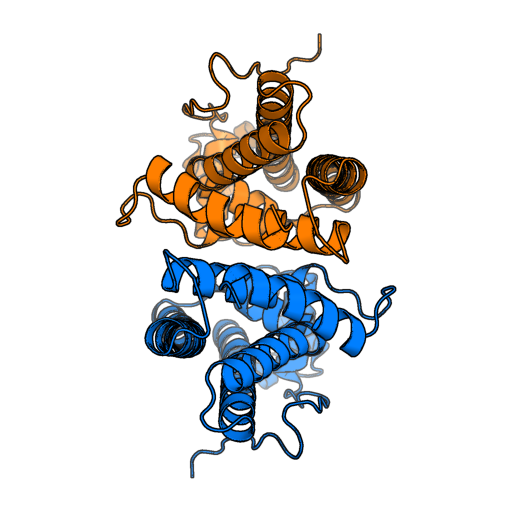ATOM 2784 O O . GLY B 1 153 ? 10.344 -20.672 -19.344 1 98.06 153 GLY B O 1
ATOM 2785 N N . VAL B 1 154 ? 11.734 -18.969 -18.844 1 98.31 154 VAL B N 1
ATOM 2786 C CA . VAL B 1 154 ? 11.867 -19.422 -17.453 1 98.31 154 VAL B CA 1
ATOM 2787 C C . VAL B 1 154 ? 10.711 -18.891 -16.625 1 98.31 154 VAL B C 1
ATOM 2789 O O . VAL B 1 154 ? 10.469 -19.359 -15.508 1 98.31 154 VAL B O 1
ATOM 2792 N N . PHE B 1 155 ? 10.062 -17.875 -17.094 1 98.56 155 PHE B N 1
ATOM 2793 C CA . PHE B 1 155 ? 8.82 -17.375 -16.5 1 98.56 155 PHE B CA 1
ATOM 2794 C C . PHE B 1 155 ? 7.652 -17.562 -17.469 1 98.56 155 PHE B C 1
ATOM 2796 O O . PHE B 1 155 ? 7.824 -17.469 -18.688 1 98.56 155 PHE B O 1
ATOM 2803 N N . ASP B 1 156 ? 6.453 -17.859 -16.906 1 98.06 156 ASP B N 1
ATOM 2804 C CA . ASP B 1 156 ? 5.234 -18.062 -17.688 1 98.06 156 ASP B CA 1
ATOM 2805 C C . ASP B 1 156 ? 4.125 -17.125 -17.219 1 98.06 156 ASP B C 1
ATOM 2807 O O . ASP B 1 156 ? 3.074 -17.562 -16.75 1 98.06 156 ASP B O 1
ATOM 2811 N N . ALA B 1 157 ? 4.371 -15.852 -17.406 1 97 157 ALA B N 1
ATOM 2812 C CA . ALA B 1 157 ? 3.371 -14.844 -17.047 1 97 157 ALA B CA 1
ATOM 2813 C C . ALA B 1 157 ? 2.686 -14.305 -18.297 1 97 157 ALA B C 1
ATOM 2815 O O . ALA B 1 157 ? 3.346 -13.758 -19.188 1 97 157 ALA B O 1
ATOM 2816 N N . ASP B 1 158 ? 1.329 -14.398 -18.359 1 96.38 158 ASP B N 1
ATOM 2817 C CA . ASP B 1 158 ? 0.566 -13.906 -19.5 1 96.38 158 ASP B CA 1
ATOM 2818 C C . ASP B 1 158 ? 0.623 -12.383 -19.578 1 96.38 158 ASP B C 1
ATOM 2820 O O . ASP B 1 158 ? 0.568 -11.812 -20.672 1 96.38 158 ASP B O 1
ATOM 2824 N N . HIS B 1 159 ? 0.71 -11.75 -18.484 1 97.69 159 HIS B N 1
ATOM 2825 C CA . HIS B 1 159 ? 0.803 -10.297 -18.375 1 97.69 159 HIS B CA 1
ATOM 2826 C C . HIS B 1 159 ? 1.991 -9.883 -17.516 1 97.69 159 HIS B C 1
ATOM 2828 O O . HIS B 1 159 ? 1.818 -9.484 -16.359 1 97.69 159 HIS B O 1
ATOM 2834 N N . PRO B 1 160 ? 3.188 -9.906 -18.109 1 98.25 160 PRO B N 1
ATOM 2835 C CA . PRO B 1 160 ? 4.426 -9.781 -17.344 1 98.25 160 PRO B CA 1
ATOM 2836 C C . PRO B 1 160 ? 4.512 -8.461 -16.578 1 98.25 160 PRO B C 1
ATOM 2838 O O . PRO B 1 160 ? 4.984 -8.43 -15.438 1 98.25 160 PRO B O 1
ATOM 2841 N N . GLU B 1 161 ? 4.066 -7.371 -17.156 1 97.38 161 GLU B N 1
ATOM 2842 C CA . GLU B 1 161 ? 4.176 -6.078 -16.484 1 97.38 161 GLU B CA 1
ATOM 2843 C C . GLU B 1 161 ? 3.211 -5.988 -15.312 1 97.38 161 GLU B C 1
ATOM 2845 O O . GLU B 1 161 ? 3.523 -5.363 -14.297 1 97.38 161 GLU B O 1
ATOM 2850 N N . ASP B 1 162 ? 2.033 -6.609 -15.43 1 97.75 162 ASP B N 1
ATOM 2851 C CA . ASP B 1 162 ? 1.103 -6.664 -14.305 1 97.75 162 ASP B CA 1
ATOM 2852 C C . ASP B 1 162 ? 1.658 -7.523 -13.172 1 97.75 162 ASP B C 1
ATOM 2854 O O . ASP B 1 162 ? 1.562 -7.152 -12 1 97.75 162 ASP B O 1
ATOM 2858 N N . ALA B 1 163 ? 2.197 -8.664 -13.586 1 98.56 163 ALA B N 1
ATOM 2859 C CA . ALA B 1 163 ? 2.82 -9.516 -12.578 1 98.56 163 ALA B CA 1
ATOM 2860 C C . ALA B 1 163 ? 3.963 -8.797 -11.875 1 98.56 163 ALA B C 1
ATOM 2862 O O . ALA B 1 163 ? 4.09 -8.867 -10.648 1 98.56 163 ALA B O 1
ATOM 2863 N N . SER B 1 164 ? 4.773 -8.094 -12.68 1 98.75 164 SER B N 1
ATOM 2864 C CA . SER B 1 164 ? 5.883 -7.312 -12.141 1 98.75 164 SER B CA 1
ATOM 2865 C C . SER B 1 164 ? 5.387 -6.262 -11.156 1 98.75 164 SER B C 1
ATOM 2867 O O . SER B 1 164 ? 5.938 -6.125 -10.055 1 98.75 164 SER B O 1
ATOM 2869 N N . ARG B 1 165 ? 4.359 -5.547 -11.453 1 98 165 ARG B N 1
ATOM 2870 C CA . ARG B 1 165 ? 3.783 -4.539 -10.578 1 98 165 ARG B CA 1
ATOM 2871 C C . ARG B 1 165 ? 3.271 -5.164 -9.281 1 98 165 ARG B C 1
ATOM 2873 O O . ARG B 1 165 ? 3.48 -4.617 -8.195 1 98 165 ARG B O 1
ATOM 2880 N N . ALA B 1 166 ? 2.588 -6.273 -9.438 1 98.25 166 ALA B N 1
ATOM 2881 C CA . ALA B 1 166 ? 2.059 -6.969 -8.266 1 98.25 166 ALA B CA 1
ATOM 2882 C C . ALA B 1 166 ? 3.18 -7.391 -7.32 1 98.25 166 ALA B C 1
ATOM 2884 O O . ALA B 1 166 ? 3.051 -7.27 -6.102 1 98.25 166 ALA B O 1
ATOM 2885 N N . VAL B 1 167 ? 4.27 -7.852 -7.879 1 98.81 167 VAL B N 1
ATOM 2886 C CA . VAL B 1 167 ? 5.414 -8.289 -7.086 1 98.81 167 VAL B CA 1
ATOM 2887 C C . VAL B 1 167 ? 6 -7.094 -6.328 1 98.81 167 VAL B C 1
ATOM 2889 O O . VAL B 1 167 ? 6.23 -7.172 -5.121 1 98.81 167 VAL B O 1
ATOM 2892 N N . VAL B 1 168 ? 6.227 -6.016 -7.023 1 98.5 168 VAL B N 1
ATOM 2893 C CA . VAL B 1 168 ? 6.82 -4.836 -6.402 1 98.5 168 VAL B CA 1
ATOM 2894 C C . VAL B 1 168 ? 5.891 -4.297 -5.32 1 98.5 168 VAL B C 1
ATOM 2896 O O . VAL B 1 168 ? 6.332 -3.965 -4.219 1 98.5 168 VAL B O 1
ATOM 2899 N N . THR B 1 169 ? 4.672 -4.273 -5.656 1 96.88 169 THR B N 1
ATOM 2900 C CA . THR B 1 169 ? 3.67 -3.814 -4.699 1 96.88 169 THR B CA 1
ATOM 2901 C C . THR B 1 169 ? 3.707 -4.656 -3.428 1 96.88 169 THR B C 1
ATOM 2903 O O . THR B 1 169 ? 3.678 -4.117 -2.318 1 96.88 169 THR B O 1
ATOM 2906 N N . MET B 1 170 ? 3.742 -5.902 -3.598 1 97.69 170 MET B N 1
ATOM 2907 C CA . MET B 1 170 ? 3.838 -6.824 -2.471 1 97.69 170 MET B CA 1
ATOM 2908 C C . MET B 1 170 ? 5.059 -6.508 -1.61 1 97.69 170 MET B C 1
ATOM 2910 O O . MET B 1 170 ? 4.969 -6.5 -0.381 1 97.69 170 MET B O 1
ATOM 2914 N N . CYS B 1 171 ? 6.168 -6.223 -2.188 1 98.31 171 CYS B N 1
ATOM 2915 C CA . CYS B 1 171 ? 7.402 -5.945 -1.458 1 98.31 171 CYS B CA 1
ATOM 2916 C C . CYS B 1 171 ? 7.309 -4.617 -0.713 1 98.31 171 CYS B C 1
ATOM 2918 O O . CYS B 1 171 ? 7.699 -4.523 0.451 1 98.31 171 CYS B O 1
ATOM 2920 N N . VAL B 1 172 ? 6.801 -3.629 -1.374 1 96.81 172 VAL B N 1
ATOM 2921 C CA . VAL B 1 172 ? 6.691 -2.295 -0.789 1 96.81 172 VAL B CA 1
ATOM 2922 C C . VAL B 1 172 ? 5.758 -2.334 0.419 1 96.81 172 VAL B C 1
ATOM 2924 O O . VAL B 1 172 ? 6.016 -1.682 1.433 1 96.81 172 VAL B O 1
ATOM 2927 N N . ALA B 1 173 ? 4.734 -3.119 0.326 1 95.62 173 ALA B N 1
ATOM 2928 C CA . ALA B 1 173 ? 3.721 -3.186 1.375 1 95.62 173 ALA B CA 1
ATOM 2929 C C . ALA B 1 173 ? 4.309 -3.734 2.672 1 95.62 173 ALA B C 1
ATOM 2931 O O . ALA B 1 173 ? 3.725 -3.564 3.746 1 95.62 173 ALA B O 1
ATOM 2932 N N . VAL B 1 174 ? 5.395 -4.414 2.621 1 97 174 VAL B N 1
ATOM 2933 C CA . VAL B 1 174 ? 6.039 -4.988 3.799 1 97 174 VAL B CA 1
ATOM 2934 C C . VAL B 1 174 ? 6.34 -3.889 4.812 1 97 174 VAL B C 1
ATOM 2936 O O . VAL B 1 174 ? 6.23 -4.102 6.023 1 97 174 VAL B O 1
ATOM 2939 N N . ALA B 1 175 ? 6.652 -2.709 4.34 1 95.88 175 ALA B N 1
ATOM 2940 C CA . ALA B 1 175 ? 6.992 -1.593 5.219 1 95.88 175 ALA B CA 1
ATOM 2941 C C . ALA B 1 175 ? 5.809 -1.219 6.109 1 95.88 175 ALA B C 1
ATOM 2943 O O . ALA B 1 175 ? 5.992 -0.63 7.176 1 95.88 175 ALA B O 1
ATOM 2944 N N . VAL B 1 176 ? 4.641 -1.55 5.672 1 91.88 176 VAL B N 1
ATOM 2945 C CA . VAL B 1 176 ? 3.42 -1.131 6.359 1 91.88 176 VAL B CA 1
ATOM 2946 C C . VAL B 1 176 ? 3.088 -2.121 7.473 1 91.88 176 VAL B C 1
ATOM 2948 O O . VAL B 1 176 ? 2.703 -1.72 8.57 1 91.88 176 VAL B O 1
ATOM 2951 N N . TRP B 1 177 ? 3.277 -3.418 7.301 1 92.25 177 TRP B N 1
ATOM 2952 C CA . TRP B 1 177 ? 2.73 -4.379 8.25 1 92.25 177 TRP B CA 1
ATOM 2953 C C . TRP B 1 177 ? 3.848 -5.102 9 1 92.25 177 TRP B C 1
ATOM 2955 O O . TRP B 1 177 ? 3.604 -5.75 10.023 1 92.25 177 TRP B O 1
ATOM 2965 N N . TYR B 1 178 ? 5.02 -5.066 8.5 1 95.44 178 TYR B N 1
ATOM 2966 C CA . TYR B 1 178 ? 6.121 -5.816 9.094 1 95.44 178 TYR B CA 1
ATOM 2967 C C . TYR B 1 178 ? 6.395 -5.344 10.523 1 95.44 178 TYR B C 1
ATOM 2969 O O . TYR B 1 178 ? 6.395 -4.141 10.797 1 95.44 178 TYR B O 1
ATOM 2977 N N . ARG B 1 179 ? 6.625 -6.289 11.328 1 93.62 179 ARG B N 1
ATOM 2978 C CA . ARG B 1 179 ? 7.035 -6.059 12.711 1 93.62 179 ARG B CA 1
ATOM 2979 C C . ARG B 1 179 ? 8.328 -6.801 13.031 1 93.62 179 ARG B C 1
ATOM 2981 O O . ARG B 1 179 ? 8.375 -8.031 12.961 1 93.62 179 ARG B O 1
ATOM 2988 N N . PRO B 1 180 ? 9.336 -6.043 13.469 1 92.88 180 PRO B N 1
ATOM 2989 C CA . PRO B 1 180 ? 10.617 -6.68 13.773 1 92.88 180 PRO B CA 1
ATOM 2990 C C . PRO B 1 180 ? 10.516 -7.738 14.867 1 92.88 180 PRO B C 1
ATOM 2992 O O . PRO B 1 180 ? 11.305 -8.68 14.898 1 92.88 180 PRO B O 1
ATOM 2995 N N . ASP B 1 181 ? 9.523 -7.574 15.695 1 92.38 181 ASP B N 1
ATOM 2996 C CA . ASP B 1 181 ? 9.344 -8.508 16.797 1 92.38 181 ASP B CA 1
ATOM 2997 C C . ASP B 1 181 ? 8.344 -9.602 16.438 1 92.38 181 ASP B C 1
ATOM 2999 O O . ASP B 1 181 ? 7.871 -10.328 17.312 1 92.38 181 ASP B O 1
ATOM 3003 N N . GLY B 1 182 ? 8.062 -9.656 15.195 1 92 182 GLY B N 1
ATOM 3004 C CA . GLY B 1 182 ? 7.125 -10.68 14.75 1 92 182 GLY B CA 1
ATOM 3005 C C . GLY B 1 182 ? 7.703 -12.086 14.812 1 92 182 GLY B C 1
ATOM 3006 O O . GLY B 1 182 ? 8.852 -12.273 15.227 1 92 182 GLY B O 1
ATOM 3007 N N . GLU B 1 183 ? 6.934 -13.008 14.336 1 90.75 183 GLU B N 1
ATOM 3008 C CA . GLU B 1 183 ? 7.246 -14.422 14.5 1 90.75 183 GLU B CA 1
ATOM 3009 C C . GLU B 1 183 ? 8.344 -14.852 13.531 1 90.75 183 GLU B C 1
ATOM 3011 O O . GLU B 1 183 ? 9.172 -15.703 13.867 1 90.75 183 GLU B O 1
ATOM 3016 N N . LEU B 1 184 ? 8.398 -14.227 12.406 1 95 184 LEU B N 1
ATOM 3017 C CA . LEU B 1 184 ? 9.336 -14.656 11.375 1 95 184 LEU B CA 1
ATOM 3018 C C . LEU B 1 184 ? 10.594 -13.797 11.391 1 95 184 LEU B C 1
ATOM 3020 O O . LEU B 1 184 ? 10.516 -12.578 11.523 1 95 184 LEU B O 1
ATOM 3024 N N . SER B 1 185 ? 11.742 -14.469 11.25 1 96.88 185 SER B N 1
ATOM 3025 C CA . SER B 1 185 ? 12.969 -13.727 10.969 1 96.88 185 SER B CA 1
ATOM 3026 C C . SER B 1 185 ? 12.938 -13.117 9.57 1 96.88 185 SER B C 1
ATOM 3028 O O . SER B 1 185 ? 12.164 -13.555 8.719 1 96.88 185 SER B O 1
ATOM 3030 N N . PRO B 1 186 ? 13.797 -12.109 9.336 1 97.19 186 PRO B N 1
ATOM 3031 C CA . PRO B 1 186 ? 13.883 -11.555 7.988 1 97.19 186 PRO B CA 1
ATOM 3032 C C . PRO B 1 186 ? 14.18 -12.609 6.93 1 97.19 186 PRO B C 1
ATOM 3034 O O . PRO B 1 186 ? 13.578 -12.594 5.848 1 97.19 186 PRO B O 1
ATOM 3037 N N . ASP B 1 187 ? 15.078 -13.555 7.23 1 97.62 187 ASP B N 1
ATOM 3038 C CA . ASP B 1 187 ? 15.43 -14.594 6.27 1 97.62 187 ASP B CA 1
ATOM 3039 C C . ASP B 1 187 ? 14.234 -15.492 5.973 1 97.62 187 ASP B C 1
ATOM 3041 O O . ASP B 1 187 ? 14.008 -15.867 4.82 1 97.62 187 ASP B O 1
ATOM 3045 N N . GLU B 1 188 ? 13.5 -15.805 6.977 1 97.69 188 GLU B N 1
ATOM 3046 C CA . GLU B 1 188 ? 12.312 -16.641 6.797 1 97.69 188 GLU B CA 1
ATOM 3047 C C . GLU B 1 188 ? 11.258 -15.922 5.961 1 97.69 188 GLU B C 1
ATOM 3049 O O . GLU B 1 188 ? 10.641 -16.531 5.078 1 97.69 188 GLU B O 1
ATOM 3054 N N . LEU B 1 189 ? 11.055 -14.656 6.242 1 97.94 189 LEU B N 1
ATOM 3055 C CA . LEU B 1 189 ? 10.086 -13.875 5.484 1 97.94 189 LEU B CA 1
ATOM 3056 C C . LEU B 1 189 ? 10.492 -13.781 4.016 1 97.94 189 LEU B C 1
ATOM 3058 O O . LEU B 1 189 ? 9.656 -13.938 3.123 1 97.94 189 LEU B O 1
ATOM 3062 N N . VAL B 1 190 ? 11.766 -13.516 3.816 1 98.44 190 VAL B N 1
ATOM 3063 C CA . VAL B 1 190 ? 12.273 -13.422 2.451 1 98.44 190 VAL B CA 1
ATOM 3064 C C . VAL B 1 190 ? 12.008 -14.727 1.707 1 98.44 190 VAL B C 1
ATOM 3066 O O . VAL B 1 190 ? 11.523 -14.719 0.574 1 98.44 190 VAL B O 1
ATOM 3069 N N . GLU B 1 191 ? 12.289 -15.836 2.326 1 98.25 191 GLU B N 1
ATOM 3070 C CA . GLU B 1 191 ? 12.094 -17.141 1.692 1 98.25 191 GLU B CA 1
ATOM 3071 C C . GLU B 1 191 ? 10.633 -17.359 1.313 1 98.25 191 GLU B C 1
ATOM 3073 O O . GLU B 1 191 ? 10.336 -17.766 0.191 1 98.25 191 GLU B O 1
ATOM 3078 N N . ARG B 1 192 ? 9.758 -17.047 2.189 1 98.06 192 ARG B N 1
ATOM 3079 C CA . ARG B 1 192 ? 8.328 -17.25 1.951 1 98.06 192 ARG B CA 1
ATOM 3080 C C . ARG B 1 192 ? 7.824 -16.328 0.844 1 98.06 192 ARG B C 1
ATOM 3082 O O . ARG B 1 192 ? 7.086 -16.766 -0.042 1 98.06 192 ARG B O 1
ATOM 3089 N N . TYR B 1 193 ? 8.242 -15.102 0.832 1 98.62 193 TYR B N 1
ATOM 3090 C CA . TYR B 1 193 ? 7.707 -14.141 -0.12 1 98.62 193 TYR B CA 1
ATOM 3091 C C . TYR B 1 193 ? 8.375 -14.281 -1.481 1 98.62 193 TYR B C 1
ATOM 3093 O O . TYR B 1 193 ? 7.785 -13.945 -2.51 1 98.62 193 TYR B O 1
ATOM 3101 N N . LEU B 1 194 ? 9.609 -14.828 -1.49 1 98.69 194 LEU B N 1
ATOM 3102 C CA . LEU B 1 194 ? 10.203 -15.188 -2.773 1 98.69 194 LEU B CA 1
ATOM 3103 C C . LEU B 1 194 ? 9.398 -16.297 -3.451 1 98.69 194 LEU B C 1
ATOM 3105 O O . LEU B 1 194 ? 9.203 -16.266 -4.668 1 98.69 194 LEU B O 1
ATOM 3109 N N . GLU B 1 195 ? 8.969 -17.266 -2.676 1 98.31 195 GLU B N 1
ATOM 3110 C CA . GLU B 1 195 ? 8.141 -18.328 -3.221 1 98.31 195 GLU B CA 1
ATOM 3111 C C . GLU B 1 195 ? 6.855 -17.781 -3.828 1 98.31 195 GLU B C 1
ATOM 3113 O O . GLU B 1 195 ? 6.465 -18.172 -4.93 1 98.31 195 GLU B O 1
ATOM 3118 N N . ILE B 1 196 ? 6.227 -16.859 -3.137 1 98.56 196 ILE B N 1
ATOM 3119 C CA . ILE B 1 196 ? 4.996 -16.234 -3.605 1 98.56 196 ILE B CA 1
ATOM 3120 C C . ILE B 1 196 ? 5.277 -15.43 -4.867 1 98.56 196 ILE B C 1
ATOM 3122 O O . ILE B 1 196 ? 4.523 -15.508 -5.844 1 98.56 196 ILE B O 1
ATOM 3126 N N . ALA B 1 197 ? 6.359 -14.656 -4.875 1 98.81 197 ALA B N 1
ATOM 3127 C CA . ALA B 1 197 ? 6.73 -13.844 -6.027 1 98.81 197 ALA B CA 1
ATOM 3128 C C . ALA B 1 197 ? 6.996 -14.711 -7.254 1 98.81 197 ALA B C 1
ATOM 3130 O O . ALA B 1 197 ? 6.586 -14.375 -8.367 1 98.81 197 ALA B O 1
ATOM 3131 N N . ARG B 1 198 ? 7.699 -15.844 -7.055 1 98.69 198 ARG B N 1
ATOM 3132 C CA . ARG B 1 198 ? 7.984 -16.766 -8.148 1 98.69 198 ARG B CA 1
ATOM 3133 C C . ARG B 1 198 ? 6.695 -17.297 -8.766 1 98.69 198 ARG B C 1
ATOM 3135 O O . ARG B 1 198 ? 6.582 -17.391 -9.992 1 98.69 198 ARG B O 1
ATOM 3142 N N . ARG B 1 199 ? 5.746 -17.562 -7.953 1 98.19 199 ARG B N 1
ATOM 3143 C CA . ARG B 1 199 ? 4.457 -18.031 -8.461 1 98.19 199 ARG B CA 1
ATOM 3144 C C . ARG B 1 199 ? 3.783 -16.953 -9.305 1 98.19 199 ARG B C 1
ATOM 3146 O O . ARG B 1 199 ? 3.184 -17.25 -10.344 1 98.19 199 ARG B O 1
ATOM 3153 N N . MET B 1 200 ? 3.861 -15.68 -8.922 1 98.38 200 MET B N 1
ATOM 3154 C CA . MET B 1 200 ? 3.223 -14.57 -9.633 1 98.38 200 MET B CA 1
ATOM 3155 C C . MET B 1 200 ? 3.74 -14.477 -11.062 1 98.38 200 MET B C 1
ATOM 3157 O O . MET B 1 200 ? 2.996 -14.109 -11.977 1 98.38 200 MET B O 1
ATOM 3161 N N . VAL B 1 201 ? 5.02 -14.867 -11.219 1 98.38 201 VAL B N 1
ATOM 3162 C CA . VAL B 1 201 ? 5.605 -14.688 -12.547 1 98.38 201 VAL B CA 1
ATOM 3163 C C . VAL B 1 201 ? 5.676 -16.031 -13.266 1 98.38 201 VAL B C 1
ATOM 3165 O O . VAL B 1 201 ? 6.227 -16.125 -14.359 1 98.38 201 VAL B O 1
ATOM 3168 N N . GLY B 1 202 ? 5.16 -17.062 -12.688 1 97.06 202 GLY B N 1
ATOM 3169 C CA . GLY B 1 202 ? 5.109 -18.375 -13.32 1 97.06 202 GLY B CA 1
ATOM 3170 C C . GLY B 1 202 ? 6.461 -19.047 -13.383 1 97.06 202 GLY B C 1
ATOM 3171 O O . GLY B 1 202 ? 6.809 -19.656 -14.398 1 97.06 202 GLY B O 1
ATOM 3172 N N . ALA B 1 203 ? 7.281 -18.828 -12.352 1 94.5 203 ALA B N 1
ATOM 3173 C CA . ALA B 1 203 ? 8.586 -19.484 -12.25 1 94.5 203 ALA B CA 1
ATOM 3174 C C . ALA B 1 203 ? 8.453 -20.859 -11.625 1 94.5 203 ALA B C 1
ATOM 3176 O O . ALA B 1 203 ? 7.555 -21.109 -10.82 1 94.5 203 ALA B O 1
#

Secondary structure (DSSP, 8-state):
--------S-TT--------HHHHHHHHHHHHHHHHH--HHHHHHHHT--HHHHHHH-SSHHHHHHHHHHHHHHHHHHHHHHHHHHH-S-HHHHHHHHHHHHHHHHHHTHHHHHHHHHTGGGS-HHHHHHHHHHHHHHHHHHHHHHHHHHHHTS---SSHHHHHHHHHHHHHHHHHH--TTSSS-HHHHHHHHHHHHHHHTT-/--------S-TT--------HHHHHHHHHHHHHHHHH--HHHHHHHHT--HHHHHHH-SSHHHHHHHHHHHHHHHHHHHHHHHHHHH-S-HHHHHHHHHHHHHHHHHHTHHHHHHHHHTGGGS-HHHHHHHHHHHHHHHHHHHHHHHHHHHHTS---SSHHHHHHHHHHHHHHHHHH--TTSSS-HHHHHHHHHHHHHHHTT-